Protein 5XVT (pdb70)

Radius of gyration: 27.58 Å; Cα contacts (8 Å, |Δi|>4): 1562; chains: 1; bounding box: 73×76×60 Å

B-factor: mean 8.22, std 4.9, range [2.93, 31.46]

Nearest PDB structures (foldseek):
  5hje-assembly1_A  TM=1.001E+00  e=0.000E+00  Scheffersomyces stipitis CBS 6054
  5i5e-assembly1_A  TM=1.001E+00  e=0.000E+00  Scheffersomyces stipitis CBS 6054
  5i51-assembly1_A-2  TM=1.001E+00  e=0.000E+00  Scheffersomyces stipitis CBS 6054
  5i5g-assembly1_A  TM=1.001E+00  e=0.000E+00  Scheffersomyces stipitis CBS 6054
  5hgx-assembly1_A-2  TM=9.994E-01  e=0.000E+00  Scheffersomyces stipitis CBS 6054

Secondary structure (DSSP, 8-state):
-HHHHHHHHHHHHHHHHHHHHT-S--HHHHHHHHHHHHHHHH----TT-TT-TT--EEEESSGGGHHHHHHHHHHTT-S--HHHHHTTT-TT-SS-SS--TTTSTT--S---STTHHHHHHHHHHHHHHHHHHHH-BTTB-S----EEEEE-HHHHHSHHHHHHHHHHHHTT-TTEEEEEEE--EETTEEGGGT--S-HHHHHHHTT-EEEEETTTTT-HHHHHHHHHHHHH-TTS-EEEEEE--TTTTSTTTTSGGGTSSPPPHHHHHHHHHHTT--TT--S---HHHHHHHHHHHHHHHHHHHHHHHHHHHHHHHSHHHHHHHHHHHTT-PPTTGGGGS----TTSPPEEHHHHHHHHHHHHGGG-TTEEEEESS-HHHHT-PPTT--BB--GGGTS-BTT--EEE--S-HHHHHHHHHHHHHH-TT-EEEEEEEHHHHGGGHHHHHHHHHHT--EEEEEES-SGGG-TT-TTTS-SSHHHHHHTSTT-EEE---SHHHHHHHHHHHHH-SS--EEEE--SSEEPPPTT--HHHHTTSSEEEE--TT-SEEEEE-THHHHHHHHHHHHHHHTT--EEEEE-SBHHHHHTS-HHHHHHHS-SSS-EEEE-SS--TTGGGT-SEEE---S---SS-HHHHHHHTT-SHHHHHHHHHHHHHHHTT-----TT----

Foldseek 3Di:
DLLLVLLLLLLQLLLLLQVLVQWAFNFVSLWCSLLVSLVVLVWQAALVCLQLLQTAAEAEQCQSSCSSVLSVSQLLDHPHHSVLSSCACPPPGLHNSGHFLVRHRRHLFTHDPHQLRLLLLLLLLLLLLLVQVLAADVVQSLYDYAYEYEHEPRSVVDVLNLLSLLQSQQQQSLRAEYEYAAAQADLVKGCVVPPDDPSVVSSVVSNAAEAEDQALSPPSVSSNVQVVVSNVRRRHYYYYYRHTWGNPQFPQTSISVNGIGRHDLVRSLSSQVVSVHHSVDHSDDDVSSSVVSVVSNVVSVVVSVVSVVSLVVSCVVPVVSSVLLVCLSVLHWPPPLLVQADWDDLPDDWDWLLVLLLSRCLRRCVRTVLEAEEEQPQCVQSNNDHPPFFECHPVVVVRGHSNTRYYHSHNNLQSRLSSQSSNQSSGSLRQYEYEDALLCNVVNVVSLLSCQSNQGLYEYSHEQAALQVAAVFQSRGAFCRVVVQVPRHQEWEFQAAGNQLSSLLVVCSSSGGGGYYYYYIYSDTHGDAQQDHSVQSVQQKHWRFDDPVAQEEEEEEHNLQVLQVLLQVVLVVVVGHYTYMYRRTPVSNVPDDPVRNCVRFPFFHFYEYEYAHDCPPVLLFGDYYDYHDDTFGRHNSVVRCVVSQSHSVSVNVVRVVRSVVCVVHGTGGSNDDPD

Solvent-accessible surface area: 25324 Å² total; per-residue (Å²): 97,65,54,121,79,1,15,10,0,0,11,5,1,0,2,6,0,1,41,59,32,116,40,5,29,0,0,5,0,0,1,0,0,0,1,0,4,7,0,4,62,63,5,87,3,16,6,148,52,45,151,9,10,15,10,9,2,14,2,5,0,3,0,30,0,0,1,1,8,0,0,1,2,18,9,2,28,22,99,3,70,35,100,16,0,89,83,3,75,102,182,79,16,66,0,22,15,68,1,44,34,62,68,3,32,21,10,29,7,7,3,20,63,67,0,4,0,1,0,5,0,0,0,0,2,0,0,11,15,4,0,17,42,37,0,49,76,108,130,22,62,0,2,73,4,34,1,0,0,0,0,9,8,19,0,4,82,81,45,5,0,35,46,0,0,31,2,0,7,79,3,41,4,7,37,0,0,0,0,14,3,3,18,95,27,30,121,122,10,45,9,129,102,82,18,93,84,94,5,16,50,47,1,126,92,41,32,7,42,24,18,97,4,99,62,0,18,86,56,35,106,32,0,27,54,2,0,68,74,0,52,165,31,103,80,82,0,1,0,0,67,0,41,11,38,4,0,49,5,5,122,39,80,38,59,108,44,2,25,33,47,35,20,152,73,86,5,17,115,44,0,7,79,105,53,73,24,76,50,163,81,64,24,20,53,27,80,69,0,48,54,20,0,77,121,12,13,51,107,0,60,118,60,17,94,122,19,66,117,43,17,54,48,0,74,156,134,51,93,150,44,0,64,40,0,57,45,2,60,83,34,128,33,26,160,84,15,49,168,30,8,20,106,33,70,69,100,65,75,49,26,5,0,52,87,2,0,38,47,2,2,42,106,0,8,99,96,0,30,0,0,2,0,0,1,2,96,34,19,111,28,0,34,0,53,5,206,77,34,80,15,2,11,4,63,93,46,68,118,18,52,55,50,3,50,3,1,102,0,21,107,50,14,36,0,0,0,0,0,0,4,0,0,13,9,1,25,8,20,5,7,2,8,0,0,0,21,0,23,41,0,39,150,0,28,32,0,1,155,8,0,6,82,4,66,19,18,1,5,0,0,0,0,13,1,0,0,2,7,0,90,88,0,55,100,46,3,0,14,91,0,1,18,78,3,46,87,20,108,41,5,3,1,0,1,1,2,1,1,8,0,0,0,1,0,2,53,30,1,7,73,14,77,110,16,1,4,1,0,1,0,2,104,47,102,10,61,14,11,133,32,16,33,31,126,102,0,44,56,0,0,2,38,15,47,119,57,123,144,26,54,0,18,0,0,0,0,1,8,1,0,20,19,0,50,77,0,38,151,41,0,120,75,96,65,24,104,3,2,0,2,0,1,0,1,10,36,21,0,46,130,35,66,110,130,41,19,38,64,3,1,44,63,61,10,15,0,4,2,0,2,0,1,12,30,153,38,4,75,98,1,4,43,59,63,18,17,9,98,132,144,7,26,82,22,127,16,81,104,5,32,133,113,25,78,5,27,36,108,7,0,0,80,63,0,26,132,7,33,65,114,36,159,93,104,152,20,88,2,24,42,122,91,101,229

Sequence (675 aa):
SVDQKAISTIRLLAVDAVAAANSGHPGAPLGLAPAAHAVFKKMRFNPKDTKWINRDRFVLSNGHACALLYSMLVLYGYDLTVEDLKKFRQLGSKTPGHPEENTDVPGAEVTTGPLGQGICNGVGIALAQAQFAATYNKPDFPISDSYTYVFLGDGCLMEGVSSEASSLAGHLQLGNLIAFWDDNKISIDGSTEVAFTEDVIARYKSYGWHIVEVSDADTDITAIAAAIDEAKKVTNKPTLVRLTTTIGFGSLAQGTHGVHGAPLKADDIKQLKTKWGFNPEESSFAVPAEEVTASYNEHVAENQKIQQQWNELFAAYKQKYPELGAELQRRLDGKLPENWDKALPVYTPADAAVATRKLSEIVLSKIIPEVPEIIGGSADLTPSSNLTKAKGTVDFQPAATGLGDYSGRYIRYGVREHAMGAIMMNGIAAFGANYKNYGGTFLNFVSYAAGAVRLSALSEFPITWVATHDSIGLGEDGPTHQPIETLAHFRATPNISSVWRPADGNETSAAYKSAIESTHTPHILALTRQNLPQLEGSSIEKASSKGGYTLVQQDKADIIIVATGSEVSLAVDALKVLEGQGIKAGVVSLPDQLTFDKQSEEYKLSVLPDGVPILSVEVVMMSTFGWSKYSHQQFGLNRFGASGKAPEIFKLFEFTPEGVAERAAKTVAFYKGKDVVSPLRSAF

CATH classification: 3.40.50.970 (+2 more: 3.40.50.970, 3.40.50.920)

Organism: Scheffersomyces stipitis (strain ATCC 58785 / CBS 6054 / NBRC 10063 / NRRL Y-11545) (NCBI:txid322104)

InterPro domains:
  IPR005474 Transketolase, N-terminal [PF00456] (5-336)
  IPR005474 Transketolase, N-terminal [cd02012] (24-274)
  IPR005475 Transketolase-like, pyrimidine-binding domain [PF02779] (352-529)
  IPR005475 Transketolase-like, pyrimidine-binding domain [SM00861] (353-530)
  IPR005478 Transketolase, bacterial-like [TIGR00232] (7-660)
  IPR009014 Transketolase C-terminal/Pyruvate-ferredoxin oxidoreductase domain II [G3DSA:3.40.50.920] (541-677)
  IPR009014 Transketolase C-terminal/Pyruvate-ferredoxin oxidoreductase domain II [SSF52922] (535-670)
  IPR020826 Transketolase binding site [PS00802] (472-488)
  IPR029061 Thiamin diphosphate-binding fold [SSF52518] (6-332)
  IPR029061 Thiamin diphosphate-binding fold [SSF52518] (335-531)
  IPR033247 Transketolase family [PTHR43522] (5-661)
  IPR049557 Transketolase conserved site [PS00801] (13-33)
  IPR055152 Transketolase-like, C-terminal domain [PF22613] (542-649)

Structure (mmCIF, N/CA/C/O backbone):
data_5XVT
#
_entry.id   5XVT
#
_cell.length_a   101.220
_cell.length_b   185.340
_cell.length_c   99.170
_cell.angle_alpha   90.00
_cell.angle_beta   90.00
_cell.angle_gamma   90.00
#
_symmetry.space_group_name_H-M   'C 2 2 21'
#
loop_
_entity.id
_entity.type
_entity.pdbx_description
1 polymer Transketolase
2 non-polymer 'CALCIUM ION'
3 non-polymer DI(HYDROXYETHYL)ETHER
4 non-polymer '2-[(2R)-3-[(4-azanyl-2-methyl-pyrimidin-5-yl)methyl]-4-methyl-2-oxidanyl-2H-1,3-thiazol-5-yl]ethyl phosphono hydrogen phosphate'
5 water water
#
loop_
_atom_site.group_PDB
_atom_site.id
_atom_site.type_symbol
_atom_site.label_atom_id
_atom_site.label_alt_id
_atom_site.label_comp_id
_atom_site.label_asym_id
_atom_site.label_entity_id
_atom_site.label_seq_id
_atom_site.pdbx_PDB_ins_code
_atom_site.Cartn_x
_atom_site.Cartn_y
_atom_site.Cartn_z
_atom_site.occupancy
_atom_site.B_iso_or_equiv
_atom_site.auth_seq_id
_atom_site.auth_comp_id
_atom_site.auth_asym_id
_atom_site.auth_atom_id
_atom_site.pdbx_PDB_model_num
ATOM 1 N N . SER A 1 23 ? 12.980 240.206 10.606 1.00 16.10 3 SER A N 1
ATOM 2 C CA . SER A 1 23 ? 13.537 240.107 9.249 1.00 13.96 3 SER A CA 1
ATOM 3 C C . SER A 1 23 ? 13.820 238.636 8.916 1.00 11.34 3 SER A C 1
ATOM 4 O O . SER A 1 23 ? 13.797 237.785 9.802 1.00 10.48 3 SER A O 1
ATOM 7 N N . VAL A 1 24 ? 14.147 238.327 7.661 1.00 11.32 4 VAL A N 1
ATOM 8 C CA . VAL A 1 24 ? 14.497 236.948 7.341 1.00 10.05 4 VAL A CA 1
ATOM 9 C C . VAL A 1 24 ? 15.792 236.533 8.045 1.00 9.08 4 VAL A C 1
ATOM 10 O O . VAL A 1 24 ? 15.919 235.395 8.499 1.00 8.98 4 VAL A O 1
ATOM 14 N N . ASP A 1 25 ? 16.776 237.431 8.132 1.00 8.94 5 ASP A N 1
ATOM 15 C CA . ASP A 1 25 ? 18.000 237.107 8.862 1.00 8.97 5 ASP A CA 1
ATOM 16 C C . ASP A 1 25 ? 17.709 236.798 10.327 1.00 7.52 5 ASP A C 1
ATOM 17 O O . ASP A 1 25 ? 18.282 235.861 10.897 1.00 7.29 5 ASP A O 1
ATOM 22 N N . GLN A 1 26 ? 16.853 237.601 10.967 1.00 7.72 6 GLN A N 1
ATOM 23 C CA . GLN A 1 26 ? 16.488 237.308 12.349 1.00 7.86 6 GLN A CA 1
ATOM 24 C C . GLN A 1 26 ? 15.812 235.953 12.449 1.00 6.76 6 GLN A C 1
ATOM 25 O O . GLN A 1 26 ? 16.067 235.193 13.390 1.00 6.96 6 GLN A O 1
ATOM 31 N N . LYS A 1 27 ? 14.923 235.653 11.507 1.00 6.67 7 LYS A N 1
ATOM 32 C CA . LYS A 1 27 ? 14.251 234.361 11.516 1.00 6.53 7 LYS A CA 1
ATOM 33 C C . LYS A 1 27 ? 15.246 233.218 11.313 1.00 5.46 7 LYS A C 1
ATOM 34 O O . LYS A 1 27 ? 15.105 232.157 11.936 1.00 5.73 7 LYS A O 1
ATOM 40 N N . ALA A 1 28 ? 16.250 233.417 10.452 1.00 5.45 8 ALA A N 1
ATOM 41 C CA . ALA A 1 28 ? 17.259 232.385 10.246 1.00 5.42 8 ALA A CA 1
ATOM 42 C C . ALA A 1 28 ? 18.036 232.115 11.532 1.00 4.96 8 ALA A C 1
ATOM 43 O O . ALA A 1 28 ? 18.269 230.960 11.891 1.00 4.98 8 ALA A O 1
ATOM 45 N N . ILE A 1 29 ? 18.446 233.178 12.216 1.00 4.93 9 ILE A N 1
ATOM 46 C CA . ILE A 1 29 ? 19.185 233.019 13.469 1.00 4.84 9 ILE A CA 1
ATOM 47 C C . ILE A 1 29 ? 18.349 232.261 14.495 1.00 4.64 9 ILE A C 1
ATOM 48 O O . ILE A 1 29 ? 18.840 231.358 15.175 1.00 4.89 9 ILE A O 1
ATOM 53 N N . SER A 1 30 ? 17.074 232.619 14.622 1.00 4.97 10 SER A N 1
ATOM 54 C CA . SER A 1 30 ? 16.195 231.892 15.536 1.00 5.16 10 SER A CA 1
ATOM 55 C C . SER A 1 30 ? 16.045 230.438 15.134 1.00 4.91 10 SER A C 1
ATOM 56 O O . SER A 1 30 ? 16.023 229.548 15.986 1.00 5.13 10 SER A O 1
ATOM 59 N N . THR A 1 31 ? 15.931 230.182 13.817 1.00 4.78 11 THR A N 1
ATOM 60 C CA . THR A 1 31 ? 15.807 228.816 13.334 1.00 4.83 11 THR A CA 1
ATOM 61 C C . THR A 1 31 ? 17.018 227.988 13.741 1.00 4.86 11 THR A C 1
ATOM 62 O O . THR A 1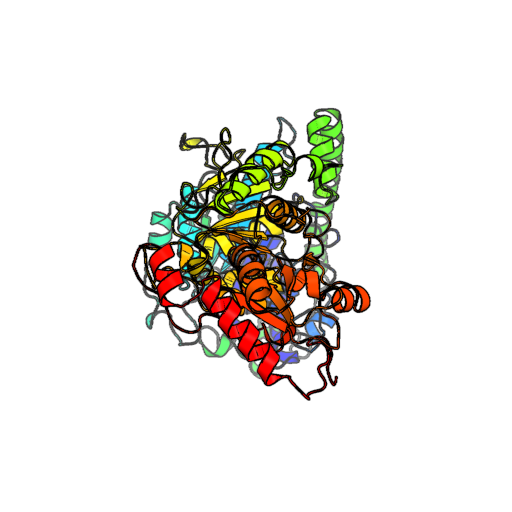 31 ? 16.874 226.850 14.209 1.00 5.15 11 THR A O 1
ATOM 66 N N . ILE A 1 32 ? 18.217 228.536 13.529 1.00 4.63 12 ILE A N 1
ATOM 67 C CA . ILE A 1 32 ? 19.460 227.851 13.894 1.00 4.66 12 ILE A CA 1
ATOM 68 C C . ILE A 1 32 ? 19.462 227.534 15.390 1.00 4.50 12 ILE A C 1
ATOM 69 O O . ILE A 1 32 ? 19.742 226.408 15.814 1.00 4.94 12 ILE A O 1
ATOM 74 N N . ARG A 1 33 ? 19.183 228.559 16.202 1.00 4.64 13 ARG A N 1
ATOM 75 C CA . ARG A 1 33 ? 19.174 228.392 17.655 1.00 4.47 13 ARG A CA 1
ATOM 76 C C . ARG A 1 33 ? 18.234 227.273 18.072 1.00 4.58 13 ARG A C 1
ATOM 77 O O . ARG A 1 33 ? 18.569 226.438 18.918 1.00 5.05 13 ARG A O 1
ATOM 85 N N . LEU A 1 34 ? 17.016 227.292 17.512 1.00 4.69 14 LEU A N 1
ATOM 86 C CA . LEU A 1 34 ? 15.995 226.352 17.923 1.00 4.78 14 LEU A CA 1
ATOM 87 C C . LEU A 1 34 ? 16.234 224.952 17.382 1.00 4.65 14 LEU A C 1
ATOM 88 O O . LEU A 1 34 ? 15.913 223.977 18.067 1.00 5.13 14 LEU A O 1
ATOM 93 N N . LEU A 1 35 ? 16.791 224.821 16.166 1.00 4.79 15 LEU A N 1
ATOM 94 C CA . LEU A 1 35 ? 17.204 223.500 15.700 1.00 4.82 15 LEU A CA 1
ATOM 95 C C . LEU A 1 35 ? 18.222 222.890 16.651 1.00 4.54 15 LEU A C 1
ATOM 96 O O . LEU A 1 35 ? 18.150 221.709 16.991 1.00 4.93 15 LEU A O 1
ATOM 101 N N . ALA A 1 36 ? 19.195 223.692 17.077 1.00 4.72 16 ALA A N 1
ATOM 102 C CA . ALA A 1 36 ? 20.240 223.164 17.952 1.00 4.94 16 ALA A CA 1
ATOM 103 C C . ALA A 1 36 ? 19.653 222.730 19.293 1.00 4.75 16 ALA A C 1
ATOM 104 O O . ALA A 1 36 ? 19.967 221.652 19.799 1.00 5.09 16 ALA A O 1
ATOM 106 N N . VAL A 1 37 ? 18.805 223.571 19.882 1.00 4.75 17 VAL A N 1
ATOM 107 C CA . VAL A 1 37 ? 18.191 223.251 21.166 1.00 5.24 17 VAL A CA 1
ATOM 108 C C . VAL A 1 37 ? 17.279 222.035 21.061 1.00 4.96 17 VAL A C 1
ATOM 109 O O . VAL A 1 37 ? 17.251 221.191 21.964 1.00 5.25 17 VAL A O 1
ATOM 113 N N . ASP A 1 38 ? 16.522 221.941 19.962 1.00 4.86 18 ASP A N 1
ATOM 114 C CA . ASP A 1 38 ? 15.639 220.805 19.759 1.00 4.97 18 ASP A CA 1
ATOM 115 C C . ASP A 1 38 ? 16.423 219.512 19.553 1.00 4.84 18 ASP A C 1
ATOM 116 O O . ASP A 1 38 ? 15.989 218.444 20.002 1.00 5.41 18 ASP A O 1
ATOM 121 N N . ALA A 1 39 ? 17.591 219.582 18.892 1.00 4.92 19 ALA A N 1
ATOM 122 C CA . ALA A 1 39 ? 18.423 218.396 18.722 1.00 4.92 19 ALA A CA 1
ATOM 123 C C . ALA A 1 39 ? 18.933 217.895 20.070 1.00 4.87 19 ALA A C 1
ATOM 124 O O . ALA A 1 39 ? 18.887 216.698 20.367 1.00 5.19 19 ALA A O 1
ATOM 126 N N . VAL A 1 40 ? 19.451 218.814 20.887 1.00 4.79 20 VAL A N 1
ATOM 127 C CA . VAL A 1 40 ? 19.897 218.463 22.234 1.00 4.82 20 VAL A CA 1
ATOM 128 C C . VAL A 1 40 ? 18.733 217.878 23.041 1.00 4.91 20 VAL A C 1
ATOM 129 O O . VAL A 1 40 ? 18.892 216.900 23.788 1.00 5.27 20 VAL A O 1
ATOM 133 N N . ALA A 1 41 ? 17.540 218.477 22.897 1.00 5.08 21 ALA A N 1
ATOM 134 C CA . ALA A 1 41 ? 16.381 218.001 23.643 1.00 5.59 21 ALA A CA 1
ATOM 135 C C . ALA A 1 41 ? 16.021 216.583 23.256 1.00 6.12 21 ALA A C 1
ATOM 136 O O . ALA A 1 41 ? 15.698 215.758 24.124 1.00 7.26 21 ALA A O 1
ATOM 138 N N . ALA A 1 42 ? 16.035 216.285 21.951 1.00 6.16 22 ALA A N 1
ATOM 139 C CA . ALA A 1 42 ? 15.668 214.955 21.465 1.00 7.31 22 ALA A CA 1
ATOM 140 C C . ALA A 1 42 ? 16.632 213.900 21.975 1.00 6.53 22 ALA A C 1
ATOM 141 O O . ALA A 1 42 ? 16.228 212.787 22.329 1.00 7.92 22 ALA A O 1
ATOM 143 N N . ALA A 1 43 ? 17.922 214.229 22.019 1.00 6.21 23 ALA A N 1
ATOM 144 C CA . ALA A 1 43 ? 18.927 213.299 22.515 1.00 6.68 23 ALA A CA 1
ATOM 145 C C . ALA A 1 43 ? 18.913 213.201 24.037 1.00 6.26 23 ALA A C 1
ATOM 146 O O . ALA A 1 43 ? 19.474 212.252 24.611 1.00 7.37 23 ALA A O 1
ATOM 148 N N . ASN A 1 44 ? 18.346 214.203 24.693 1.00 6.23 24 ASN A N 1
ATOM 149 C CA . ASN A 1 44 ? 18.535 214.393 26.131 1.00 6.49 24 ASN A CA 1
ATOM 150 C C . ASN A 1 44 ? 20.014 214.335 26.504 1.00 6.00 24 ASN A C 1
ATOM 151 O O . ASN A 1 44 ? 20.401 213.818 27.555 1.00 7.16 24 ASN A O 1
ATOM 156 N N . SER A 1 45 ? 20.844 214.949 25.658 1.00 5.66 25 SER A N 1
ATOM 157 C CA . SER A 1 45 ? 22.287 214.943 25.808 1.00 5.79 25 SER A CA 1
ATOM 158 C C . SER A 1 45 ? 22.856 216.012 24.896 1.00 5.35 25 SER A C 1
ATOM 159 O O . SER A 1 45 ? 22.345 216.213 23.793 1.00 5.67 25 SER A O 1
ATOM 162 N N . GLY A 1 46 ? 23.919 216.655 25.352 1.00 5.81 26 GLY A N 1
ATOM 163 C CA . GLY A 1 46 ? 24.647 217.602 24.525 1.00 5.56 26 GLY A CA 1
ATOM 164 C C . GLY A 1 46 ? 24.611 219.016 25.049 1.00 4.96 26 GLY A C 1
ATOM 165 O O . GLY A 1 46 ? 24.251 219.295 26.194 1.00 5.93 26 GLY A O 1
ATOM 166 N N . HIS A 1 47 ? 25.048 219.922 24.156 1.00 4.63 27 HIS A N 1
ATOM 167 C CA . HIS A 1 47 ? 25.552 221.229 24.560 1.00 4.46 27 HIS A CA 1
ATOM 168 C C . HIS A 1 47 ? 24.774 222.324 23.860 1.00 4.62 27 HIS A C 1
ATOM 169 O O . HIS A 1 47 ? 25.024 222.600 22.672 1.00 5.60 27 HIS A O 1
ATOM 176 N N . PRO A 1 48 ? 23.824 222.987 24.544 1.00 4.40 28 PRO A N 1
ATOM 177 C CA . PRO A 1 48 ? 23.014 224.018 23.884 1.00 4.73 28 PRO A CA 1
ATOM 178 C C . PRO A 1 48 ? 23.597 225.421 24.006 1.00 4.27 28 PRO A C 1
ATOM 179 O O . PRO A 1 48 ? 23.205 226.312 23.250 1.00 4.86 28 PRO A O 1
ATOM 183 N N . GLY A 1 49 ? 24.510 225.649 24.963 1.00 4.20 29 GLY A N 1
ATOM 184 C CA . GLY A 1 49 ? 24.879 227.004 25.315 1.00 4.62 29 GLY A CA 1
ATOM 185 C C . GLY A 1 49 ? 25.641 227.731 24.214 1.00 4.14 29 GLY A C 1
ATOM 186 O O . GLY A 1 49 ? 25.242 228.830 23.804 1.00 4.53 29 GLY A O 1
ATOM 187 N N . ALA A 1 50 ? 26.750 227.153 23.766 1.00 4.32 30 ALA A N 1
ATOM 188 C CA . ALA A 1 50 ? 27.531 227.816 22.735 1.00 4.47 30 ALA A CA 1
ATOM 189 C C . ALA A 1 50 ? 26.768 227.894 21.406 1.00 4.23 30 ALA A C 1
ATOM 190 O O . ALA A 1 50 ? 26.849 228.924 20.732 1.00 4.60 30 ALA A O 1
ATOM 192 N N . PRO A 1 51 ? 25.966 226.885 21.017 1.00 4.20 31 PRO A N 1
ATOM 193 C CA . PRO A 1 51 ? 25.136 227.076 19.815 1.00 4.09 31 PRO A CA 1
ATOM 194 C C . PRO A 1 51 ? 24.225 228.285 19.902 1.00 4.35 31 PRO A C 1
ATOM 195 O O . PRO A 1 51 ? 24.082 229.037 18.927 1.00 4.79 31 PRO A O 1
ATOM 199 N N . LEU A 1 52 ? 23.570 228.480 21.059 1.00 4.18 32 LEU A N 1
ATOM 200 C CA . LEU A 1 52 ? 22.718 229.657 21.228 1.00 4.36 32 LEU A CA 1
ATOM 201 C C . LEU A 1 52 ? 23.510 230.951 21.095 1.00 4.28 32 LEU A C 1
ATOM 202 O O . LEU A 1 52 ? 23.057 231.912 20.466 1.00 4.92 32 LEU A O 1
ATOM 207 N N . GLY A 1 53 ? 24.705 230.986 21.693 1.00 4.34 33 GLY A N 1
ATOM 208 C CA . GLY A 1 53 ? 25.520 232.186 21.665 1.00 4.45 33 GLY A CA 1
ATOM 209 C C . GLY A 1 53 ? 26.140 232.490 20.314 1.00 4.31 33 GLY A C 1
ATOM 210 O O . GLY A 1 53 ? 26.371 233.654 19.987 1.00 4.91 33 GLY A O 1
ATOM 211 N N . LEU A 1 54 ? 26.445 231.448 19.529 1.00 4.18 34 LEU A N 1
ATOM 212 C CA . LEU A 1 54 ? 27.179 231.607 18.282 1.00 4.25 34 LEU A CA 1
ATOM 213 C C . LEU A 1 54 ? 26.297 231.579 17.042 1.00 4.22 34 LEU A C 1
ATOM 214 O O . LEU A 1 54 ? 26.816 231.771 15.942 1.00 4.79 34 LEU A O 1
ATOM 219 N N . ALA A 1 55 ? 24.980 231.409 17.180 1.00 4.26 35 ALA A N 1
ATOM 220 C CA . ALA A 1 55 ? 24.134 231.377 15.993 1.00 4.49 35 ALA A CA 1
ATOM 221 C C . ALA A 1 55 ? 24.221 232.646 15.156 1.00 4.28 35 ALA A C 1
ATOM 222 O O . ALA A 1 55 ? 24.280 232.525 13.916 1.00 4.42 35 ALA A O 1
ATOM 224 N N . PRO A 1 56 ? 24.228 233.856 15.725 1.00 4.47 36 PRO A N 1
ATOM 225 C CA . PRO A 1 56 ? 24.369 235.044 14.862 1.00 4.66 36 PRO A CA 1
ATOM 226 C C . PRO A 1 56 ? 25.658 235.006 14.054 1.00 4.27 36 PRO A C 1
ATOM 227 O O . PRO A 1 56 ? 25.659 235.265 12.843 1.00 4.57 36 PRO A O 1
ATOM 231 N N . ALA A 1 57 ? 26.772 234.677 14.720 1.00 4.35 37 ALA A N 1
ATOM 232 C CA . ALA A 1 57 ? 28.039 234.616 14.027 1.00 4.72 37 ALA A CA 1
ATOM 233 C C . ALA A 1 57 ? 28.050 233.529 12.961 1.00 4.17 37 ALA A C 1
ATOM 234 O O . ALA A 1 57 ? 28.605 233.732 11.873 1.00 4.61 37 ALA A O 1
ATOM 236 N N . ALA A 1 58 ? 27.483 232.362 13.255 1.00 4.25 38 ALA A N 1
ATOM 237 C CA . ALA A 1 58 ? 27.433 231.297 12.261 1.00 4.38 38 ALA A CA 1
ATOM 238 C C . ALA A 1 58 ? 26.645 231.747 11.033 1.00 4.20 38 ALA A C 1
ATOM 239 O O . ALA A 1 58 ? 27.062 231.523 9.890 1.00 4.70 38 ALA A O 1
ATOM 241 N N . HIS A 1 59 ? 25.482 232.363 11.266 1.00 4.33 39 HIS A N 1
ATOM 242 C CA . HIS A 1 59 ? 24.701 232.889 10.158 1.00 4.63 39 HIS A CA 1
ATOM 243 C C . HIS A 1 59 ? 25.549 233.847 9.314 1.00 4.52 39 HIS A C 1
ATOM 244 O O . HIS A 1 59 ? 25.595 233.741 8.076 1.00 4.91 39 HIS A O 1
ATOM 251 N N . ALA A 1 60 ? 26.201 234.807 9.970 1.00 4.59 40 ALA A N 1
ATOM 252 C CA . ALA A 1 60 ? 26.959 235.818 9.243 1.00 5.10 40 ALA A CA 1
ATOM 253 C C . ALA A 1 60 ? 28.131 235.209 8.474 1.00 4.76 40 ALA A C 1
ATOM 254 O O . ALA A 1 60 ? 28.405 235.593 7.327 1.00 5.46 40 ALA A O 1
ATOM 256 N N . VAL A 1 61 ? 28.867 234.297 9.107 1.00 4.71 41 VAL A N 1
ATOM 257 C CA . VAL A 1 61 ? 30.032 233.704 8.461 1.00 4.98 41 VAL A CA 1
ATOM 258 C C . VAL A 1 61 ? 29.615 232.858 7.271 1.00 4.64 41 VAL A C 1
ATOM 259 O O . VAL A 1 61 ? 30.206 232.953 6.191 1.00 5.34 41 VAL A O 1
ATOM 263 N N . PHE A 1 62 ? 28.602 231.999 7.446 1.00 4.64 42 PHE A N 1
ATOM 264 C CA . PHE A 1 62 ? 28.193 231.160 6.321 1.00 4.84 42 PHE A CA 1
ATOM 265 C C . PHE A 1 62 ? 27.669 231.996 5.152 1.00 5.03 42 PHE A C 1
ATOM 266 O O . PHE A 1 62 ? 27.860 231.602 3.997 1.00 5.58 42 PHE A O 1
ATOM 274 N N . LYS A 1 63 ? 27.032 233.144 5.417 1.00 5.34 43 LYS A N 1
ATOM 275 C CA . LYS A 1 63 ? 26.613 234.023 4.327 1.00 6.40 43 LYS A CA 1
ATOM 276 C C . LYS A 1 63 ? 27.795 234.589 3.549 1.00 6.75 43 LYS A C 1
ATOM 277 O O . LYS A 1 63 ? 27.658 234.869 2.360 1.00 8.92 43 LYS A O 1
ATOM 283 N N . LYS A 1 64 ? 28.954 234.780 4.200 1.00 6.10 44 LYS A N 1
ATOM 284 C CA . LYS A 1 64 ? 30.177 235.255 3.537 1.00 6.76 44 LYS A CA 1
ATOM 285 C C . LYS A 1 64 ? 30.916 234.123 2.838 1.00 5.93 44 LYS A C 1
ATOM 286 O O . LYS A 1 64 ? 31.699 234.384 1.922 1.00 7.20 44 LYS A O 1
ATOM 292 N N . MET A 1 65 ? 30.748 232.885 3.280 1.00 5.55 45 MET A N 1
ATOM 293 C CA . MET A 1 65 ? 31.503 231.763 2.749 1.00 4.93 45 MET A CA 1
ATOM 294 C C . MET A 1 65 ? 31.011 231.334 1.369 1.00 5.08 45 MET A C 1
ATOM 295 O O . MET A 1 65 ? 29.803 231.317 1.076 1.00 5.61 45 MET A O 1
ATOM 300 N N . ARG A 1 66 ? 31.981 230.871 0.574 1.00 4.98 46 ARG A N 1
ATOM 301 C CA . ARG A 1 66 ? 31.759 230.217 -0.700 1.00 5.13 46 ARG A CA 1
ATOM 302 C C . ARG A 1 66 ? 31.922 228.713 -0.518 1.00 4.81 46 ARG A C 1
ATOM 303 O O . ARG A 1 66 ? 32.983 228.235 -0.107 1.00 5.91 46 ARG A O 1
ATOM 311 N N . PHE A 1 67 ? 30.871 227.965 -0.836 1.00 4.89 47 PHE A N 1
ATOM 312 C CA . PHE A 1 67 ? 30.827 226.522 -0.647 1.00 4.96 47 PHE A CA 1
ATOM 313 C C . PHE A 1 67 ? 29.704 225.973 -1.504 1.00 4.68 47 PHE A C 1
ATOM 314 O O . PHE A 1 67 ? 28.751 226.679 -1.845 1.00 5.22 47 PHE A O 1
ATOM 322 N N . ASN A 1 68 ? 29.796 224.679 -1.794 1.00 5.25 48 ASN A N 1
ATOM 323 C CA . ASN A 1 68 ? 28.756 223.979 -2.543 1.00 5.07 48 ASN A CA 1
ATOM 324 C C . ASN A 1 68 ? 28.308 222.790 -1.705 1.00 5.26 48 ASN A C 1
ATOM 325 O O . ASN A 1 68 ? 29.070 221.819 -1.567 1.00 5.51 48 ASN A O 1
ATOM 330 N N . PRO A 1 69 ? 27.086 222.802 -1.151 1.00 5.51 49 PRO A N 1
ATOM 331 C CA . PRO A 1 69 ? 26.595 221.641 -0.389 1.00 6.17 49 PRO A CA 1
ATOM 332 C C . PRO A 1 69 ? 26.560 220.356 -1.190 1.00 6.83 49 PRO A C 1
ATOM 333 O O . PRO A 1 69 ? 26.534 219.272 -0.595 1.00 8.69 49 PRO A O 1
ATOM 337 N N . LYS A 1 70 ? 26.508 220.462 -2.523 1.00 6.59 50 LYS A N 1
ATOM 338 C CA . LYS A 1 70 ? 26.511 219.312 -3.412 1.00 8.11 50 LYS A CA 1
ATOM 339 C C . LYS A 1 70 ? 27.906 218.932 -3.899 1.00 7.83 50 LYS A C 1
ATOM 340 O O . LYS A 1 70 ? 28.037 217.963 -4.653 1.00 10.11 50 LYS A O 1
ATOM 346 N N . ASP A 1 71 ? 28.942 219.667 -3.499 1.00 6.61 51 ASP A N 1
ATOM 347 C CA . ASP A 1 71 ? 30.323 219.293 -3.824 1.00 6.53 51 ASP A CA 1
ATOM 348 C C . ASP A 1 71 ? 31.208 219.754 -2.668 1.00 5.94 51 ASP A C 1
ATOM 349 O O . ASP A 1 71 ? 31.817 220.830 -2.696 1.00 6.37 51 ASP A O 1
ATOM 354 N N . THR A 1 72 ? 31.261 218.905 -1.650 1.00 6.00 52 THR A N 1
ATOM 355 C CA . THR A 1 72 ? 32.009 219.193 -0.440 1.00 6.14 52 THR A CA 1
ATOM 356 C C . THR A 1 72 ? 33.512 219.273 -0.656 1.00 5.84 52 THR A C 1
ATOM 357 O O . THR A 1 72 ? 34.226 219.723 0.251 1.00 7.27 52 THR A O 1
ATOM 361 N N . LYS A 1 73 ? 34.005 218.853 -1.818 1.00 5.92 53 LYS A N 1
ATOM 362 C CA . LYS A 1 73 ? 35.437 218.793 -2.081 1.00 6.27 53 LYS A CA 1
ATOM 363 C C . LYS A 1 73 ? 35.916 219.855 -3.068 1.00 5.79 53 LYS A C 1
ATOM 364 O O . LYS A 1 73 ? 37.101 219.862 -3.406 1.00 6.84 53 LYS A O 1
ATOM 370 N N . TRP A 1 74 ? 35.064 220.809 -3.462 1.00 5.44 54 TRP A N 1
ATOM 371 C CA . TRP A 1 74 ? 35.511 221.877 -4.349 1.00 5.29 54 TRP A CA 1
ATOM 372 C C . TRP A 1 74 ? 36.760 222.519 -3.765 1.00 4.95 54 TRP A C 1
ATOM 373 O O . TRP A 1 74 ? 36.729 223.031 -2.639 1.00 4.81 54 TRP A O 1
ATOM 384 N N . ILE A 1 75 ? 37.868 222.538 -4.526 1.00 5.07 55 ILE A N 1
ATOM 385 C CA . ILE A 1 75 ? 39.150 222.856 -3.893 1.00 5.12 55 ILE A CA 1
ATOM 386 C C . ILE A 1 75 ? 39.283 224.324 -3.535 1.00 4.84 55 ILE A C 1
ATOM 387 O O . ILE A 1 75 ? 40.126 224.669 -2.695 1.00 5.34 55 ILE A O 1
ATOM 392 N N . ASN A 1 76 ? 38.476 225.195 -4.157 1.00 4.76 56 ASN A N 1
ATOM 393 C CA . ASN A 1 76 ? 38.507 226.619 -3.872 1.00 4.78 56 ASN A CA 1
ATOM 394 C C . ASN A 1 76 ? 37.392 227.064 -2.931 1.00 4.35 56 ASN A C 1
ATOM 395 O O . ASN A 1 76 ? 37.136 228.264 -2.811 1.00 4.87 56 ASN A O 1
ATOM 400 N N . ARG A 1 77 ? 36.746 226.123 -2.232 1.00 4.53 57 ARG A N 1
ATOM 401 C CA . ARG A 1 77 ? 35.784 226.511 -1.213 1.00 4.21 57 ARG A CA 1
ATOM 402 C C . ARG A 1 77 ? 36.475 227.231 -0.051 1.00 4.04 57 ARG A C 1
ATOM 403 O O . ARG A 1 77 ? 37.617 226.936 0.307 1.00 4.45 57 ARG A O 1
ATOM 411 N N . ASP A 1 78 ? 35.746 228.141 0.604 1.00 4.14 58 ASP A N 1
ATOM 412 C CA . ASP A 1 78 ? 36.157 228.526 1.939 1.00 4.24 58 ASP A CA 1
ATOM 413 C C . ASP A 1 78 ? 35.945 227.343 2.870 1.00 4.42 58 ASP A C 1
ATOM 414 O O . ASP A 1 78 ? 35.027 226.549 2.669 1.00 6.23 58 ASP A O 1
ATOM 419 N N . ARG A 1 79 ? 36.825 227.199 3.863 1.00 4.04 59 ARG A N 1
ATOM 420 C CA . ARG A 1 79 ? 36.663 226.161 4.883 1.00 4.12 59 ARG A CA 1
ATOM 421 C C . ARG A 1 79 ? 36.174 226.781 6.188 1.00 3.86 59 ARG A C 1
ATOM 422 O O . ARG A 1 79 ? 36.576 227.894 6.538 1.00 4.71 59 ARG A O 1
ATOM 430 N N . PHE A 1 80 ? 35.351 226.018 6.899 1.00 4.12 60 PHE A N 1
ATOM 431 C CA . PHE A 1 80 ? 34.899 226.356 8.246 1.00 4.06 60 PHE A CA 1
ATOM 432 C C . PHE A 1 80 ? 35.313 225.232 9.186 1.00 3.75 60 PHE A C 1
ATOM 433 O O . PHE A 1 80 ? 35.145 224.056 8.862 1.00 4.48 60 PHE A O 1
ATOM 441 N N . VAL A 1 81 ? 35.822 225.617 10.367 1.00 3.58 61 VAL A N 1
ATOM 442 C CA . VAL A 1 81 ? 36.187 224.655 11.403 1.00 3.64 61 VAL A CA 1
ATOM 443 C C . VAL A 1 81 ? 35.568 225.081 12.733 1.00 3.49 61 VAL A C 1
ATOM 444 O O . VAL A 1 81 ? 35.807 226.194 13.206 1.00 4.03 61 VAL A O 1
ATOM 448 N N . LEU A 1 82 ? 34.839 224.157 13.357 1.00 3.79 62 LEU A N 1
ATOM 449 C CA . LEU A 1 82 ? 34.282 224.356 14.699 1.00 3.99 62 LEU A CA 1
ATOM 450 C C . LEU A 1 82 ? 35.260 223.751 15.712 1.00 3.74 62 LEU A C 1
ATOM 451 O O . LEU A 1 82 ? 35.214 222.563 16.042 1.00 4.45 62 LEU A O 1
ATOM 456 N N . SER A 1 83 ? 36.171 224.577 16.228 1.00 3.50 63 SER A N 1
ATOM 457 C CA . SER A 1 83 ? 37.173 224.086 17.179 1.00 3.66 63 SER A CA 1
ATOM 458 C C . SER A 1 83 ? 36.555 223.718 18.529 1.00 3.58 63 SER A C 1
ATOM 459 O O . SER A 1 83 ? 37.015 222.781 19.189 1.00 4.16 63 SER A O 1
ATOM 462 N N . ASN A 1 84 ? 35.527 224.466 18.938 1.00 3.71 64 ASN A N 1
ATOM 463 C CA . ASN A 1 84 ? 34.732 224.144 20.124 1.00 3.92 64 ASN A CA 1
ATOM 464 C C . ASN A 1 84 ? 33.684 223.110 19.713 1.00 3.90 64 ASN A C 1
ATOM 465 O O . ASN A 1 84 ? 32.489 223.391 19.590 1.00 4.28 64 ASN A O 1
ATOM 470 N N . GLY A 1 85 ? 34.170 221.889 19.459 1.00 4.21 65 GLY A N 1
ATOM 471 C CA . GLY A 1 85 ? 33.380 220.881 18.781 1.00 4.24 65 GLY A CA 1
ATOM 472 C C . GLY A 1 85 ? 32.152 220.416 19.542 1.00 3.50 65 GLY A C 1
ATOM 473 O O . GLY A 1 85 ? 31.203 219.901 18.924 1.00 4.00 65 GLY A O 1
ATOM 474 N N . HIS A 1 86 ? 32.142 220.583 20.869 1.00 3.68 66 HIS A N 1
ATOM 475 C CA . HIS A 1 86 ? 30.947 220.276 21.640 1.00 3.84 66 HIS A CA 1
ATOM 476 C C . HIS A 1 86 ? 29.742 221.071 21.168 1.00 3.83 66 HIS A C 1
ATOM 477 O O . HIS A 1 86 ? 28.607 220.632 21.383 1.00 4.31 66 HIS A O 1
ATOM 484 N N . ALA A 1 87 ? 29.971 222.218 20.523 1.00 3.70 67 ALA A N 1
ATOM 485 C CA . ALA A 1 87 ? 28.915 223.057 19.985 1.00 3.89 67 ALA A CA 1
ATOM 486 C C . ALA A 1 87 ? 28.370 222.542 18.650 1.00 3.69 67 ALA A C 1
ATOM 487 O O . ALA A 1 87 ? 27.690 223.282 17.931 1.00 4.35 67 ALA A O 1
ATOM 489 N N . CYS A 1 88 ? 28.627 221.275 18.312 1.00 3.74 68 CYS A N 1
ATOM 490 C CA . CYS A 1 88 ? 28.303 220.777 16.982 1.00 4.01 68 CYS A CA 1
ATOM 491 C C . CYS A 1 88 ? 26.828 220.776 16.622 1.00 3.95 68 CYS A C 1
ATOM 492 O O . CYS A 1 88 ? 26.545 220.745 15.417 1.00 4.24 68 CYS A O 1
ATOM 495 N N . ALA A 1 89 ? 25.883 220.858 17.564 1.00 3.89 69 ALA A N 1
ATOM 496 C CA . ALA A 1 89 ? 24.500 221.024 17.131 1.00 4.39 69 ALA A CA 1
ATOM 497 C C . ALA A 1 89 ? 24.356 222.270 16.258 1.00 4.14 69 ALA A C 1
ATOM 498 O O . ALA A 1 89 ? 23.498 222.318 15.362 1.00 4.66 69 ALA A O 1
ATOM 500 N N . LEU A 1 90 ? 25.178 223.297 16.504 1.00 4.08 70 LEU A N 1
ATOM 501 C CA . LEU A 1 90 ? 25.218 224.486 15.658 1.00 4.07 70 LEU A CA 1
ATOM 502 C C . LEU A 1 90 ? 25.680 224.155 14.239 1.00 4.00 70 LEU A C 1
ATOM 503 O O . LEU A 1 90 ? 25.048 224.551 13.256 1.00 4.38 70 LEU A O 1
ATOM 508 N N . LEU A 1 91 ? 26.826 223.476 14.118 1.00 4.14 71 LEU A N 1
ATOM 509 C CA . LEU A 1 91 ? 27.338 223.103 12.802 1.00 4.32 71 LEU A CA 1
ATOM 510 C C . LEU A 1 91 ? 26.320 222.258 12.050 1.00 4.08 71 LEU A C 1
ATOM 511 O O . LEU A 1 91 ? 26.033 222.506 10.869 1.00 4.33 71 LEU A O 1
ATOM 516 N N . TYR A 1 92 ? 25.768 221.237 12.709 1.00 4.08 72 TYR A N 1
ATOM 517 C CA . TYR A 1 92 ? 24.824 220.367 12.017 1.00 4.21 72 TYR A CA 1
ATOM 518 C C . TYR A 1 92 ? 23.602 221.145 11.542 1.00 4.19 72 TYR A C 1
ATOM 519 O O . TYR A 1 92 ? 23.088 220.892 10.447 1.00 4.70 72 TYR A O 1
ATOM 528 N N . SER A 1 93 ? 23.131 222.093 12.351 1.00 4.33 73 SER A N 1
ATOM 529 C CA . SER A 1 93 ? 22.002 222.925 11.938 1.00 4.47 73 SER A CA 1
ATOM 530 C C . SER A 1 93 ? 22.335 223.734 10.678 1.00 4.31 73 SER A C 1
ATOM 531 O O . SER A 1 93 ? 21.504 223.830 9.767 1.00 4.57 73 SER A O 1
ATOM 534 N N . MET A 1 94 ? 23.538 224.317 10.610 1.00 4.22 74 MET A N 1
ATOM 535 C CA . MET A 1 94 ? 23.937 225.048 9.410 1.00 4.39 74 MET A CA 1
ATOM 536 C C . MET A 1 94 ? 23.961 224.146 8.184 1.00 4.40 74 MET A C 1
ATOM 537 O O . MET A 1 94 ? 23.488 224.521 7.109 1.00 4.72 74 MET A O 1
ATOM 542 N N . LEU A 1 95 ? 24.540 222.959 8.336 1.00 4.30 75 LEU A N 1
ATOM 543 C CA . LEU A 1 95 ? 24.663 222.039 7.215 1.00 4.62 75 LEU A CA 1
ATOM 544 C C . LEU A 1 95 ? 23.288 221.594 6.717 1.00 4.68 75 LEU A C 1
ATOM 545 O O . LEU A 1 95 ? 23.047 221.509 5.499 1.00 4.98 75 LEU A O 1
ATOM 550 N N . VAL A 1 96 ? 22.375 221.325 7.652 1.00 4.45 76 VAL A N 1
ATOM 551 C CA . VAL A 1 96 ? 21.011 220.966 7.282 1.00 4.80 76 VAL A CA 1
ATOM 552 C C . VAL A 1 96 ? 20.330 222.114 6.545 1.00 4.70 76 VAL A C 1
ATOM 553 O O . VAL A 1 96 ? 19.687 221.924 5.502 1.00 5.21 76 VAL A O 1
ATOM 557 N N . LEU A 1 97 ? 20.430 223.333 7.088 1.00 4.71 77 LEU A N 1
ATOM 558 C CA . LEU A 1 97 ? 19.735 224.464 6.488 1.00 4.73 77 LEU A CA 1
ATOM 559 C C . LEU A 1 97 ? 20.236 224.751 5.080 1.00 4.57 77 LEU A C 1
ATOM 560 O O . LEU A 1 97 ? 19.459 225.216 4.228 1.00 5.31 77 LEU A O 1
ATOM 565 N N . TYR A 1 98 ? 21.517 224.518 4.827 1.00 4.77 78 TYR A N 1
ATOM 566 C CA . TYR A 1 98 ? 22.129 224.758 3.530 1.00 5.03 78 TYR A CA 1
ATOM 567 C C . TYR A 1 98 ? 22.017 223.573 2.575 1.00 5.24 78 TYR A C 1
ATOM 568 O O . TYR A 1 98 ? 22.483 223.681 1.441 1.00 6.47 78 TYR A O 1
ATOM 577 N N . GLY A 1 99 ? 21.376 222.474 2.971 1.00 5.23 79 GLY A N 1
ATOM 578 C CA . GLY A 1 99 ? 21.139 221.400 2.019 1.00 5.84 79 GLY A CA 1
ATOM 579 C C . GLY A 1 99 ? 22.351 220.556 1.717 1.00 5.43 79 GLY A C 1
ATOM 580 O O . GLY A 1 99 ? 22.430 219.950 0.639 1.00 6.05 79 GLY A O 1
ATOM 581 N N . TYR A 1 100 ? 23.285 220.445 2.665 1.00 5.20 80 TYR A N 1
ATOM 582 C CA . TYR A 1 100 ? 24.249 219.360 2.635 1.00 5.39 80 TYR A CA 1
ATOM 583 C C . TYR A 1 100 ? 23.499 218.026 2.755 1.00 5.96 80 TYR A C 1
ATOM 584 O O . TYR A 1 100 ? 22.282 217.985 2.979 1.00 6.42 80 TYR A O 1
ATOM 593 N N . ASP A 1 101 ? 24.250 216.929 2.623 1.00 6.41 81 ASP A N 1
ATOM 594 C CA . ASP A 1 101 ? 23.700 215.575 2.737 1.00 7.37 81 ASP A CA 1
ATOM 595 C C . ASP A 1 101 ? 23.486 215.205 4.209 1.00 7.38 81 ASP A C 1
ATOM 596 O O . ASP A 1 101 ? 24.056 214.266 4.746 1.00 9.19 81 ASP A O 1
ATOM 601 N N . LEU A 1 102 ? 22.634 215.985 4.860 1.00 7.40 82 LEU A N 1
ATOM 602 C CA . LEU A 1 102 ? 22.331 215.919 6.288 1.00 7.43 82 LEU A CA 1
ATOM 603 C C . LEU A 1 102 ? 20.960 216.577 6.418 1.00 7.64 82 LEU A C 1
ATOM 604 O O . LEU A 1 102 ? 20.752 217.665 5.874 1.00 7.59 82 LEU A O 1
ATOM 609 N N . THR A 1 103 ? 20.030 215.932 7.112 1.00 8.61 83 THR A N 1
ATOM 610 C CA . THR A 1 103 ? 18.647 216.374 7.113 1.00 9.41 83 THR A CA 1
ATOM 611 C C . THR A 1 103 ? 18.147 216.612 8.535 1.00 8.45 83 THR A C 1
ATOM 612 O O . THR A 1 103 ? 18.776 216.242 9.526 1.00 7.46 83 THR A O 1
ATOM 616 N N . VAL A 1 104 ? 16.952 217.191 8.630 1.00 8.86 84 VAL A N 1
ATOM 617 C CA . VAL A 1 104 ? 16.281 217.283 9.921 1.00 9.10 84 VAL A CA 1
ATOM 618 C C . VAL A 1 104 ? 16.117 215.910 10.557 1.00 7.63 84 VAL A C 1
ATOM 619 O O . VAL A 1 104 ? 16.225 215.776 11.778 1.00 7.86 84 VAL A O 1
ATOM 623 N N . GLU A 1 105 ? 15.847 214.867 9.764 1.00 7.23 85 GLU A N 1
ATOM 624 C CA . GLU A 1 105 ? 15.750 213.534 10.353 1.00 7.72 85 GLU A CA 1
ATOM 625 C C . GLU A 1 105 ? 17.068 213.111 11.000 1.00 7.12 85 GLU A C 1
ATOM 626 O O . GLU A 1 105 ? 17.068 212.445 12.038 1.00 7.82 85 GLU A O 1
ATOM 632 N N . ASP A 1 106 ? 18.199 213.485 10.404 1.00 6.81 86 ASP A N 1
ATOM 633 C CA . ASP A 1 106 ? 19.490 213.245 11.055 1.00 7.10 86 ASP A CA 1
ATOM 634 C C . ASP A 1 106 ? 19.637 214.045 12.350 1.00 6.87 86 ASP A C 1
ATOM 635 O O . ASP A 1 106 ? 20.169 213.527 13.339 1.00 7.00 86 ASP A O 1
ATOM 640 N N . LEU A 1 107 ? 19.163 215.299 12.378 1.00 7.07 87 LEU A N 1
ATOM 641 C CA . LEU A 1 107 ? 19.207 216.093 13.619 1.00 7.68 87 LEU A CA 1
ATOM 642 C C . LEU A 1 107 ? 18.414 215.451 14.729 1.00 7.28 87 LEU A C 1
ATOM 643 O O . LEU A 1 107 ? 18.813 215.534 15.901 1.00 7.77 87 LEU A O 1
ATOM 648 N N . LYS A 1 108 ? 17.294 214.819 14.388 1.00 7.32 88 LYS A N 1
ATOM 649 C CA . LYS A 1 108 ? 16.489 214.139 15.387 1.00 8.03 88 LYS A CA 1
ATOM 650 C C . LYS A 1 108 ? 17.223 212.960 15.998 1.00 7.92 88 LYS A C 1
ATOM 651 O O . LYS A 1 108 ? 16.889 212.551 17.116 1.00 10.62 88 LYS A O 1
ATOM 657 N N . LYS A 1 109 ? 18.266 212.474 15.322 1.00 6.63 89 LYS A N 1
ATOM 658 C CA . LYS A 1 109 ? 19.094 211.360 15.761 1.00 6.57 89 LYS A CA 1
ATOM 659 C C . LYS A 1 109 ? 20.437 211.832 16.311 1.00 5.76 89 LYS A C 1
ATOM 660 O O . LYS A 1 109 ? 21.380 211.035 16.418 1.00 6.17 89 LYS A O 1
ATOM 666 N N . PHE A 1 110 ? 20.528 213.098 16.703 1.00 5.44 90 PHE A N 1
ATOM 667 C CA . PHE A 1 110 ? 21.740 213.626 17.330 1.00 5.29 90 PHE A CA 1
ATOM 668 C C . PHE A 1 110 ? 22.145 212.710 18.477 1.00 4.92 90 PHE A C 1
ATOM 669 O O . PHE A 1 110 ? 21.328 212.362 19.335 1.00 5.38 90 PHE A O 1
ATOM 677 N N . ARG A 1 111 ? 23.434 212.363 18.523 1.00 5.18 91 ARG A N 1
ATOM 678 C CA . ARG A 1 111 ? 23.995 211.604 19.635 1.00 5.30 91 ARG A CA 1
ATOM 679 C C . ARG A 1 111 ? 23.428 210.198 19.774 1.00 6.53 91 ARG A C 1
ATOM 680 O O . ARG A 1 111 ? 23.629 209.559 20.805 1.00 8.75 91 ARG A O 1
ATOM 688 N N . GLN A 1 112 ? 22.773 209.679 18.732 1.00 6.71 92 GLN A N 1
ATOM 689 C CA . GLN A 1 112 ? 22.231 208.329 18.750 1.00 7.59 92 GLN A CA 1
ATOM 690 C C . GLN A 1 112 ? 23.130 207.388 17.971 1.00 6.87 92 GLN A C 1
ATOM 691 O O . GLN A 1 112 ? 23.690 207.751 16.929 1.00 7.02 92 GLN A O 1
ATOM 697 N N . LEU A 1 113 ? 23.235 206.160 18.469 1.00 7.16 93 LEU A N 1
ATOM 698 C CA . LEU A 1 113 ? 24.156 205.199 17.898 1.00 7.59 93 LEU A CA 1
ATOM 699 C C . LEU A 1 113 ? 23.945 205.056 16.394 1.00 8.03 93 LEU A C 1
ATOM 700 O O . LEU A 1 113 ? 22.823 204.815 15.926 1.00 9.26 93 LEU A O 1
ATOM 705 N N . GLY A 1 114 ? 25.030 205.224 15.639 1.00 9.24 94 GLY A N 1
ATOM 706 C CA . GLY A 1 114 ? 24.996 205.041 14.204 1.00 10.44 94 GLY A CA 1
ATOM 707 C C . GLY A 1 114 ? 24.572 206.245 13.400 1.00 10.20 94 GLY A C 1
ATOM 708 O O . GLY A 1 114 ? 24.546 206.167 12.168 1.00 12.18 94 GLY A O 1
ATOM 709 N N . SER A 1 115 ? 24.240 207.364 14.037 1.00 8.32 95 SER A N 1
ATOM 710 C CA . SER A 1 115 ? 23.712 208.491 13.283 1.00 8.23 95 SER A CA 1
ATOM 711 C C . SER A 1 115 ? 24.822 209.268 12.566 1.00 7.88 95 SER A C 1
ATOM 712 O O . SER A 1 115 ? 26.023 209.134 12.847 1.00 8.68 95 SER A O 1
ATOM 715 N N . LYS A 1 116 ? 24.383 210.139 11.641 1.00 8.05 96 LYS A N 1
ATOM 716 C CA . LYS A 1 116 ? 25.270 211.086 10.961 1.00 8.11 96 LYS A CA 1
ATOM 717 C C . LYS A 1 116 ? 25.474 212.359 11.751 1.00 7.02 96 LYS A C 1
ATOM 718 O O . LYS A 1 116 ? 26.103 213.301 11.243 1.00 7.36 96 LYS A O 1
ATOM 724 N N . THR A 1 117 ? 24.993 212.379 13.003 1.00 6.07 97 THR A N 1
ATOM 725 C CA . THR A 1 117 ? 25.083 213.543 13.874 1.00 5.35 97 THR A CA 1
ATOM 726 C C . THR A 1 117 ? 25.671 213.136 15.227 1.00 5.00 97 THR A C 1
ATOM 727 O O . THR A 1 117 ? 25.021 213.254 16.275 1.00 5.40 97 THR A O 1
ATOM 731 N N . PRO A 1 118 ? 26.927 212.683 15.234 1.00 5.14 98 PRO A N 1
ATOM 732 C CA . PRO A 1 118 ? 27.564 212.273 16.492 1.00 5.05 98 PRO A CA 1
ATOM 733 C C . PRO A 1 118 ? 27.777 213.469 17.420 1.00 4.62 98 PRO A C 1
ATOM 734 O O . PRO A 1 118 ? 27.769 214.637 17.038 1.00 5.06 98 PRO A O 1
ATOM 738 N N . GLY A 1 119 ? 28.024 213.141 18.695 1.00 4.84 99 GLY A N 1
ATOM 739 C CA . GLY A 1 119 ? 28.137 214.157 19.718 1.00 5.42 99 GLY A CA 1
ATOM 740 C C . GLY A 1 119 ? 29.296 215.125 19.588 1.00 4.77 99 GLY A C 1
ATOM 741 O O . GLY A 1 119 ? 29.269 216.182 20.236 1.00 5.15 99 GLY A O 1
ATOM 742 N N . HIS A 1 120 ? 30.311 214.779 18.791 1.00 4.91 100 HIS A N 1
ATOM 743 C CA . HIS A 1 120 ? 31.337 215.702 18.331 1.00 4.85 100 HIS A CA 1
ATOM 744 C C . HIS A 1 120 ? 31.532 215.439 16.837 1.00 4.86 100 HIS A C 1
ATOM 745 O O . HIS A 1 120 ? 31.337 214.317 16.374 1.00 5.80 100 HIS A O 1
ATOM 752 N N . PRO A 1 121 ? 31.905 216.447 16.053 1.00 4.81 101 PRO A N 1
ATOM 753 C CA . PRO A 1 121 ? 31.920 216.247 14.596 1.00 5.47 101 PRO A CA 1
ATOM 754 C C . PRO A 1 121 ? 33.083 215.386 14.171 1.00 4.86 101 PRO A C 1
ATOM 755 O O . PRO A 1 121 ? 34.206 215.563 14.625 1.00 5.82 101 PRO A O 1
ATOM 759 N N . GLU A 1 122 ? 32.793 214.473 13.244 1.00 5.52 102 GLU A N 1
ATOM 760 C CA A GLU A 1 122 ? 33.768 213.547 12.684 0.55 5.94 102 GLU A CA 1
ATOM 761 C CA B GLU A 1 122 ? 33.731 213.503 12.678 0.45 5.87 102 GLU A CA 1
ATOM 762 C C . GLU A 1 122 ? 33.783 213.707 11.171 1.00 5.34 102 GLU A C 1
ATOM 763 O O . GLU A 1 122 ? 32.767 213.512 10.508 1.00 6.46 102 GLU A O 1
ATOM 774 N N . ASN A 1 123 ? 34.960 214.042 10.614 1.00 4.57 103 ASN A N 1
ATOM 775 C CA . ASN A 1 123 ? 35.039 214.236 9.163 1.00 4.86 103 ASN A CA 1
ATOM 776 C C . ASN A 1 123 ? 34.714 212.976 8.375 1.00 5.58 103 ASN A C 1
ATOM 777 O O . ASN A 1 123 ? 34.197 213.074 7.263 1.00 7.60 103 ASN A O 1
ATOM 782 N N . THR A 1 124 ? 34.954 211.791 8.920 1.00 5.63 104 THR A N 1
ATOM 783 C CA . THR A 1 124 ? 34.631 210.579 8.168 1.00 7.02 104 THR A CA 1
ATOM 784 C C . THR A 1 124 ? 33.123 210.362 8.021 1.00 8.72 104 THR A C 1
ATOM 785 O O . THR A 1 124 ? 32.700 209.640 7.108 1.00 11.55 104 THR A O 1
ATOM 789 N N . ASP A 1 125 ? 32.312 210.918 8.929 1.00 8.09 105 ASP A N 1
ATOM 790 C CA . ASP A 1 125 ? 30.893 210.590 9.086 1.00 9.54 105 ASP A CA 1
ATOM 791 C C . ASP A 1 125 ? 29.964 211.723 8.671 1.00 8.47 105 ASP A C 1
ATOM 792 O O . ASP A 1 125 ? 28.812 211.462 8.346 1.00 9.43 105 ASP A O 1
ATOM 797 N N . VAL A 1 126 ? 30.426 212.970 8.740 1.00 6.86 106 VAL A N 1
ATOM 798 C CA . VAL A 1 126 ? 29.561 214.145 8.635 1.00 6.47 106 VAL A CA 1
ATOM 799 C C . VAL A 1 126 ? 29.917 214.943 7.399 1.00 6.22 106 VAL A C 1
ATOM 800 O O . VAL A 1 126 ? 31.008 215.528 7.337 1.00 6.11 106 VAL A O 1
ATOM 804 N N . PRO A 1 127 ? 29.025 214.994 6.401 1.00 7.43 107 PRO A N 1
ATOM 805 C CA . PRO A 1 127 ? 29.316 215.819 5.219 1.00 7.84 107 PRO A CA 1
ATOM 806 C C . PRO A 1 127 ? 29.444 217.278 5.644 1.00 7.29 107 PRO A C 1
ATOM 807 O O . PRO A 1 127 ? 28.587 217.790 6.345 1.00 9.15 107 PRO A O 1
ATOM 811 N N . GLY A 1 128 ? 30.523 217.949 5.198 1.00 7.42 108 GLY A N 1
ATOM 812 C CA . GLY A 1 128 ? 30.764 219.329 5.570 1.00 7.53 108 GLY A CA 1
ATOM 813 C C . GLY A 1 128 ? 31.554 219.531 6.852 1.00 6.22 108 GLY A C 1
ATOM 814 O O . GLY A 1 128 ? 31.829 220.683 7.209 1.00 6.99 108 GLY A O 1
ATOM 815 N N . ALA A 1 129 ? 31.928 218.452 7.544 1.00 5.54 109 ALA A N 1
ATOM 816 C CA . ALA A 1 129 ? 32.868 218.546 8.660 1.00 5.23 109 ALA A CA 1
ATOM 817 C C . ALA A 1 129 ? 34.276 218.341 8.098 1.00 4.81 109 ALA A C 1
ATOM 818 O O . ALA A 1 129 ? 34.625 217.242 7.668 1.00 5.48 109 ALA A O 1
ATOM 820 N N . GLU A 1 130 ? 35.088 219.404 8.094 1.00 4.57 110 GLU A N 1
ATOM 821 C CA . GLU A 1 130 ? 36.396 219.329 7.438 1.00 4.51 110 GLU A CA 1
ATOM 822 C C . GLU A 1 130 ? 37.390 218.459 8.214 1.00 4.28 110 GLU A C 1
ATOM 823 O O . GLU A 1 130 ? 38.313 217.880 7.627 1.00 5.02 110 GLU A O 1
ATOM 829 N N . VAL A 1 131 ? 37.247 218.459 9.535 1.00 4.31 111 VAL A N 1
ATOM 830 C CA . VAL A 1 131 ? 38.143 217.817 10.478 1.00 3.84 111 VAL A CA 1
ATOM 831 C C . VAL A 1 131 ? 37.293 217.269 11.616 1.00 3.92 111 VAL A C 1
ATOM 832 O O . VAL A 1 131 ? 36.083 217.536 11.698 1.00 4.75 111 VAL A O 1
ATOM 836 N N . THR A 1 132 ? 37.935 216.495 12.496 1.00 3.74 112 THR A N 1
ATOM 837 C CA . THR A 1 132 ? 37.289 215.920 13.666 1.00 3.94 112 THR A CA 1
ATOM 838 C C . THR A 1 132 ? 37.690 216.758 14.879 1.00 3.74 112 THR A C 1
ATOM 839 O O . THR A 1 132 ? 38.883 216.893 15.192 1.00 4.53 112 THR A O 1
ATOM 843 N N . THR A 1 133 ? 36.698 217.354 15.542 1.00 3.80 113 THR A N 1
ATOM 844 C CA . THR A 1 133 ? 36.964 218.195 16.696 1.00 4.94 113 THR A CA 1
ATOM 845 C C . THR A 1 133 ? 36.182 217.670 17.900 1.00 5.93 113 THR A C 1
ATOM 846 O O . THR A 1 133 ? 35.499 216.668 17.821 1.00 7.70 113 THR A O 1
ATOM 850 N N . GLY A 1 134 ? 36.353 218.338 19.055 1.00 6.93 114 GLY A N 1
ATOM 851 C CA . GLY A 1 134 ? 35.871 217.822 20.321 1.00 7.54 114 GLY A CA 1
ATOM 852 C C . GLY A 1 134 ? 36.962 217.837 21.381 1.00 6.86 114 GLY A C 1
ATOM 853 O O . GLY A 1 134 ? 36.756 218.229 22.513 1.00 8.45 114 GLY A O 1
ATOM 854 N N . PRO A 1 135 ? 38.129 217.317 21.058 1.00 4.53 115 PRO A N 1
ATOM 855 C CA . PRO A 1 135 ? 39.318 217.539 21.906 1.00 3.79 115 PRO A CA 1
ATOM 856 C C . PRO A 1 135 ? 39.746 218.990 21.725 1.00 3.39 115 PRO A C 1
ATOM 857 O O . PRO A 1 135 ? 40.082 219.429 20.618 1.00 3.74 115 PRO A O 1
ATOM 861 N N . LEU A 1 136 ? 39.674 219.755 22.808 1.00 3.53 116 LEU A N 1
ATOM 862 C CA . LEU A 1 136 ? 39.804 221.194 22.716 1.00 3.54 116 LEU A CA 1
ATOM 863 C C . LEU A 1 136 ? 41.194 221.580 22.222 1.00 3.42 116 LEU A C 1
ATOM 864 O O . LEU A 1 136 ? 42.210 220.924 22.497 1.00 3.87 116 LEU A O 1
ATOM 869 N N . GLY A 1 137 ? 41.223 222.699 21.500 1.00 3.63 117 GLY A N 1
ATOM 870 C CA . GLY A 1 137 ? 42.437 223.255 20.943 1.00 3.86 117 GLY A CA 1
ATOM 871 C C . GLY A 1 137 ? 42.790 222.752 19.552 1.00 3.50 117 GLY A C 1
ATOM 872 O O . GLY A 1 137 ? 43.558 223.408 18.842 1.00 4.36 117 GLY A O 1
ATOM 873 N N . GLN A 1 138 ? 42.273 221.590 19.153 1.00 3.39 118 GLN A N 1
ATOM 874 C CA . GLN A 1 138 ? 42.709 220.972 17.900 1.00 3.48 118 GLN A CA 1
ATOM 875 C C . GLN A 1 138 ? 42.238 221.759 16.680 1.00 3.32 118 GLN A C 1
ATOM 876 O O . GLN A 1 138 ? 43.012 221.975 15.739 1.00 3.66 118 GLN A O 1
ATOM 882 N N . GLY A 1 139 ? 40.964 222.146 16.671 1.00 3.52 119 GLY A N 1
ATOM 883 C CA . GLY A 1 139 ? 40.395 222.710 15.458 1.00 3.63 119 GLY A CA 1
ATOM 884 C C . GLY A 1 139 ? 41.076 223.990 15.001 1.00 3.48 119 GLY A C 1
ATOM 885 O O . GLY A 1 139 ? 41.307 224.169 13.801 1.00 3.64 119 GLY A O 1
ATOM 886 N N . ILE A 1 140 ? 41.412 224.892 15.932 1.00 3.59 120 ILE A N 1
ATOM 887 C CA . ILE A 1 140 ? 42.098 226.103 15.510 1.00 3.56 120 ILE A CA 1
ATOM 888 C C . ILE A 1 140 ? 43.435 225.756 14.864 1.00 3.26 120 ILE A C 1
ATOM 889 O O . ILE A 1 140 ? 43.822 226.367 13.865 1.00 3.65 120 ILE A O 1
ATOM 894 N N . CYS A 1 141 ? 44.149 224.771 15.418 1.00 3.25 121 CYS A N 1
ATOM 895 C CA . CYS A 1 141 ? 45.409 224.347 14.810 1.00 3.31 121 CYS A CA 1
ATOM 896 C C . CYS A 1 141 ? 45.183 223.710 13.441 1.00 3.27 121 CYS A C 1
ATOM 897 O O . CYS A 1 141 ? 45.974 223.926 12.499 1.00 3.50 121 CYS A O 1
ATOM 900 N N . ASN A 1 142 ? 44.109 222.919 13.316 1.00 3.40 122 ASN A N 1
ATOM 901 C CA . ASN A 1 142 ? 43.763 222.386 12.009 1.00 3.46 122 ASN A CA 1
ATOM 902 C C . ASN A 1 142 ? 43.509 223.525 11.024 1.00 3.52 122 ASN A C 1
ATOM 903 O O . ASN A 1 142 ? 43.901 223.436 9.849 1.00 3.89 122 ASN A O 1
ATOM 908 N N . GLY A 1 143 ? 42.837 224.580 11.474 1.00 3.49 123 GLY A N 1
ATOM 909 C CA . GLY A 1 143 ? 42.605 225.738 10.626 1.00 3.75 123 GLY A CA 1
ATOM 910 C C . GLY A 1 143 ? 43.898 226.412 10.193 1.00 3.56 123 GLY A C 1
ATOM 911 O O . GLY A 1 143 ? 44.034 226.822 9.032 1.00 3.73 123 GLY A O 1
ATOM 912 N N . VAL A 1 144 ? 44.886 226.505 11.104 1.00 3.58 124 VAL A N 1
ATOM 913 C CA . VAL A 1 144 ? 46.206 226.977 10.703 1.00 3.56 124 VAL A CA 1
ATOM 914 C C . VAL A 1 144 ? 46.757 226.121 9.574 1.00 3.52 124 VAL A C 1
ATOM 915 O O . VAL A 1 144 ? 47.320 226.647 8.605 1.00 3.89 124 VAL A O 1
ATOM 919 N N . GLY A 1 145 ? 46.632 224.792 9.686 1.00 3.59 125 GLY A N 1
ATOM 920 C CA . GLY A 1 145 ? 47.122 223.927 8.626 1.00 3.57 125 GLY A CA 1
ATOM 921 C C . GLY A 1 145 ? 46.360 224.047 7.310 1.00 3.39 125 GLY A C 1
ATOM 922 O O . GLY A 1 145 ? 46.978 224.016 6.239 1.00 3.75 125 GLY A O 1
ATOM 923 N N . ILE A 1 146 ? 45.032 224.180 7.366 1.00 3.49 126 ILE A N 1
ATOM 924 C CA . ILE A 1 146 ? 44.270 224.417 6.135 1.00 3.50 126 ILE A CA 1
ATOM 925 C C . ILE A 1 146 ? 44.755 225.700 5.469 1.00 3.82 126 ILE A C 1
ATOM 926 O O . ILE A 1 146 ? 44.937 225.757 4.242 1.00 4.00 126 ILE A O 1
ATOM 931 N N . ALA A 1 147 ? 44.972 226.747 6.271 1.00 3.71 127 ALA A N 1
ATOM 932 C CA . ALA A 1 147 ? 45.407 228.029 5.733 1.00 3.89 127 ALA A CA 1
ATOM 933 C C . ALA A 1 147 ? 46.842 227.954 5.205 1.00 3.75 127 ALA A C 1
ATOM 934 O O . ALA A 1 147 ? 47.170 228.584 4.188 1.00 4.13 127 ALA A O 1
ATOM 936 N N . LEU A 1 148 ? 47.713 227.216 5.887 1.00 3.76 128 LEU A N 1
ATOM 937 C CA . LEU A 1 148 ? 49.087 227.018 5.423 1.00 4.01 128 LEU A CA 1
ATOM 938 C C . LEU A 1 148 ? 49.058 226.335 4.057 1.00 3.77 128 LEU A C 1
ATOM 939 O O . LEU A 1 148 ? 49.680 226.795 3.092 1.00 4.07 128 LEU A O 1
ATOM 944 N N . ALA A 1 149 ? 48.308 225.242 3.966 1.00 3.88 129 ALA A N 1
ATOM 945 C CA . ALA A 1 149 ? 48.159 224.536 2.706 1.00 4.06 129 ALA A CA 1
ATOM 946 C C . ALA A 1 149 ? 47.604 225.452 1.617 1.00 4.16 129 ALA A C 1
ATOM 947 O O . ALA A 1 149 ? 48.098 225.437 0.487 1.00 4.49 129 ALA A O 1
ATOM 949 N N . GLN A 1 150 ? 46.567 226.236 1.923 1.00 4.13 130 GLN A N 1
ATOM 950 C CA . GLN A 1 150 ? 46.002 227.097 0.893 1.00 4.22 130 GLN A CA 1
ATOM 951 C C . GLN A 1 150 ? 47.053 228.074 0.374 1.00 4.14 130 GLN A C 1
ATOM 952 O O . GLN A 1 150 ? 47.117 228.347 -0.835 1.00 4.50 130 GLN A O 1
ATOM 958 N N . ALA A 1 151 ? 47.863 228.642 1.272 1.00 4.14 131 ALA A N 1
ATOM 959 C CA . ALA A 1 151 ? 48.887 229.582 0.842 1.00 4.37 131 ALA A CA 1
ATOM 960 C C . ALA A 1 151 ? 49.925 228.896 -0.040 1.00 4.20 131 ALA A C 1
ATOM 961 O O . ALA A 1 151 ? 50.385 229.464 -1.040 1.00 4.66 131 ALA A O 1
ATOM 963 N N . GLN A 1 152 ? 50.341 227.690 0.343 1.00 4.32 132 GLN A N 1
ATOM 964 C CA . GLN A 1 152 ? 51.332 226.950 -0.431 1.00 4.47 132 GLN A CA 1
ATOM 965 C C . GLN A 1 152 ? 50.776 226.564 -1.802 1.00 4.57 132 GLN A C 1
ATOM 966 O O . GLN A 1 152 ? 51.452 226.689 -2.835 1.00 4.98 132 GLN A O 1
ATOM 972 N N . PHE A 1 153 ? 49.526 226.123 -1.804 1.00 4.48 133 PHE A N 1
ATOM 973 C CA . PHE A 1 153 ? 48.832 225.696 -3.017 1.00 4.67 133 PHE A CA 1
ATOM 974 C C . PHE A 1 153 ? 48.674 226.881 -3.978 1.00 4.94 133 PHE A C 1
ATOM 975 O O . PHE A 1 153 ? 48.977 226.769 -5.176 1.00 5.38 133 PHE A O 1
ATOM 983 N N . ALA A 1 154 ? 48.194 228.015 -3.463 1.00 4.92 134 ALA A N 1
ATOM 984 C CA . ALA A 1 154 ? 48.047 229.205 -4.293 1.00 4.93 134 ALA A CA 1
ATOM 985 C C . ALA A 1 154 ? 49.387 229.657 -4.855 1.00 5.09 134 ALA A C 1
ATOM 986 O O . ALA A 1 154 ? 49.481 230.062 -6.026 1.00 5.59 134 ALA A O 1
ATOM 988 N N . ALA A 1 155 ? 50.438 229.623 -4.037 1.00 5.01 135 ALA A N 1
ATOM 989 C CA . ALA A 1 155 ? 51.736 230.044 -4.528 1.00 5.76 135 ALA A CA 1
ATOM 990 C C . ALA A 1 155 ? 52.241 229.109 -5.625 1.00 6.03 135 ALA A C 1
ATOM 991 O O . ALA A 1 155 ? 52.954 229.537 -6.532 1.00 7.40 135 ALA A O 1
ATOM 993 N N . THR A 1 156 ? 51.891 227.830 -5.539 1.00 5.86 136 THR A N 1
ATOM 994 C CA . THR A 1 156 ? 52.325 226.828 -6.510 1.00 6.34 136 THR A CA 1
ATOM 995 C C . THR A 1 156 ? 51.588 226.973 -7.841 1.00 6.51 136 THR A C 1
ATOM 996 O O . THR A 1 156 ? 52.199 226.820 -8.903 1.00 7.92 136 THR A O 1
ATOM 1000 N N . TYR A 1 157 ? 50.274 227.250 -7.801 1.00 5.89 137 TYR A N 1
ATOM 1001 C CA . TYR A 1 157 ? 49.452 227.178 -9.007 1.00 5.80 137 TYR A CA 1
ATOM 1002 C C . TYR A 1 157 ? 48.954 228.511 -9.542 1.00 5.62 137 TYR A C 1
ATOM 1003 O O . TYR A 1 157 ? 48.722 228.608 -10.757 1.00 6.37 137 TYR A O 1
ATOM 1012 N N . ASN A 1 158 ? 48.709 229.523 -8.725 1.00 5.63 138 ASN A N 1
ATOM 1013 C CA . ASN A 1 158 ? 48.075 230.718 -9.278 1.00 5.67 138 ASN A CA 1
ATOM 1014 C C . ASN A 1 158 ? 49.004 231.398 -10.281 1.00 6.03 138 ASN A C 1
ATOM 1015 O O . ASN A 1 158 ? 50.228 231.397 -10.141 1.00 6.67 138 ASN A O 1
ATOM 1020 N N . LYS A 1 159 ? 48.387 232.017 -11.284 1.00 6.56 139 LYS A N 1
ATOM 1021 C CA . LYS A 1 159 ? 49.084 232.747 -12.329 1.00 7.22 139 LYS A CA 1
ATOM 1022 C C . LYS A 1 159 ? 48.315 234.035 -12.604 1.00 7.42 139 LYS A C 1
ATOM 1023 O O . LYS A 1 159 ? 47.174 234.191 -12.159 1.00 7.19 139 LYS A O 1
ATOM 1029 N N . PRO A 1 160 ? 48.898 234.977 -13.342 1.00 8.56 140 PRO A N 1
ATOM 1030 C CA . PRO A 1 160 ? 48.138 236.191 -13.689 1.00 9.25 140 PRO A CA 1
ATOM 1031 C C . PRO A 1 160 ? 46.831 235.831 -14.402 1.00 8.05 140 PRO A C 1
ATOM 1032 O O . PRO A 1 160 ? 46.823 234.989 -15.305 1.00 8.47 140 PRO A O 1
ATOM 1036 N N . ASP A 1 161 ? 45.726 236.427 -13.944 1.00 8.38 141 ASP A N 1
ATOM 1037 C CA . ASP A 1 161 ? 44.393 236.147 -14.471 1.00 8.39 141 ASP A CA 1
ATOM 1038 C C . ASP A 1 161 ? 43.877 234.763 -14.108 1.00 7.27 141 ASP A C 1
ATOM 1039 O O . ASP A 1 161 ? 42.784 234.390 -14.561 1.00 7.53 141 ASP A O 1
ATOM 1044 N N . PHE A 1 162 ? 44.603 234.011 -13.262 1.00 6.44 142 PHE A N 1
ATOM 1045 C CA . PHE A 1 162 ? 44.213 232.651 -12.880 1.00 6.07 142 PHE A CA 1
ATOM 1046 C C . PHE A 1 162 ? 44.315 232.485 -11.364 1.00 5.96 142 PHE A C 1
ATOM 1047 O O . PHE A 1 162 ? 45.250 231.827 -10.862 1.00 6.37 142 PHE A O 1
ATOM 1055 N N . PRO A 1 163 ? 43.352 233.047 -10.619 1.00 6.31 143 PRO A N 1
ATOM 1056 C CA . PRO A 1 163 ? 43.282 232.834 -9.158 1.00 6.88 143 PRO A CA 1
ATOM 1057 C C . PRO A 1 163 ? 42.658 231.472 -8.872 1.00 6.30 143 PRO A C 1
ATOM 1058 O O . PRO A 1 163 ? 41.508 231.332 -8.445 1.00 7.20 143 PRO A O 1
ATOM 1062 N N . ILE A 1 164 ? 43.448 230.422 -9.134 1.00 5.85 144 ILE A N 1
ATOM 1063 C CA . ILE A 1 164 ? 42.994 229.056 -8.920 1.00 5.74 144 ILE A CA 1
ATOM 1064 C C . ILE A 1 164 ? 42.604 228.845 -7.456 1.00 5.22 144 ILE A C 1
ATOM 1065 O O . ILE A 1 164 ? 41.622 228.153 -7.158 1.00 5.67 144 ILE A O 1
ATOM 1070 N N . SER A 1 165 ? 43.395 229.411 -6.537 1.00 5.22 145 SER A N 1
ATOM 1071 C CA . SER A 1 165 ? 43.126 229.265 -5.114 1.00 5.06 145 SER A CA 1
ATOM 1072 C C . SER A 1 165 ? 43.168 230.628 -4.452 1.00 5.21 145 SER A C 1
ATOM 1073 O O . SER A 1 165 ? 44.204 231.307 -4.455 1.00 5.95 145 SER A O 1
ATOM 1076 N N . ASP A 1 166 ? 42.057 231.004 -3.816 1.00 5.19 146 ASP A N 1
ATOM 1077 C CA . ASP A 1 166 ? 41.965 232.294 -3.146 1.00 5.78 146 ASP A CA 1
ATOM 1078 C C . ASP A 1 166 ? 41.015 232.233 -1.956 1.00 5.44 146 ASP A C 1
ATOM 1079 O O . ASP A 1 166 ? 40.483 233.254 -1.517 1.00 6.63 146 ASP A O 1
ATOM 1084 N N . SER A 1 167 ? 40.858 231.056 -1.391 1.00 4.97 147 SER A N 1
ATOM 1085 C CA . SER A 1 167 ? 39.881 230.799 -0.351 1.00 4.65 147 SER A CA 1
ATOM 1086 C C . SER A 1 167 ? 40.398 231.143 1.049 1.00 4.30 147 SER A C 1
ATOM 1087 O O . SER A 1 167 ? 41.615 231.247 1.307 1.00 4.61 147 SER A O 1
ATOM 1090 N N . TYR A 1 168 ? 39.429 231.287 1.949 1.00 4.22 148 TYR A N 1
ATOM 1091 C CA . TYR A 1 168 ? 39.649 231.640 3.338 1.00 4.29 148 TYR A CA 1
ATOM 1092 C C . TYR A 1 168 ? 39.392 230.437 4.236 1.00 4.02 148 TYR A C 1
ATOM 1093 O O . TYR A 1 168 ? 38.752 229.450 3.846 1.00 4.53 148 TYR A O 1
ATOM 1102 N N . THR A 1 169 ? 39.896 230.558 5.462 1.00 3.95 149 THR A N 1
ATOM 1103 C CA . THR A 1 169 ? 39.717 229.553 6.504 1.00 4.09 149 THR A CA 1
ATOM 1104 C C . THR A 1 169 ? 39.112 230.260 7.710 1.00 3.80 149 THR A C 1
ATOM 1105 O O . THR A 1 169 ? 39.752 231.133 8.296 1.00 4.61 149 THR A O 1
ATOM 1109 N N . TYR A 1 170 ? 37.881 229.880 8.047 1.00 3.79 150 TYR A N 1
ATOM 1110 C CA . TYR A 1 170 ? 37.121 230.471 9.149 1.00 3.97 150 TYR A CA 1
ATOM 1111 C C . TYR A 1 170 ? 37.060 229.471 10.292 1.00 3.72 150 TYR A C 1
ATOM 1112 O O . TYR A 1 170 ? 36.700 228.314 10.074 1.00 4.97 150 TYR A O 1
ATOM 1121 N N . VAL A 1 171 ? 37.414 229.904 11.503 1.00 3.65 151 VAL A N 1
ATOM 1122 C CA . VAL A 1 171 ? 37.449 228.999 12.649 1.00 3.58 151 VAL A CA 1
ATOM 1123 C C . VAL A 1 171 ? 36.674 229.614 13.800 1.00 3.54 151 VAL A C 1
ATOM 1124 O O . VAL A 1 171 ? 36.912 230.776 14.141 1.00 4.62 151 VAL A O 1
ATOM 1128 N N . PHE A 1 172 ? 35.782 228.843 14.428 1.00 3.49 152 PHE A N 1
ATOM 1129 C CA . PHE A 1 172 ? 35.190 229.224 15.714 1.00 3.73 152 PHE A CA 1
ATOM 1130 C C . PHE A 1 172 ? 35.926 228.495 16.828 1.00 3.62 152 PHE A C 1
ATOM 1131 O O . PHE A 1 172 ? 36.223 227.304 16.708 1.00 3.98 152 PHE A O 1
ATOM 1139 N N . LEU A 1 173 ? 36.217 229.209 17.915 1.00 3.99 153 LEU A N 1
ATOM 1140 C CA . LEU A 1 173 ? 36.874 228.605 19.058 1.00 3.91 153 LEU A CA 1
ATOM 1141 C C . LEU A 1 173 ? 36.373 229.292 20.326 1.00 3.97 153 LEU A C 1
ATOM 1142 O O . LEU A 1 173 ? 35.920 230.432 20.288 1.00 5.32 153 LEU A O 1
ATOM 1147 N N . GLY A 1 174 ? 36.504 228.593 21.446 1.00 3.82 154 GLY A N 1
ATOM 1148 C CA . GLY A 1 174 ? 36.085 229.102 22.726 1.00 3.95 154 GLY A CA 1
ATOM 1149 C C . GLY A 1 174 ? 37.227 229.238 23.725 1.00 3.55 154 GLY A C 1
ATOM 1150 O O . GLY A 1 174 ? 38.416 229.075 23.414 1.00 3.97 154 GLY A O 1
ATOM 1151 N N . ASP A 1 175 ? 36.827 229.561 24.964 1.00 3.87 155 ASP A N 1
ATOM 1152 C CA . ASP A 1 175 ? 37.803 229.743 26.031 1.00 4.03 155 ASP A CA 1
ATOM 1153 C C . ASP A 1 175 ? 38.645 228.482 26.250 1.00 3.65 155 ASP A C 1
ATOM 1154 O O . ASP A 1 175 ? 39.838 228.568 26.549 1.00 3.98 155 ASP A O 1
ATOM 1159 N N . GLY A 1 176 ? 38.016 227.313 26.143 1.00 3.73 156 GLY A N 1
ATOM 1160 C CA . GLY A 1 176 ? 38.757 226.089 26.354 1.00 3.90 156 GLY A CA 1
ATOM 1161 C C . GLY A 1 176 ? 39.873 225.884 25.346 1.00 3.46 156 GLY A C 1
ATOM 1162 O O . GLY A 1 176 ? 40.994 225.497 25.696 1.00 4.07 156 GLY A O 1
ATOM 1163 N N . CYS A 1 177 ? 39.580 226.168 24.070 1.00 3.43 157 CYS A N 1
ATOM 1164 C CA . CYS A 1 177 ? 40.618 226.079 23.050 1.00 3.44 157 CYS A CA 1
ATOM 1165 C C . CYS A 1 177 ? 41.759 227.048 23.344 1.00 3.44 157 CYS A C 1
ATOM 1166 O O . CYS A 1 177 ? 42.931 226.709 23.131 1.00 3.89 157 CYS A O 1
ATOM 1169 N N . LEU A 1 178 ? 41.429 228.262 23.822 1.00 3.44 158 LEU A N 1
ATOM 1170 C CA . LEU A 1 178 ? 42.431 229.273 24.152 1.00 3.57 158 LEU A CA 1
ATOM 1171 C C . LEU A 1 178 ? 43.266 228.934 25.374 1.00 3.44 158 LEU A C 1
ATOM 1172 O O . LEU A 1 178 ? 44.378 229.464 25.511 1.00 4.29 158 LEU A O 1
ATOM 1177 N N . MET A 1 179 ? 42.764 228.068 26.254 1.00 3.38 159 MET A N 1
ATOM 1178 C CA . MET A 1 179 ? 43.546 227.617 27.404 1.00 3.49 159 MET A CA 1
ATOM 1179 C C . MET A 1 179 ? 44.505 226.483 27.051 1.00 3.43 159 MET A C 1
ATOM 1180 O O . MET A 1 179 ? 45.550 226.333 27.705 1.00 3.83 159 MET A O 1
ATOM 1185 N N . GLU A 1 180 ? 44.172 225.676 26.047 1.00 3.59 160 GLU A N 1
ATOM 1186 C CA . GLU A 1 180 ? 44.997 224.543 25.673 1.00 3.37 160 GLU A CA 1
ATOM 1187 C C . GLU A 1 180 ? 46.274 225.022 25.006 1.00 3.49 160 GLU A C 1
ATOM 1188 O O . GLU A 1 180 ? 46.226 225.778 24.029 1.00 4.07 160 GLU A O 1
ATOM 1194 N N . GLY A 1 181 ? 47.426 224.531 25.476 1.00 3.41 161 GLY A N 1
ATOM 1195 C CA . GLY A 1 181 ? 48.695 225.008 24.958 1.00 3.90 161 GLY A CA 1
ATOM 1196 C C . GLY A 1 181 ? 48.883 224.810 23.466 1.00 3.26 161 GLY A C 1
ATOM 1197 O O . GLY A 1 181 ? 49.580 225.596 22.817 1.00 3.67 161 GLY A O 1
ATOM 1198 N N . VAL A 1 182 ? 48.277 223.766 22.904 1.00 3.37 162 VAL A N 1
ATOM 1199 C CA . VAL A 1 182 ? 48.449 223.510 21.482 1.00 3.47 162 VAL A CA 1
ATOM 1200 C C . VAL A 1 182 ? 48.014 224.725 20.660 1.00 3.14 162 VAL A C 1
ATOM 1201 O O . VAL A 1 182 ? 48.621 225.038 19.622 1.00 3.49 162 VAL A O 1
ATOM 1205 N N . SER A 1 183 ? 46.946 225.422 21.084 1.00 3.35 163 SER A N 1
ATOM 1206 C CA . SER A 1 183 ? 46.501 226.576 20.313 1.00 3.41 163 SER A CA 1
ATOM 1207 C C . SER A 1 183 ? 47.475 227.744 20.398 1.00 3.20 163 SER A C 1
ATOM 1208 O O . SER A 1 183 ? 47.570 228.537 19.439 1.00 3.62 163 SER A O 1
ATOM 1211 N N . SER A 1 184 ? 48.181 227.887 21.513 1.00 3.21 164 SER A N 1
ATOM 1212 C CA . SER A 1 184 ? 49.212 228.914 21.619 1.00 3.32 164 SER A CA 1
ATOM 1213 C C . SER A 1 184 ? 50.347 228.634 20.636 1.00 3.15 164 SER A C 1
ATOM 1214 O O . SER A 1 184 ? 50.813 229.536 19.930 1.00 3.53 164 SER A O 1
ATOM 1217 N N . GLU A 1 185 ? 50.791 227.381 20.592 1.00 3.13 165 GLU A N 1
ATOM 1218 C CA . GLU A 1 185 ? 51.834 226.994 19.644 1.00 3.13 165 GLU A CA 1
ATOM 1219 C C . GLU A 1 185 ? 51.412 227.366 18.217 1.00 2.93 165 GLU A C 1
ATOM 1220 O O . GLU A 1 185 ? 52.170 227.987 17.459 1.00 3.35 165 GLU A O 1
ATOM 1226 N N . ALA A 1 186 ? 50.210 226.941 17.820 1.00 3.19 166 ALA A N 1
ATOM 1227 C CA . ALA A 1 186 ? 49.801 227.159 16.434 1.00 3.31 166 ALA A CA 1
ATOM 1228 C C . ALA A 1 186 ? 49.563 228.627 16.145 1.00 3.22 166 ALA A C 1
ATOM 1229 O O . ALA A 1 186 ? 49.757 229.067 15.003 1.00 3.70 166 ALA A O 1
ATOM 1231 N N . SER A 1 187 ? 49.098 229.383 17.146 1.00 3.37 167 SER A N 1
ATOM 1232 C CA . SER A 1 187 ? 48.821 230.791 16.943 1.00 3.55 167 SER A CA 1
ATOM 1233 C C . SER A 1 187 ? 50.112 231.603 16.832 1.00 3.38 167 SER A C 1
ATOM 1234 O O . SER A 1 187 ? 50.203 232.526 16.016 1.00 3.85 167 SER A O 1
ATOM 1237 N N . SER A 1 188 ? 51.120 231.259 17.637 1.00 3.33 168 SER A N 1
ATOM 1238 C CA . SER A 1 188 ? 52.433 231.871 17.481 1.00 3.57 168 SER A CA 1
ATOM 1239 C C . SER A 1 188 ? 52.956 231.623 16.063 1.00 3.64 168 SER A C 1
ATOM 1240 O O . SER A 1 188 ? 53.402 232.541 15.366 1.00 3.88 168 SER A O 1
ATOM 1243 N N . LEU A 1 189 ? 52.903 230.361 15.622 1.00 3.48 169 LEU A N 1
ATOM 1244 C CA . LEU A 1 189 ? 53.417 230.022 14.298 1.00 3.70 169 LEU A CA 1
ATOM 1245 C C . LEU A 1 189 ? 52.612 230.695 13.190 1.00 3.67 169 LEU A C 1
ATOM 1246 O O . LEU A 1 189 ? 53.192 231.189 12.213 1.00 4.01 169 LEU A O 1
ATOM 1251 N N . ALA A 1 190 ? 51.275 230.711 13.299 1.00 3.87 170 ALA A N 1
ATOM 1252 C CA . ALA A 1 190 ? 50.458 231.324 12.255 1.00 3.87 170 ALA A CA 1
ATOM 1253 C C . ALA A 1 190 ? 50.735 232.813 12.120 1.00 3.99 170 ALA A C 1
ATOM 1254 O O . ALA A 1 190 ? 50.714 233.362 11.014 1.00 4.36 170 ALA A O 1
ATOM 1256 N N . GLY A 1 191 ? 50.964 233.484 13.254 1.00 3.72 171 GLY A N 1
ATOM 1257 C CA . GLY A 1 191 ? 51.342 234.875 13.209 1.00 4.24 171 GLY A CA 1
ATOM 1258 C C . GLY A 1 191 ? 52.686 235.073 12.531 1.00 4.20 171 GLY A C 1
ATOM 1259 O O . GLY A 1 191 ? 52.842 235.918 11.643 1.00 4.52 171 GLY A O 1
ATOM 1260 N N . HIS A 1 192 ? 53.668 234.239 12.902 1.00 3.90 172 HIS A N 1
ATOM 1261 C CA . HIS A 1 192 ? 54.957 234.281 12.231 1.00 4.15 172 HIS A CA 1
ATOM 1262 C C . HIS A 1 192 ? 54.816 234.103 10.719 1.00 4.06 172 HIS A C 1
ATOM 1263 O O . HIS A 1 192 ? 55.508 234.766 9.931 1.00 4.58 172 HIS A O 1
ATOM 1270 N N . LEU A 1 193 ? 53.946 233.184 10.301 1.00 3.86 173 LEU A N 1
ATOM 1271 C CA . LEU A 1 193 ? 53.751 232.846 8.899 1.00 4.22 173 LEU A CA 1
ATOM 1272 C C . LEU A 1 193 ? 52.848 233.826 8.157 1.00 4.07 173 LEU A C 1
ATOM 1273 O O . LEU A 1 193 ? 52.634 233.646 6.944 1.00 4.88 173 LEU A O 1
ATOM 1278 N N . GLN A 1 194 ? 52.318 234.845 8.840 1.00 4.04 174 GLN A N 1
ATOM 1279 C CA . GLN A 1 194 ? 51.596 235.932 8.190 1.00 4.23 174 GLN A CA 1
ATOM 1280 C C . GLN A 1 194 ? 50.398 235.410 7.401 1.00 4.27 174 GLN A C 1
ATOM 1281 O O . GLN A 1 194 ? 50.103 235.878 6.295 1.00 4.78 174 GLN A O 1
ATOM 1287 N N . LEU A 1 195 ? 49.651 234.453 7.997 1.00 4.36 175 LEU A N 1
ATOM 1288 C CA . LEU A 1 195 ? 48.592 233.744 7.275 1.00 4.49 175 LEU A CA 1
ATOM 1289 C C . LEU A 1 195 ? 47.307 234.581 7.246 1.00 4.68 175 LEU A C 1
ATOM 1290 O O . LEU A 1 195 ? 46.359 234.378 8.013 1.00 4.97 175 LEU A O 1
ATOM 1295 N N . GLY A 1 196 ? 47.270 235.502 6.287 1.00 4.87 176 GLY A N 1
ATOM 1296 C CA . GLY A 1 196 ? 46.195 236.474 6.174 1.00 5.39 176 GLY A CA 1
ATOM 1297 C C . GLY A 1 196 ? 44.862 235.925 5.723 1.00 5.01 176 GLY A C 1
ATOM 1298 O O . GLY A 1 196 ? 43.876 236.658 5.820 1.00 6.72 176 GLY A O 1
ATOM 1299 N N . ASN A 1 197 ? 44.791 234.680 5.253 1.00 4.37 177 ASN A N 1
ATOM 1300 C CA . ASN A 1 197 ? 43.500 234.125 4.878 1.00 4.68 177 ASN A CA 1
ATOM 1301 C C . ASN A 1 197 ? 42.864 233.304 5.999 1.00 4.56 177 ASN A C 1
ATOM 1302 O O . ASN A 1 197 ? 41.797 232.713 5.797 1.00 5.14 177 ASN A O 1
ATOM 1307 N N . LEU A 1 198 ? 43.475 233.324 7.188 1.00 4.21 178 LEU A N 1
ATOM 1308 C CA . LEU A 1 198 ? 42.911 232.724 8.388 1.00 4.28 178 LEU A CA 1
ATOM 1309 C C . LEU A 1 198 ? 42.160 233.793 9.176 1.00 3.93 178 LEU A C 1
ATOM 1310 O O . LEU A 1 198 ? 42.713 234.851 9.508 1.00 4.54 178 LEU A O 1
ATOM 1315 N N . ILE A 1 199 ? 40.890 233.494 9.488 1.00 3.95 179 ILE A N 1
ATOM 1316 C CA . ILE A 1 199 ? 40.018 234.381 10.251 1.00 4.57 179 ILE A CA 1
ATOM 1317 C C . ILE A 1 199 ? 39.373 233.527 11.334 1.00 4.17 179 ILE A C 1
ATOM 1318 O O . ILE A 1 199 ? 38.548 232.656 11.036 1.00 5.23 179 ILE A O 1
ATOM 1323 N N . ALA A 1 200 ? 39.784 233.748 12.581 1.00 4.30 180 ALA A N 1
ATOM 1324 C CA . ALA A 1 200 ? 39.266 232.997 13.716 1.00 4.27 180 ALA A CA 1
ATOM 1325 C C . ALA A 1 200 ? 38.343 233.891 14.531 1.00 3.91 180 ALA A C 1
ATOM 1326 O O . ALA A 1 200 ? 38.523 235.112 14.558 1.00 5.45 180 ALA A O 1
ATOM 1328 N N . PHE A 1 201 ? 37.388 233.268 15.216 1.00 3.96 181 PHE A N 1
ATOM 1329 C CA . PHE A 1 201 ? 36.380 233.961 15.997 1.00 4.21 181 PHE A CA 1
ATOM 1330 C C . PHE A 1 201 ? 36.366 233.320 17.380 1.00 4.15 181 PHE A C 1
ATOM 1331 O O . PHE A 1 201 ? 36.090 232.128 17.514 1.00 4.85 181 PHE A O 1
ATOM 1339 N N . TRP A 1 202 ? 36.685 234.136 18.386 1.00 4.20 182 TRP A N 1
ATOM 1340 C CA . TRP A 1 202 ? 36.652 233.720 19.782 1.00 4.03 182 TRP A CA 1
ATOM 1341 C C . TRP A 1 202 ? 35.265 233.984 20.353 1.00 3.95 182 TRP A C 1
ATOM 1342 O O . TRP A 1 202 ? 34.800 235.133 20.379 1.00 4.49 182 TRP A O 1
ATOM 1353 N N . ASP A 1 203 ? 34.632 232.920 20.848 1.00 4.02 183 ASP A N 1
ATOM 1354 C CA . ASP A 1 203 ? 33.372 233.008 21.587 1.00 4.25 183 ASP A CA 1
ATOM 1355 C C . ASP A 1 203 ? 33.678 233.488 23.007 1.00 4.18 183 ASP A C 1
ATOM 1356 O O . ASP A 1 203 ? 33.948 232.707 23.925 1.00 4.66 183 ASP A O 1
ATOM 1361 N N . ASP A 1 204 ? 33.671 234.811 23.178 1.00 4.59 184 ASP A N 1
ATOM 1362 C CA . ASP A 1 204 ? 34.032 235.437 24.438 1.00 4.61 184 ASP A CA 1
ATOM 1363 C C . ASP A 1 204 ? 32.779 235.538 25.311 1.00 4.39 184 ASP A C 1
ATOM 1364 O O . ASP A 1 204 ? 32.117 236.571 25.376 1.00 5.12 184 ASP A O 1
ATOM 1369 N N . ASN A 1 205 ? 32.467 234.416 25.979 1.00 4.30 185 ASN A N 1
ATOM 1370 C CA . ASN A 1 205 ? 31.275 234.308 26.811 1.00 4.39 185 ASN A CA 1
ATOM 1371 C C . ASN A 1 205 ? 31.584 234.171 28.299 1.00 4.40 185 ASN A C 1
ATOM 1372 O O . ASN A 1 205 ? 30.662 234.165 29.117 1.00 5.22 185 ASN A O 1
ATOM 1377 N N . LYS A 1 206 ? 32.863 234.112 28.669 1.00 4.37 186 LYS A N 1
ATOM 1378 C CA . LYS A 1 206 ? 33.324 234.156 30.047 1.00 5.23 186 LYS A CA 1
ATOM 1379 C C . LYS A 1 206 ? 32.797 233.011 30.915 1.00 4.80 186 LYS A C 1
ATOM 1380 O O . LYS A 1 206 ? 32.794 233.126 32.151 1.00 5.21 186 LYS A O 1
ATOM 1386 N N . ILE A 1 207 ? 32.443 231.880 30.301 1.00 4.67 187 ILE A N 1
ATOM 1387 C CA . ILE A 1 207 ? 31.907 230.725 31.021 1.00 4.98 187 ILE A CA 1
ATOM 1388 C C . ILE A 1 207 ? 32.546 229.455 30.479 1.00 4.97 187 ILE A C 1
ATOM 1389 O O . ILE A 1 207 ? 32.516 229.216 29.264 1.00 6.49 187 ILE A O 1
ATOM 1394 N N . SER A 1 208 ? 33.042 228.609 31.376 1.00 5.24 188 SER A N 1
ATOM 1395 C CA . SER A 1 208 ? 33.473 227.259 31.039 1.00 5.18 188 SER A CA 1
ATOM 1396 C C . SER A 1 208 ? 32.829 226.294 32.036 1.00 5.11 188 SER A C 1
ATOM 1397 O O . SER A 1 208 ? 31.927 226.684 32.801 1.00 5.36 188 SER A O 1
ATOM 1400 N N . ILE A 1 209 ? 33.261 225.030 32.061 1.00 4.87 189 ILE A N 1
ATOM 1401 C CA . ILE A 1 209 ? 32.558 224.061 32.902 1.00 4.93 189 ILE A CA 1
ATOM 1402 C C . ILE A 1 209 ? 32.652 224.422 34.380 1.00 4.92 189 ILE A C 1
ATOM 1403 O O . ILE A 1 209 ? 31.678 224.241 35.132 1.00 5.59 189 ILE A O 1
ATOM 1408 N N . ASP A 1 210 ? 33.816 224.896 34.819 1.00 4.53 190 ASP A N 1
ATOM 1409 C CA . ASP A 1 210 ? 34.012 225.223 36.228 1.00 4.97 190 ASP A CA 1
ATOM 1410 C C . ASP A 1 210 ? 33.449 226.588 36.612 1.00 5.96 190 ASP A C 1
ATOM 1411 O O . ASP A 1 210 ? 33.674 227.053 37.738 1.00 8.69 190 ASP A O 1
ATOM 1416 N N . GLY A 1 211 ? 32.720 227.236 35.714 1.00 5.55 191 GLY A N 1
ATOM 1417 C CA . GLY A 1 211 ? 32.050 228.485 36.014 1.00 5.89 191 GLY A CA 1
ATOM 1418 C C . GLY A 1 211 ? 32.662 229.656 35.282 1.00 5.37 191 GLY A C 1
ATOM 1419 O O . GLY A 1 211 ? 33.062 229.568 34.121 1.00 6.43 191 GLY A O 1
ATOM 1420 N N . SER A 1 212 ? 32.689 230.799 35.949 1.00 5.49 192 SER A N 1
ATOM 1421 C CA . SER A 1 212 ? 33.255 231.983 35.350 1.00 5.56 192 SER A CA 1
ATOM 1422 C C . SER A 1 212 ? 34.719 231.758 34.970 1.00 5.33 192 SER A C 1
ATOM 1423 O O . SER A 1 212 ? 35.487 231.148 35.718 1.00 5.56 192 SER A O 1
ATOM 1426 N N . THR A 1 213 ? 35.131 232.342 33.845 1.00 5.42 193 THR A N 1
ATOM 1427 C CA . THR A 1 213 ? 36.555 232.343 33.523 1.00 5.93 193 THR A CA 1
ATOM 1428 C C . THR A 1 213 ? 37.373 233.125 34.536 1.00 5.34 193 THR A C 1
ATOM 1429 O O . THR A 1 213 ? 38.597 232.963 34.582 1.00 6.08 193 THR A O 1
ATOM 1433 N N . GLU A 1 214 ? 36.747 233.932 35.389 1.00 5.42 194 GLU A N 1
ATOM 1434 C CA . GLU A 1 214 ? 37.497 234.588 36.450 1.00 5.66 194 GLU A CA 1
ATOM 1435 C C . GLU A 1 214 ? 38.207 233.603 37.371 1.00 5.09 194 GLU A C 1
ATOM 1436 O O . GLU A 1 214 ? 39.159 233.990 38.052 1.00 5.46 194 GLU A O 1
ATOM 1442 N N . VAL A 1 215 ? 37.760 232.347 37.442 1.00 4.77 195 VAL A N 1
ATOM 1443 C CA . VAL A 1 215 ? 38.373 231.405 38.369 1.00 4.76 195 VAL A CA 1
ATOM 1444 C C . VAL A 1 215 ? 39.705 230.857 37.876 1.00 4.27 195 VAL A C 1
ATOM 1445 O O . VAL A 1 215 ? 40.463 230.315 38.682 1.00 5.10 195 VAL A O 1
ATOM 1449 N N . ALA A 1 216 ? 39.998 230.949 36.563 1.00 4.42 196 ALA A N 1
ATOM 1450 C CA . ALA A 1 216 ? 41.166 230.260 36.021 1.00 4.60 196 ALA A CA 1
ATOM 1451 C C . ALA A 1 216 ? 41.767 230.897 34.771 1.00 4.26 196 ALA A C 1
ATOM 1452 O O . ALA A 1 216 ? 42.829 230.437 34.343 1.00 5.04 196 ALA A O 1
ATOM 1454 N N . PHE A 1 217 ? 41.121 231.896 34.176 1.00 4.39 197 PHE A N 1
ATOM 1455 C CA . PHE A 1 217 ? 41.483 232.342 32.816 1.00 4.37 197 PHE A CA 1
ATOM 1456 C C . PHE A 1 217 ? 41.239 233.848 32.731 1.00 4.42 197 PHE A C 1
ATOM 1457 O O . PHE A 1 217 ? 40.262 234.311 32.143 1.00 5.62 197 PHE A O 1
ATOM 1465 N N . THR A 1 218 ? 42.163 234.596 33.339 1.00 4.52 198 THR A N 1
ATOM 1466 C CA . THR A 1 218 ? 42.069 236.033 33.495 1.00 4.51 198 THR A CA 1
ATOM 1467 C C . THR A 1 218 ? 43.099 236.786 32.655 1.00 4.40 198 THR A C 1
ATOM 1468 O O . THR A 1 218 ? 43.167 238.014 32.726 1.00 5.70 198 THR A O 1
ATOM 1472 N N . GLU A 1 219 ? 43.858 236.075 31.818 1.00 4.35 199 GLU A N 1
ATOM 1473 C CA . GLU A 1 219 ? 44.805 236.696 30.920 1.00 4.27 199 GLU A CA 1
ATOM 1474 C C . GLU A 1 219 ? 44.097 237.631 29.939 1.00 4.51 199 GLU A C 1
ATOM 1475 O O . GLU A 1 219 ? 42.903 237.500 29.645 1.00 5.06 199 GLU A O 1
ATOM 1481 N N . ASP A 1 220 ? 44.878 238.563 29.395 1.00 4.49 200 ASP A N 1
ATOM 1482 C CA . ASP A 1 220 ? 44.403 239.456 28.337 1.00 4.81 200 ASP A CA 1
ATOM 1483 C C . ASP A 1 220 ? 44.641 238.763 27.000 1.00 4.68 200 ASP A C 1
ATOM 1484 O O . ASP A 1 220 ? 45.716 238.864 26.393 1.00 4.84 200 ASP A O 1
ATOM 1489 N N . VAL A 1 221 ? 43.629 238.020 26.551 1.00 4.71 201 VAL A N 1
ATOM 1490 C CA . VAL A 1 221 ? 43.712 237.230 25.327 1.00 4.71 201 VAL A CA 1
ATOM 1491 C C . VAL A 1 221 ? 44.069 238.112 24.142 1.00 4.33 201 VAL A C 1
ATOM 1492 O O . VAL A 1 221 ? 44.891 237.736 23.292 1.00 4.57 201 VAL A O 1
ATOM 1496 N N . ILE A 1 222 ? 43.405 239.263 24.023 1.00 4.91 202 ILE A N 1
ATOM 1497 C CA . ILE A 1 222 ? 43.649 240.147 22.888 1.00 5.21 202 ILE A CA 1
ATOM 1498 C C . ILE A 1 222 ? 45.105 240.608 22.856 1.00 4.71 202 ILE A C 1
ATOM 1499 O O . ILE A 1 222 ? 45.748 240.621 21.798 1.00 4.88 202 ILE A O 1
ATOM 1504 N N . ALA A 1 223 ? 45.634 241.017 24.011 1.00 4.91 203 ALA A N 1
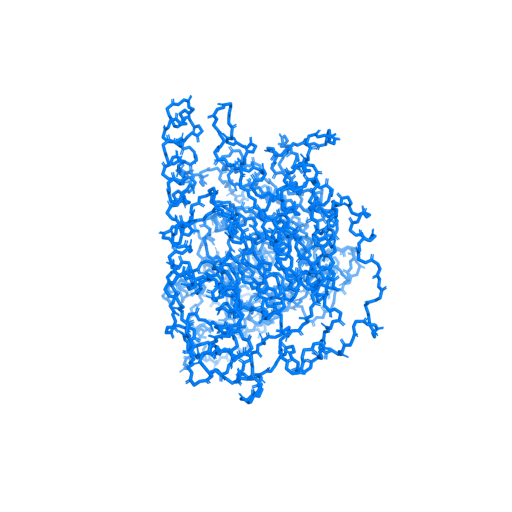ATOM 1505 C CA . ALA A 1 223 ? 47.030 241.428 24.062 1.00 4.90 203 ALA A CA 1
ATOM 1506 C C . ALA A 1 223 ? 47.951 240.278 23.673 1.00 4.47 203 ALA A C 1
ATOM 1507 O O . ALA A 1 223 ? 48.963 240.484 22.984 1.00 4.69 203 ALA A O 1
ATOM 1509 N N . ARG A 1 224 ? 47.623 239.058 24.088 1.00 4.28 204 ARG A N 1
ATOM 1510 C CA . ARG A 1 224 ? 48.435 237.910 23.694 1.00 4.33 204 ARG A CA 1
ATOM 1511 C C . ARG A 1 224 ? 48.401 237.713 22.183 1.00 3.80 204 ARG A C 1
ATOM 1512 O O . ARG A 1 224 ? 49.438 237.482 21.550 1.00 4.26 204 ARG A O 1
ATOM 1520 N N . TYR A 1 225 ? 47.219 237.786 21.578 1.00 3.92 205 TYR A N 1
ATOM 1521 C CA . TYR A 1 225 ? 47.155 237.592 20.133 1.00 4.18 205 TYR A CA 1
ATOM 1522 C C . TYR A 1 225 ? 47.879 238.703 19.378 1.00 4.14 205 TYR A C 1
ATOM 1523 O O . TYR A 1 225 ? 48.513 238.433 18.344 1.00 4.41 205 TYR A O 1
ATOM 1532 N N . LYS A 1 226 ? 47.823 239.942 19.871 1.00 4.36 206 LYS A N 1
ATOM 1533 C CA . LYS A 1 226 ? 48.648 240.986 19.263 1.00 4.84 206 LYS A CA 1
ATOM 1534 C C . LYS A 1 226 ? 50.129 240.627 19.333 1.00 4.52 206 LYS A C 1
ATOM 1535 O O . LYS A 1 226 ? 50.883 240.875 18.377 1.00 5.04 206 LYS A O 1
ATOM 1541 N N . SER A 1 227 ? 50.570 240.030 20.450 1.00 4.40 207 SER A N 1
ATOM 1542 C CA . SER A 1 227 ? 51.983 239.688 20.606 1.00 4.61 207 SER A CA 1
ATOM 1543 C C . SER A 1 227 ? 52.434 238.628 19.604 1.00 4.45 207 SER A C 1
ATOM 1544 O O . SER A 1 227 ? 53.618 238.564 19.272 1.00 4.93 207 SER A O 1
ATOM 1547 N N . TYR A 1 228 ? 51.510 237.805 19.096 1.00 4.25 208 TYR A N 1
ATOM 1548 C CA . TYR A 1 228 ? 51.807 236.831 18.065 1.00 4.53 208 TYR A CA 1
ATOM 1549 C C . TYR A 1 228 ? 51.830 237.439 16.657 1.00 4.54 208 TYR A C 1
ATOM 1550 O O . TYR A 1 228 ? 52.151 236.733 15.700 1.00 5.23 208 TYR A O 1
ATOM 1559 N N . GLY A 1 229 ? 51.425 238.697 16.509 1.00 4.80 209 GLY A N 1
ATOM 1560 C CA . GLY A 1 229 ? 51.305 239.301 15.182 1.00 5.14 209 GLY A CA 1
ATOM 1561 C C . GLY A 1 229 ? 49.974 239.094 14.508 1.00 4.86 209 GLY A C 1
ATOM 1562 O O . GLY A 1 229 ? 49.906 239.191 13.272 1.00 6.06 209 GLY A O 1
ATOM 1563 N N . TRP A 1 230 ? 48.911 238.820 15.270 1.00 4.61 210 TRP A N 1
ATOM 1564 C CA . TRP A 1 230 ? 47.571 238.759 14.712 1.00 4.65 210 TRP A CA 1
ATOM 1565 C C . TRP A 1 230 ? 46.931 240.144 14.686 1.00 4.98 210 TRP A C 1
ATOM 1566 O O . TRP A 1 230 ? 47.211 241.010 15.525 1.00 6.55 210 TRP A O 1
ATOM 1577 N N . HIS A 1 231 ? 46.029 240.321 13.712 1.00 4.66 211 HIS A N 1
ATOM 1578 C CA . HIS A 1 231 ? 45.112 241.453 13.687 1.00 5.05 211 HIS A CA 1
ATOM 1579 C C . HIS A 1 231 ? 43.902 241.130 14.561 1.00 4.79 211 HIS A C 1
ATOM 1580 O O . HIS A 1 231 ? 43.505 239.972 14.657 1.00 5.72 211 HIS A O 1
ATOM 1587 N N . ILE A 1 232 ? 43.323 242.151 15.186 1.00 5.19 212 ILE A N 1
ATOM 1588 C CA . ILE A 1 232 ? 42.182 241.975 16.072 1.00 5.34 212 ILE A CA 1
ATOM 1589 C C . ILE A 1 232 ? 41.002 242.807 15.576 1.00 5.14 212 ILE A C 1
ATOM 1590 O O . ILE A 1 232 ? 41.177 243.983 15.250 1.00 5.95 212 ILE A O 1
ATOM 1595 N N . VAL A 1 233 ? 39.797 242.224 15.611 1.00 5.10 213 VAL A N 1
ATOM 1596 C CA . VAL A 1 233 ? 38.559 242.994 15.510 1.00 5.22 213 VAL A CA 1
ATOM 1597 C C . VAL A 1 233 ? 37.698 242.600 16.699 1.00 5.27 213 VAL A C 1
ATOM 1598 O O . VAL A 1 233 ? 37.569 241.412 16.977 1.00 7.03 213 VAL A O 1
ATOM 1602 N N . GLU A 1 234 ? 37.115 243.570 17.402 1.00 5.64 214 GLU A N 1
ATOM 1603 C CA . GLU A 1 234 ? 36.247 243.272 18.535 1.00 5.93 214 GLU A CA 1
ATOM 1604 C C . GLU A 1 234 ? 34.802 243.608 18.186 1.00 5.90 214 GLU A C 1
ATOM 1605 O O . GLU A 1 234 ? 34.519 244.718 17.730 1.00 7.35 214 GLU A O 1
ATOM 1611 N N . VAL A 1 235 ? 33.909 242.665 18.443 1.00 5.75 215 VAL A N 1
ATOM 1612 C CA . VAL A 1 235 ? 32.467 242.837 18.254 1.00 6.28 215 VAL A CA 1
ATOM 1613 C C . VAL A 1 235 ? 31.822 242.767 19.638 1.00 6.90 215 VAL A C 1
ATOM 1614 O O . VAL A 1 235 ? 31.671 241.688 20.228 1.00 7.77 215 VAL A O 1
ATOM 1618 N N . SER A 1 236 ? 31.440 243.920 20.180 1.00 8.24 216 SER A N 1
ATOM 1619 C CA . SER A 1 236 ? 31.013 243.950 21.577 1.00 10.19 216 SER A CA 1
ATOM 1620 C C . SER A 1 236 ? 29.623 243.399 21.787 1.00 8.93 216 SER A C 1
ATOM 1621 O O . SER A 1 236 ? 29.319 242.987 22.916 1.00 10.25 216 SER A O 1
ATOM 1624 N N . ASP A 1 237 ? 28.775 243.401 20.762 1.00 8.38 217 ASP A N 1
ATOM 1625 C CA . ASP A 1 237 ? 27.418 242.838 20.909 1.00 9.74 217 ASP A CA 1
ATOM 1626 C C . ASP A 1 237 ? 27.187 241.759 19.878 1.00 8.32 217 ASP A C 1
ATOM 1627 O O . ASP A 1 237 ? 26.340 241.886 18.994 1.00 9.86 217 ASP A O 1
ATOM 1632 N N . ALA A 1 238 ? 27.884 240.652 20.037 1.00 7.13 218 ALA A N 1
ATOM 1633 C CA . ALA A 1 238 ? 27.762 239.563 19.080 1.00 6.68 218 ALA A CA 1
ATOM 1634 C C . ALA A 1 238 ? 26.508 238.711 19.296 1.00 6.01 218 ALA A C 1
ATOM 1635 O O . ALA A 1 238 ? 26.260 237.787 18.513 1.00 6.51 218 ALA A O 1
ATOM 1637 N N . ASP A 1 239 ? 25.697 239.021 20.321 1.00 5.82 219 ASP A N 1
ATOM 1638 C CA . ASP A 1 239 ? 24.401 238.374 20.444 1.00 5.86 219 ASP A CA 1
ATOM 1639 C C . ASP A 1 239 ? 23.409 238.834 19.387 1.00 6.15 219 ASP A C 1
ATOM 1640 O O . ASP A 1 239 ? 22.452 238.106 19.082 1.00 6.68 219 ASP A O 1
ATOM 1645 N N . THR A 1 240 ? 23.613 240.038 18.822 1.00 6.55 220 THR A N 1
ATOM 1646 C CA . THR A 1 240 ? 22.680 240.607 17.854 1.00 7.35 220 THR A CA 1
ATOM 1647 C C . THR A 1 240 ? 23.339 241.231 16.632 1.00 7.97 220 THR A C 1
ATOM 1648 O O . THR A 1 240 ? 22.681 241.343 15.591 1.00 9.42 220 THR A O 1
ATOM 1652 N N . ASP A 1 241 ? 24.586 241.690 16.722 1.00 7.92 221 ASP A N 1
ATOM 1653 C CA . ASP A 1 241 ? 25.112 242.634 15.723 1.00 8.36 221 ASP A CA 1
ATOM 1654 C C . ASP A 1 241 ? 25.787 241.908 14.555 1.00 7.59 221 ASP A C 1
ATOM 1655 O O . ASP A 1 241 ? 27.012 241.914 14.395 1.00 7.64 221 ASP A O 1
ATOM 1660 N N . ILE A 1 242 ? 24.952 241.293 13.705 1.00 7.58 222 ILE A N 1
ATOM 1661 C CA . ILE A 1 242 ? 25.476 240.607 12.528 1.00 7.32 222 ILE A CA 1
ATOM 1662 C C . ILE A 1 242 ? 26.087 241.576 11.529 1.00 7.26 222 ILE A C 1
ATOM 1663 O O . ILE A 1 242 ? 26.976 241.186 10.758 1.00 7.79 222 ILE A O 1
ATOM 1668 N N . THR A 1 243 ? 25.638 242.834 11.522 1.00 7.73 223 THR A N 1
ATOM 1669 C CA . THR A 1 243 ? 26.280 243.810 10.652 1.00 8.25 223 THR A CA 1
ATOM 1670 C C . THR A 1 243 ? 27.747 243.961 11.027 1.00 7.38 223 THR A C 1
ATOM 1671 O O . THR A 1 243 ? 28.627 244.006 10.158 1.00 7.75 223 THR A O 1
ATOM 1675 N N . ALA A 1 244 ? 28.022 244.046 12.331 1.00 7.54 224 ALA A N 1
ATOM 1676 C CA . ALA A 1 244 ? 29.397 244.189 12.793 1.00 7.25 224 ALA A CA 1
ATOM 1677 C C . ALA A 1 244 ? 30.209 242.923 12.556 1.00 6.45 224 ALA A C 1
ATOM 1678 O O . ALA A 1 244 ? 31.410 243.000 12.292 1.00 6.87 224 ALA A O 1
ATOM 1680 N N . ILE A 1 245 ? 29.591 241.752 12.659 1.00 6.59 225 ILE A N 1
ATOM 1681 C CA . ILE A 1 245 ? 30.323 240.515 12.394 1.00 6.51 225 ILE A CA 1
ATOM 1682 C C . ILE A 1 245 ? 30.716 240.451 10.917 1.00 6.45 225 ILE A C 1
ATOM 1683 O O . ILE A 1 245 ? 31.856 240.134 10.573 1.00 6.66 225 ILE A O 1
ATOM 1688 N N . ALA A 1 246 ? 29.769 240.775 10.025 1.00 6.62 226 ALA A N 1
ATOM 1689 C CA . ALA A 1 246 ? 30.081 240.823 8.603 1.00 7.08 226 ALA A CA 1
ATOM 1690 C C . ALA A 1 246 ? 31.174 241.852 8.323 1.00 6.78 226 ALA A C 1
ATOM 1691 O O . ALA A 1 246 ? 32.090 241.595 7.532 1.00 7.28 226 ALA A O 1
ATOM 1693 N N . ALA A 1 247 ? 31.097 243.028 8.961 1.00 6.81 227 ALA A N 1
ATOM 1694 C CA . ALA A 1 247 ? 32.119 244.054 8.735 1.00 7.14 227 ALA A CA 1
ATOM 1695 C C . ALA A 1 247 ? 33.476 243.594 9.237 1.00 6.81 227 ALA A C 1
ATOM 1696 O O . ALA A 1 247 ? 34.500 243.940 8.643 1.00 7.15 227 ALA A O 1
ATOM 1698 N N . ALA A 1 248 ? 33.498 242.810 10.323 1.00 6.72 228 ALA A N 1
ATOM 1699 C CA . ALA A 1 248 ? 34.763 242.284 10.841 1.00 6.76 228 ALA A CA 1
ATOM 1700 C C . ALA A 1 248 ? 35.416 241.354 9.840 1.00 6.02 228 ALA A C 1
ATOM 1701 O O . ALA A 1 248 ? 36.644 241.359 9.688 1.00 6.66 228 ALA A O 1
ATOM 1703 N N . ILE A 1 249 ? 34.608 240.543 9.148 1.00 6.30 229 ILE A N 1
ATOM 1704 C CA . ILE A 1 249 ? 35.136 239.691 8.087 1.00 6.54 229 ILE A CA 1
ATOM 1705 C C . ILE A 1 249 ? 35.724 240.532 6.963 1.00 6.55 229 ILE A C 1
ATOM 1706 O O . ILE A 1 249 ? 36.826 240.269 6.471 1.00 6.78 229 ILE A O 1
ATOM 1711 N N . ASP A 1 250 ? 34.984 241.560 6.528 1.00 7.00 230 ASP A N 1
ATOM 1712 C CA . ASP A 1 250 ? 35.504 242.426 5.475 1.00 7.86 230 ASP A CA 1
ATOM 1713 C C . ASP A 1 250 ? 36.825 243.062 5.889 1.00 7.51 230 ASP A C 1
ATOM 1714 O O . ASP A 1 250 ? 37.760 243.164 5.083 1.00 8.20 230 ASP A O 1
ATOM 1719 N N . GLU A 1 251 ? 36.911 243.518 7.145 1.00 7.17 231 GLU A N 1
ATOM 1720 C CA . GLU A 1 251 ? 38.134 244.129 7.655 1.00 7.49 231 GLU A CA 1
ATOM 1721 C C . GLU A 1 251 ? 39.281 243.122 7.651 1.00 7.43 231 GLU A C 1
ATOM 1722 O O . GLU A 1 251 ? 40.406 243.423 7.231 1.00 8.36 231 GLU A O 1
ATOM 1728 N N . ALA A 1 252 ? 39.011 241.914 8.146 1.00 6.83 232 ALA A N 1
ATOM 1729 C CA . ALA A 1 252 ? 40.028 240.872 8.166 1.00 6.71 232 ALA A CA 1
ATOM 1730 C C . ALA A 1 252 ? 40.547 240.578 6.767 1.00 6.58 232 ALA A C 1
ATOM 1731 O O . ALA A 1 252 ? 41.749 240.341 6.583 1.00 7.12 232 ALA A O 1
ATOM 1733 N N . LYS A 1 253 ? 39.664 240.578 5.766 1.00 6.97 233 LYS A N 1
ATOM 1734 C CA . LYS A 1 253 ? 40.113 240.301 4.400 1.00 7.81 233 LYS A CA 1
ATOM 1735 C C . LYS A 1 253 ? 41.045 241.376 3.854 1.00 8.58 233 LYS A C 1
ATOM 1736 O O . LYS A 1 253 ? 41.859 241.091 2.970 1.00 9.89 233 LYS A O 1
ATOM 1742 N N . LYS A 1 254 ? 40.968 242.595 4.366 1.00 8.43 234 LYS A N 1
ATOM 1743 C CA . LYS A 1 254 ? 41.879 243.641 3.919 1.00 9.64 234 LYS A CA 1
ATOM 1744 C C . LYS A 1 254 ? 43.271 243.512 4.521 1.00 9.05 234 LYS A C 1
ATOM 1745 O O . LYS A 1 254 ? 44.215 244.069 3.966 1.00 10.45 234 LYS A O 1
ATOM 1751 N N . VAL A 1 255 ? 43.425 242.773 5.616 1.00 7.94 235 VAL A N 1
ATOM 1752 C CA . VAL A 1 255 ? 44.716 242.618 6.287 1.00 7.67 235 VAL A CA 1
ATOM 1753 C C . VAL A 1 255 ? 45.332 241.318 5.765 1.00 7.30 235 VAL A C 1
ATOM 1754 O O . VAL A 1 255 ? 45.095 240.228 6.298 1.00 7.90 235 VAL A O 1
ATOM 1758 N N . THR A 1 256 ? 46.130 241.423 4.692 1.00 8.20 236 THR A N 1
ATOM 1759 C CA . THR A 1 256 ? 46.536 240.230 3.961 1.00 8.67 236 THR A CA 1
ATOM 1760 C C . THR A 1 256 ? 47.768 239.562 4.547 1.00 8.16 236 THR A C 1
ATOM 1761 O O . THR A 1 256 ? 48.109 238.447 4.121 1.00 9.69 236 THR A O 1
ATOM 1765 N N . ASN A 1 257 ? 48.438 240.210 5.508 1.00 7.37 237 ASN A N 1
ATOM 1766 C CA . ASN A 1 257 ? 49.682 239.694 6.065 1.00 7.40 237 ASN A CA 1
ATOM 1767 C C . ASN A 1 257 ? 49.577 239.349 7.543 1.00 6.62 237 ASN A C 1
ATOM 1768 O O . ASN A 1 257 ? 50.612 239.182 8.193 1.00 7.14 237 ASN A O 1
ATOM 1773 N N . LYS A 1 258 ? 48.352 239.214 8.076 1.00 5.60 238 LYS A N 1
ATOM 1774 C CA . LYS A 1 258 ? 48.191 238.781 9.466 1.00 5.27 238 LYS A CA 1
ATOM 1775 C C . LYS A 1 258 ? 46.946 237.919 9.549 1.00 4.80 238 LYS A C 1
ATOM 1776 O O . LYS A 1 258 ? 45.912 238.299 8.988 1.00 5.26 238 LYS A O 1
ATOM 1782 N N . PRO A 1 259 ? 46.984 236.805 10.280 1.00 4.40 239 PRO A N 1
ATOM 1783 C CA . PRO A 1 259 ? 45.739 236.142 10.665 1.00 4.24 239 PRO A CA 1
ATOM 1784 C C . PRO A 1 259 ? 44.959 237.069 11.586 1.00 4.19 239 PRO A C 1
ATOM 1785 O O . PRO A 1 259 ? 45.553 237.886 12.289 1.00 4.72 239 PRO A O 1
ATOM 1789 N N . THR A 1 260 ? 43.623 236.958 11.565 1.00 4.29 240 THR A N 1
ATOM 1790 C CA . THR A 1 260 ? 42.762 237.822 12.364 1.00 4.48 240 THR A CA 1
ATOM 1791 C C . THR A 1 260 ? 42.014 237.016 13.414 1.00 4.31 240 THR A C 1
ATOM 1792 O O . THR A 1 260 ? 41.493 235.942 13.118 1.00 4.87 240 THR A O 1
ATOM 1796 N N . LEU A 1 261 ? 41.954 237.569 14.634 1.00 4.34 241 LEU A N 1
ATOM 1797 C CA . LEU A 1 261 ? 41.073 237.081 15.684 1.00 4.29 241 LEU A CA 1
ATOM 1798 C C . LEU A 1 261 ? 39.944 238.096 15.874 1.00 4.33 241 LEU A C 1
ATOM 1799 O O . LEU A 1 261 ? 40.201 239.270 16.165 1.00 5.02 241 LEU A O 1
ATOM 1804 N N . VAL A 1 262 ? 38.719 237.617 15.708 1.00 4.47 242 VAL A N 1
ATOM 1805 C CA . VAL A 1 262 ? 37.517 238.404 15.934 1.00 4.57 242 VAL A CA 1
ATOM 1806 C C . VAL A 1 262 ? 36.977 238.011 17.310 1.00 4.68 242 VAL A C 1
ATOM 1807 O O . VAL A 1 262 ? 36.599 236.857 17.536 1.00 5.25 242 VAL A O 1
ATOM 1811 N N . ARG A 1 263 ? 36.956 238.969 18.231 1.00 4.72 243 ARG A N 1
ATOM 1812 C CA . ARG A 1 263 ? 36.399 238.760 19.566 1.00 4.65 243 ARG A CA 1
ATOM 1813 C C . ARG A 1 263 ? 34.890 238.921 19.492 1.00 4.72 243 ARG A C 1
ATOM 1814 O O . ARG A 1 263 ? 34.403 240.017 19.259 1.00 6.26 243 ARG A O 1
ATOM 1822 N N . LEU A 1 264 ? 34.164 237.834 19.680 1.00 4.45 244 LEU A N 1
ATOM 1823 C CA . LEU A 1 264 ? 32.690 237.852 19.682 1.00 4.86 244 LEU A CA 1
ATOM 1824 C C . LEU A 1 264 ? 32.227 237.847 21.130 1.00 5.05 244 LEU A C 1
ATOM 1825 O O . LEU A 1 264 ? 32.231 236.801 21.777 1.00 5.70 244 LEU A O 1
ATOM 1830 N N . THR A 1 265 ? 31.830 238.993 21.663 1.00 5.32 245 THR A N 1
ATOM 1831 C CA . THR A 1 265 ? 31.334 238.995 23.033 1.00 5.72 245 THR A CA 1
ATOM 1832 C C . THR A 1 265 ? 29.876 238.548 23.003 1.00 4.95 245 THR A C 1
ATOM 1833 O O . THR A 1 265 ? 29.005 239.234 22.446 1.00 6.08 245 THR A O 1
ATOM 1837 N N . THR A 1 266 ? 29.638 237.361 23.544 1.00 5.03 246 THR A N 1
ATOM 1838 C CA . THR A 1 266 ? 28.336 236.710 23.502 1.00 5.02 246 THR A CA 1
ATOM 1839 C C . THR A 1 266 ? 27.894 236.352 24.912 1.00 5.09 246 THR A C 1
ATOM 1840 O O . THR A 1 266 ? 28.692 236.332 25.861 1.00 5.85 246 THR A O 1
ATOM 1844 N N . THR A 1 267 ? 26.598 236.034 25.009 1.00 5.33 247 THR A N 1
ATOM 1845 C CA . THR A 1 267 ? 26.026 235.432 26.201 1.00 5.48 247 THR A CA 1
ATOM 1846 C C . THR A 1 267 ? 25.859 233.942 25.941 1.00 5.00 247 THR A C 1
ATOM 1847 O O . THR A 1 267 ? 25.109 233.552 25.030 1.00 5.23 247 THR A O 1
ATOM 1851 N N . ILE A 1 268 ? 26.539 233.098 26.727 1.00 4.92 248 ILE A N 1
ATOM 1852 C CA . ILE A 1 268 ? 26.338 231.671 26.543 1.00 4.64 248 ILE A CA 1
ATOM 1853 C C . ILE A 1 268 ? 24.856 231.367 26.763 1.00 4.58 248 ILE A C 1
ATOM 1854 O O . ILE A 1 268 ? 24.223 231.874 27.697 1.00 4.86 248 ILE A O 1
ATOM 1859 N N . GLY A 1 269 ? 24.276 230.530 25.915 1.00 4.43 249 GLY A N 1
ATOM 1860 C CA . GLY A 1 269 ? 22.871 230.214 26.094 1.00 4.81 249 GLY A CA 1
ATOM 1861 C C . GLY A 1 269 ? 21.920 231.363 25.827 1.00 5.09 249 GLY A C 1
ATOM 1862 O O . GLY A 1 269 ? 20.777 231.300 26.296 1.00 5.54 249 GLY A O 1
ATOM 1863 N N . PHE A 1 270 ? 22.338 232.364 25.046 1.00 5.01 250 PHE A N 1
ATOM 1864 C CA . PHE A 1 270 ? 21.523 233.541 24.791 1.00 5.16 250 PHE A CA 1
ATOM 1865 C C . PHE A 1 270 ? 20.066 233.181 24.538 1.00 5.08 250 PHE A C 1
ATOM 1866 O O . PHE A 1 270 ? 19.743 232.402 23.636 1.00 5.88 250 PHE A O 1
ATOM 1874 N N . GLY A 1 271 ? 19.189 233.821 25.330 1.00 5.41 251 GLY A N 1
ATOM 1875 C CA . GLY A 1 271 ? 17.769 233.631 25.222 1.00 6.03 251 GLY A CA 1
ATOM 1876 C C . GLY A 1 271 ? 17.191 232.696 26.270 1.00 5.83 251 GLY A C 1
ATOM 1877 O O . GLY A 1 271 ? 16.020 232.835 26.663 1.00 6.57 251 GLY A O 1
ATOM 1878 N N . SER A 1 272 ? 17.980 231.728 26.717 1.00 5.57 252 SER A N 1
ATOM 1879 C CA . SER A 1 272 ? 17.538 230.821 27.757 1.00 5.73 252 SER A CA 1
ATOM 1880 C C . SER A 1 272 ? 17.312 231.558 29.071 1.00 5.53 252 SER A C 1
ATOM 1881 O O . SER A 1 272 ? 17.994 232.533 29.397 1.00 5.97 252 SER A O 1
ATOM 1884 N N . LEU A 1 273 ? 16.399 231.015 29.867 1.00 5.70 253 LEU A N 1
ATOM 1885 C CA . LEU A 1 273 ? 16.269 231.464 31.254 1.00 6.00 253 LEU A CA 1
ATOM 1886 C C . LEU A 1 273 ? 17.585 231.332 31.999 1.00 5.94 253 LEU A C 1
ATOM 1887 O O . LEU A 1 273 ? 17.855 232.099 32.937 1.00 6.80 253 LEU A O 1
ATOM 1892 N N . ALA A 1 274 ? 18.407 230.355 31.597 1.00 6.27 254 ALA A N 1
ATOM 1893 C CA . ALA A 1 274 ? 19.695 230.029 32.204 1.00 6.69 254 ALA A CA 1
ATOM 1894 C C . ALA A 1 274 ? 20.872 230.624 31.429 1.00 5.99 254 ALA A C 1
ATOM 1895 O O . ALA A 1 274 ? 22.031 230.219 31.619 1.00 6.42 254 ALA A O 1
ATOM 1897 N N . GLN A 1 275 ? 20.621 231.600 30.563 1.00 5.68 255 GLN A N 1
ATOM 1898 C CA . GLN A 1 275 ? 21.716 232.209 29.824 1.00 5.56 255 GLN A CA 1
ATOM 1899 C C . GLN A 1 275 ? 22.759 232.757 30.799 1.00 5.32 255 GLN A C 1
ATOM 1900 O O . GLN A 1 275 ? 22.455 233.208 31.907 1.00 6.08 255 GLN A O 1
ATOM 1906 N N . GLY A 1 276 ? 24.021 232.749 30.360 1.00 5.38 256 GLY A N 1
ATOM 1907 C CA . GLY A 1 276 ? 25.068 233.335 31.161 1.00 5.91 256 GLY A CA 1
ATOM 1908 C C . GLY A 1 276 ? 25.459 232.519 32.372 1.00 7.12 256 GLY A C 1
ATOM 1909 O O . GLY A 1 276 ? 26.029 233.070 33.310 1.00 10.85 256 GLY A O 1
ATOM 1910 N N . THR A 1 277 ? 25.180 231.219 32.363 1.00 6.85 257 THR A N 1
ATOM 1911 C CA . THR A 1 277 ? 25.504 230.333 33.471 1.00 7.64 257 THR A CA 1
ATOM 1912 C C . THR A 1 277 ? 26.209 229.085 32.955 1.00 7.22 257 THR A C 1
ATOM 1913 O O . THR A 1 277 ? 25.990 228.640 31.821 1.00 7.63 257 THR A O 1
ATOM 1917 N N . HIS A 1 278 ? 26.996 228.445 33.831 1.00 7.27 258 HIS A N 1
ATOM 1918 C CA . HIS A 1 278 ? 27.650 227.210 33.424 1.00 7.59 258 HIS A CA 1
ATOM 1919 C C . HIS A 1 278 ? 26.641 226.090 33.176 1.00 6.74 258 HIS A C 1
ATOM 1920 O O . HIS A 1 278 ? 26.916 225.179 32.393 1.00 6.86 258 HIS A O 1
ATOM 1927 N N . GLY A 1 279 ? 25.468 226.148 33.797 1.00 6.85 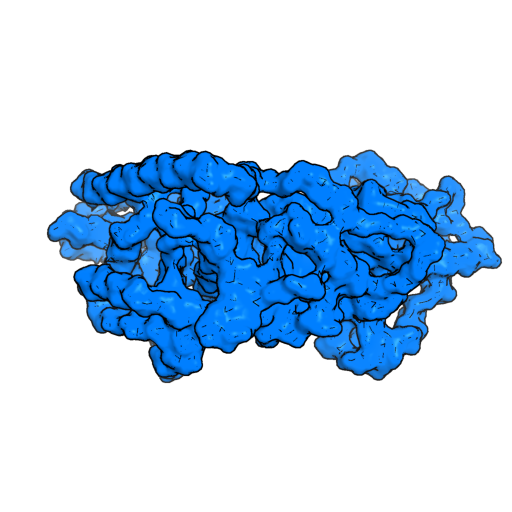259 GLY A N 1
ATOM 1928 C CA . GLY A 1 279 ? 24.494 225.101 33.609 1.00 6.97 259 GLY A CA 1
ATOM 1929 C C . GLY A 1 279 ? 23.990 224.972 32.186 1.00 6.51 259 GLY A C 1
ATOM 1930 O O . GLY A 1 279 ? 23.519 223.904 31.807 1.00 7.50 259 GLY A O 1
ATOM 1931 N N . VAL A 1 280 ? 24.046 226.059 31.404 1.00 6.41 260 VAL A N 1
ATOM 1932 C CA . VAL A 1 280 ? 23.595 226.030 30.009 1.00 6.68 260 VAL A CA 1
ATOM 1933 C C . VAL A 1 280 ? 24.669 225.511 29.055 1.00 6.14 260 VAL A C 1
ATOM 1934 O O . VAL A 1 280 ? 24.379 225.285 27.879 1.00 7.02 260 VAL A O 1
ATOM 1938 N N . HIS A 1 281 ? 25.900 225.312 29.536 1.00 6.12 261 HIS A N 1
ATOM 1939 C CA . HIS A 1 281 ? 26.976 224.855 28.661 1.00 6.35 261 HIS A CA 1
ATOM 1940 C C . HIS A 1 281 ? 26.712 223.463 28.098 1.00 5.95 261 HIS A C 1
ATOM 1941 O O . HIS A 1 281 ? 26.922 223.227 26.898 1.00 6.42 261 HIS A O 1
ATOM 1948 N N . GLY A 1 282 ? 26.281 222.524 28.952 1.00 6.18 262 GLY A N 1
ATOM 1949 C CA . GLY A 1 282 ? 26.519 221.126 28.660 1.00 6.50 262 GLY A CA 1
ATOM 1950 C C . GLY A 1 282 ? 25.429 220.160 29.020 1.00 6.65 262 GLY A C 1
ATOM 1951 O O . GLY A 1 282 ? 25.686 218.958 29.120 1.00 7.43 262 GLY A O 1
ATOM 1952 N N . ALA A 1 283 ? 24.199 220.632 29.162 1.00 6.90 263 ALA A N 1
ATOM 1953 C CA . ALA A 1 283 ? 23.073 219.751 29.416 1.00 7.82 263 ALA A CA 1
ATOM 1954 C C . ALA A 1 283 ? 21.849 220.315 28.720 1.00 6.66 263 ALA A C 1
ATOM 1955 O O . ALA A 1 283 ? 21.750 221.528 28.491 1.00 6.86 263 ALA A O 1
ATOM 1957 N N . PRO A 1 284 ? 20.866 219.465 28.433 1.00 6.72 264 PRO A N 1
ATOM 1958 C CA . PRO A 1 284 ? 19.639 219.930 27.799 1.00 6.33 264 PRO A CA 1
ATOM 1959 C C . PRO A 1 284 ? 18.938 220.996 28.622 1.00 6.17 264 PRO A C 1
ATOM 1960 O O . PRO A 1 284 ? 18.941 220.973 29.856 1.00 7.04 264 PRO A O 1
ATOM 1964 N N . LEU A 1 285 ? 18.280 221.911 27.911 1.00 6.13 265 LEU A N 1
ATOM 1965 C CA . LEU A 1 285 ? 17.449 222.917 28.559 1.00 6.09 265 LEU A CA 1
ATOM 1966 C C . LEU A 1 285 ? 16.194 222.275 29.144 1.00 6.15 265 LEU A C 1
ATOM 1967 O O . LEU A 1 285 ? 15.742 221.222 28.706 1.00 7.41 265 LEU A O 1
ATOM 1972 N N . LYS A 1 286 ? 15.591 222.947 30.115 1.00 6.09 266 LYS A N 1
ATOM 1973 C CA . LYS A 1 286 ? 14.297 222.509 30.622 1.00 6.49 266 LYS A CA 1
ATOM 1974 C C . LYS A 1 286 ? 13.212 222.751 29.559 1.00 6.25 266 LYS A C 1
ATOM 1975 O O . LYS A 1 286 ? 13.277 223.704 28.772 1.00 6.34 266 LYS A O 1
ATOM 1981 N N . ALA A 1 287 ? 12.163 221.921 29.578 1.00 6.97 267 ALA A N 1
ATOM 1982 C CA . ALA A 1 287 ? 11.114 222.036 28.558 1.00 7.43 267 ALA A CA 1
ATOM 1983 C C . ALA A 1 287 ? 10.442 223.405 28.579 1.00 6.65 267 ALA A C 1
ATOM 1984 O O . ALA A 1 287 ? 10.105 223.942 27.517 1.00 6.82 267 ALA A O 1
ATOM 1986 N N . ASP A 1 288 ? 10.203 223.968 29.776 1.00 6.66 268 ASP A N 1
ATOM 1987 C CA . ASP A 1 288 ? 9.561 225.284 29.858 1.00 6.89 268 ASP A CA 1
ATOM 1988 C C . ASP A 1 288 ? 10.457 226.379 29.313 1.00 6.17 268 ASP A C 1
ATOM 1989 O O . ASP A 1 288 ? 9.970 227.386 28.776 1.00 6.74 268 ASP A O 1
ATOM 1994 N N . ASP A 1 289 ? 11.771 226.214 29.463 1.00 5.88 269 ASP A N 1
ATOM 1995 C CA . ASP A 1 289 ? 12.715 227.162 28.892 1.00 5.66 269 ASP A CA 1
ATOM 1996 C C . ASP A 1 289 ? 12.611 227.147 27.369 1.00 5.45 269 ASP A C 1
ATOM 1997 O O . ASP A 1 289 ? 12.563 228.194 26.722 1.00 5.81 269 ASP A O 1
ATOM 2002 N N . ILE A 1 290 ? 12.556 225.953 26.779 1.00 5.63 270 ILE A N 1
ATOM 2003 C CA . ILE A 1 290 ? 12.430 225.857 25.328 1.00 5.70 270 ILE A CA 1
ATOM 2004 C C . ILE A 1 290 ? 11.134 226.515 24.852 1.00 5.75 270 ILE A C 1
ATOM 2005 O O . ILE A 1 290 ? 11.105 227.190 23.816 1.00 6.11 270 ILE A O 1
ATOM 2010 N N . LYS A 1 291 ? 10.040 226.349 25.606 1.00 5.89 271 LYS A N 1
ATOM 2011 C CA . LYS A 1 291 ? 8.782 226.992 25.208 1.00 6.10 271 LYS A CA 1
ATOM 2012 C C . LYS A 1 291 ? 8.923 228.508 25.164 1.00 6.33 271 LYS A C 1
ATOM 2013 O O . LYS A 1 291 ? 8.451 229.149 24.214 1.00 7.04 271 LYS A O 1
ATOM 2019 N N . GLN A 1 292 ? 9.523 229.110 26.200 1.00 6.58 272 GLN A N 1
ATOM 2020 C CA . GLN A 1 292 ? 9.643 230.566 26.216 1.00 6.77 272 GLN A CA 1
ATOM 2021 C C . GLN A 1 292 ? 10.608 231.073 25.147 1.00 6.66 272 GLN A C 1
ATOM 2022 O O . GLN A 1 292 ? 10.398 232.158 24.595 1.00 7.75 272 GLN A O 1
ATOM 2028 N N . LEU A 1 293 ? 11.650 230.289 24.803 1.00 6.48 273 LEU A N 1
ATOM 2029 C CA . LEU A 1 293 ? 12.513 230.644 23.672 1.00 7.33 273 LEU A CA 1
ATOM 2030 C C . LEU A 1 293 ? 11.687 230.753 22.414 1.00 7.58 273 LEU A C 1
ATOM 2031 O O . LEU A 1 293 ? 11.824 231.698 21.623 1.00 8.87 273 LEU A O 1
ATOM 2036 N N . LYS A 1 294 ? 10.870 229.735 22.161 1.00 6.68 274 LYS A N 1
ATOM 2037 C CA . LYS A 1 294 ? 10.089 229.716 20.932 1.00 7.19 274 LYS A CA 1
ATOM 2038 C C . LYS A 1 294 ? 9.135 230.891 20.860 1.00 8.35 274 LYS A C 1
ATOM 2039 O O . LYS A 1 294 ? 9.097 231.606 19.853 1.00 9.39 274 LYS A O 1
ATOM 2045 N N . THR A 1 295 ? 8.395 231.152 21.933 1.00 8.81 275 THR A N 1
ATOM 2046 C CA . THR A 1 295 ? 7.463 232.265 21.824 1.00 10.34 275 THR A CA 1
ATOM 2047 C C . THR A 1 295 ? 8.167 233.618 21.725 1.00 11.37 275 THR A C 1
ATOM 2048 O O . THR A 1 295 ? 7.683 234.499 21.011 1.00 12.65 275 THR A O 1
ATOM 2052 N N . LYS A 1 296 ? 9.292 233.823 22.424 1.00 11.18 276 LYS A N 1
ATOM 2053 C CA . LYS A 1 296 ? 10.007 235.107 22.331 1.00 12.30 276 LYS A CA 1
ATOM 2054 C C . LYS A 1 296 ? 10.434 235.389 20.907 1.00 11.30 276 LYS A C 1
ATOM 2055 O O . LYS A 1 296 ? 10.530 236.549 20.493 1.00 13.28 276 LYS A O 1
ATOM 2061 N N . TRP A 1 297 ? 10.693 234.338 20.146 1.00 8.64 277 TRP A N 1
ATOM 2062 C CA . TRP A 1 297 ? 11.233 234.471 18.805 1.00 7.97 277 TRP A CA 1
ATOM 2063 C C . TRP A 1 297 ? 10.183 234.230 17.717 1.00 8.25 277 TRP A C 1
ATOM 2064 O O . TRP A 1 297 ? 10.529 234.211 16.531 1.00 8.50 277 TRP A O 1
ATOM 2075 N N . GLY A 1 298 ? 8.907 234.095 18.077 1.00 8.49 278 GLY A N 1
ATOM 2076 C CA . GLY A 1 298 ? 7.859 233.984 17.080 1.00 9.07 278 GLY A CA 1
ATOM 2077 C C . GLY A 1 298 ? 7.626 232.600 16.538 1.00 8.68 278 GLY A C 1
ATOM 2078 O O . GLY A 1 298 ? 6.959 232.463 15.500 1.00 10.82 278 GLY A O 1
ATOM 2079 N N . PHE A 1 299 ? 8.147 231.570 17.202 1.00 7.78 279 PHE A N 1
ATOM 2080 C CA . PHE A 1 299 ? 7.967 230.182 16.819 1.00 7.45 279 PHE A CA 1
ATOM 2081 C C . PHE A 1 299 ? 6.870 229.541 17.669 1.00 7.94 279 PHE A C 1
ATOM 2082 O O . PHE A 1 299 ? 6.440 230.080 18.693 1.00 9.33 279 PHE A O 1
ATOM 2090 N N . ASN A 1 300 ? 6.377 228.407 17.198 1.00 7.78 280 ASN A N 1
ATOM 2091 C CA . ASN A 1 300 ? 5.316 227.690 17.890 1.00 8.14 280 ASN A CA 1
ATOM 2092 C C . ASN A 1 300 ? 5.918 226.834 19.001 1.00 7.53 280 ASN A C 1
ATOM 2093 O O . ASN A 1 300 ? 6.703 225.922 18.709 1.00 7.38 280 ASN A O 1
ATOM 2098 N N . PRO A 1 301 ? 5.600 227.105 20.278 1.00 7.60 281 PRO A N 1
ATOM 2099 C CA . PRO A 1 301 ? 6.211 226.327 21.368 1.00 7.40 281 PRO A CA 1
ATOM 2100 C C . PRO A 1 301 ? 5.823 224.869 21.365 1.00 7.54 281 PRO A C 1
ATOM 2101 O O . PRO A 1 301 ? 6.460 224.062 22.065 1.00 8.45 281 PRO A O 1
ATOM 2105 N N . GLU A 1 302 ? 4.776 224.503 20.613 1.00 7.89 282 GLU A N 1
ATOM 2106 C CA . GLU A 1 302 ? 4.369 223.121 20.462 1.00 8.47 282 GLU A CA 1
ATOM 2107 C C . GLU A 1 302 ? 5.142 222.388 19.380 1.00 9.00 282 GLU A C 1
ATOM 2108 O O . GLU A 1 302 ? 4.956 221.185 19.225 1.00 11.53 282 GLU A O 1
ATOM 2114 N N . GLU A 1 303 ? 5.952 223.080 18.599 1.00 8.06 283 GLU A N 1
ATOM 2115 C CA . GLU A 1 303 ? 6.610 222.493 17.431 1.00 7.84 283 GLU A CA 1
ATOM 2116 C C . GLU A 1 303 ? 8.108 222.357 17.688 1.00 6.68 283 GLU A C 1
ATOM 2117 O O . GLU A 1 303 ? 8.723 223.259 18.248 1.00 6.87 283 GLU A O 1
ATOM 2123 N N . SER A 1 304 ? 8.684 221.261 17.202 1.00 6.74 284 SER A N 1
ATOM 2124 C CA A SER A 1 304 ? 10.126 221.083 17.217 0.62 6.31 284 SER A CA 1
ATOM 2125 C CA B SER A 1 304 ? 10.124 221.052 17.217 0.38 6.59 284 SER A CA 1
ATOM 2126 C C . SER A 1 304 ? 10.642 220.900 15.791 1.00 6.17 284 SER A C 1
ATOM 2127 O O . SER A 1 304 ? 9.919 220.492 14.877 1.00 6.89 284 SER A O 1
ATOM 2132 N N . PHE A 1 305 ? 11.921 221.229 15.626 1.00 5.76 285 PHE A N 1
ATOM 2133 C CA . PHE A 1 305 ? 12.618 221.114 14.351 1.00 6.08 285 PHE A CA 1
ATOM 2134 C C . PHE A 1 305 ? 11.965 221.915 13.230 1.00 6.19 285 PHE A C 1
ATOM 2135 O O . PHE A 1 305 ? 11.968 221.505 12.070 1.00 7.51 285 PHE A O 1
ATOM 2143 N N . ALA A 1 306 ? 11.452 223.097 13.559 1.00 6.11 286 ALA A N 1
ATOM 2144 C CA . ALA A 1 306 ? 10.838 223.954 12.555 1.00 6.70 286 ALA A CA 1
ATOM 2145 C C . ALA A 1 306 ? 11.883 224.530 11.611 1.00 6.21 286 ALA A C 1
ATOM 2146 O O . ALA A 1 306 ? 12.944 224.998 12.044 1.00 7.08 286 ALA A O 1
ATOM 2148 N N . VAL A 1 307 ? 11.559 224.540 10.320 1.00 6.20 287 VAL A N 1
ATOM 2149 C CA . VAL A 1 307 ? 12.414 225.172 9.318 1.00 6.33 287 VAL A CA 1
ATOM 2150 C C . VAL A 1 307 ? 11.516 226.071 8.465 1.00 6.30 287 VAL A C 1
ATOM 2151 O O . VAL A 1 307 ? 10.915 225.614 7.477 1.00 7.00 287 VAL A O 1
ATOM 2155 N N . PRO A 1 308 ? 11.424 227.356 8.784 1.00 6.59 288 PRO A N 1
ATOM 2156 C CA . PRO A 1 308 ? 10.571 228.254 7.997 1.00 6.73 288 PRO A CA 1
ATOM 2157 C C . PRO A 1 308 ? 11.032 228.278 6.545 1.00 6.42 288 PRO A C 1
ATOM 2158 O O . PRO A 1 308 ? 12.226 228.407 6.257 1.00 6.32 288 PRO A O 1
ATOM 2162 N N . ALA A 1 309 ? 10.060 228.235 5.622 1.00 6.85 289 ALA A N 1
ATOM 2163 C CA . ALA A 1 309 ? 10.411 228.202 4.209 1.00 7.28 289 ALA A CA 1
ATOM 2164 C C . ALA A 1 309 ? 11.124 229.468 3.756 1.00 6.89 289 ALA A C 1
ATOM 2165 O O . ALA A 1 309 ? 11.907 229.415 2.799 1.00 7.25 289 ALA A O 1
ATOM 2167 N N . GLU A 1 310 ? 10.871 230.608 4.396 1.00 7.06 290 GLU A N 1
ATOM 2168 C CA A GLU A 1 310 ? 11.595 231.781 3.969 0.57 7.43 290 GLU A CA 1
ATOM 2169 C CA B GLU A 1 310 ? 11.605 231.852 4.086 0.43 7.13 290 GLU A CA 1
ATOM 2170 C C . GLU A 1 310 ? 13.091 231.677 4.305 1.00 6.31 290 GLU A C 1
ATOM 2171 O O . GLU A 1 310 ? 13.919 232.243 3.577 1.00 6.44 290 GLU A O 1
ATOM 2182 N N . VAL A 1 311 ? 13.446 230.973 5.390 1.00 6.12 291 VAL A N 1
ATOM 2183 C CA . VAL A 1 311 ? 14.850 230.749 5.709 1.00 5.87 291 VAL A CA 1
ATOM 2184 C C . VAL A 1 311 ? 15.482 229.849 4.661 1.00 5.39 291 VAL A C 1
ATOM 2185 O O . VAL A 1 311 ? 16.558 230.156 4.126 1.00 5.84 291 VAL A O 1
ATOM 2189 N N . THR A 1 312 ? 14.815 228.739 4.327 1.00 5.46 292 THR A N 1
ATOM 2190 C CA . THR A 1 312 ? 15.306 227.887 3.252 1.00 5.48 292 THR A CA 1
ATOM 2191 C C . THR A 1 312 ? 15.493 228.680 1.963 1.00 5.50 292 THR A C 1
ATOM 2192 O O . THR A 1 312 ? 16.496 228.503 1.266 1.00 5.70 292 THR A O 1
ATOM 2196 N N . ALA A 1 313 ? 14.529 229.538 1.620 1.00 5.72 293 ALA A N 1
ATOM 2197 C CA . ALA A 1 313 ? 14.651 230.316 0.385 1.00 6.05 293 ALA A CA 1
ATOM 2198 C C . ALA A 1 313 ? 15.883 231.207 0.410 1.00 5.80 293 ALA A C 1
ATOM 2199 O O . ALA A 1 313 ? 16.634 231.282 -0.573 1.00 5.99 293 ALA A O 1
ATOM 2201 N N . SER A 1 314 ? 16.092 231.906 1.525 1.00 5.62 294 SER A N 1
ATOM 2202 C CA . SER A 1 314 ? 17.230 232.807 1.631 1.00 5.91 294 SER A CA 1
ATOM 2203 C C . SER A 1 314 ? 18.547 232.047 1.522 1.00 5.74 294 SER A C 1
ATOM 2204 O O . SER A 1 314 ? 19.479 232.473 0.821 1.00 6.37 294 SER A O 1
ATOM 2207 N N . TYR A 1 315 ? 18.635 230.919 2.216 1.00 5.42 295 TYR A N 1
ATOM 2208 C CA . TYR A 1 315 ? 19.856 230.123 2.197 1.00 5.43 295 TYR A CA 1
ATOM 2209 C C . TYR A 1 315 ? 20.068 229.516 0.806 1.00 5.48 295 TYR A C 1
ATOM 2210 O O . TYR A 1 315 ? 21.198 229.481 0.300 1.00 6.08 295 TYR A O 1
ATOM 2219 N N . ASN A 1 316 ? 18.982 229.078 0.165 1.00 5.76 296 ASN A N 1
ATOM 2220 C CA . ASN A 1 316 ? 19.085 228.535 -1.187 1.00 6.02 296 ASN A CA 1
ATOM 2221 C C . ASN A 1 316 ? 19.611 229.581 -2.162 1.00 6.16 296 ASN A C 1
ATOM 2222 O O . ASN A 1 316 ? 20.342 229.239 -3.097 1.00 6.78 296 ASN A O 1
ATOM 2227 N N . GLU A 1 317 ? 19.231 230.853 -1.997 1.00 6.08 297 GLU A N 1
ATOM 2228 C CA . GLU A 1 317 ? 19.757 231.882 -2.895 1.00 6.39 297 GLU A CA 1
ATOM 2229 C C . GLU A 1 317 ? 21.283 231.947 -2.800 1.00 5.84 297 GLU A C 1
ATOM 2230 O O . GLU A 1 317 ? 21.990 232.076 -3.816 1.00 6.60 297 GLU A O 1
ATOM 2236 N N . HIS A 1 318 ? 21.807 231.884 -1.571 1.00 5.54 298 HIS A N 1
ATOM 2237 C CA . HIS A 1 318 ? 23.255 231.922 -1.384 1.00 5.57 298 HIS A CA 1
ATOM 2238 C C . HIS A 1 318 ? 23.921 230.687 -1.983 1.00 5.30 298 HIS A C 1
ATOM 2239 O O . HIS A 1 318 ? 24.984 230.788 -2.608 1.00 5.90 298 HIS A O 1
ATOM 2246 N N . VAL A 1 319 ? 23.310 229.510 -1.802 1.00 5.55 299 VAL A N 1
ATOM 2247 C CA . VAL A 1 319 ? 23.838 228.297 -2.427 1.00 5.66 299 VAL A CA 1
ATOM 2248 C C . VAL A 1 319 ? 23.882 228.445 -3.939 1.00 5.66 299 VAL A C 1
ATOM 2249 O O . VAL A 1 319 ? 24.871 228.078 -4.577 1.00 5.89 299 VAL A O 1
ATOM 2253 N N . ALA A 1 320 ? 22.799 228.945 -4.540 1.00 6.10 300 ALA A N 1
ATOM 2254 C CA . ALA A 1 320 ? 22.754 229.064 -5.986 1.00 6.76 300 ALA A CA 1
ATOM 2255 C C . ALA A 1 320 ? 23.847 230.002 -6.482 1.00 6.46 300 ALA A C 1
ATOM 2256 O O . ALA A 1 320 ? 24.504 229.732 -7.503 1.00 7.04 300 ALA A O 1
ATOM 2258 N N . GLU A 1 321 ? 24.057 231.113 -5.776 1.00 6.47 301 GLU A N 1
ATOM 2259 C CA . GLU A 1 321 ? 25.130 232.033 -6.124 1.00 6.99 301 GLU A CA 1
ATOM 2260 C C . GLU A 1 321 ? 26.490 231.348 -6.015 1.00 6.50 301 GLU A C 1
ATOM 2261 O O . GLU A 1 321 ? 27.350 231.486 -6.891 1.00 7.01 301 GLU A O 1
ATOM 2267 N N . ASN A 1 322 ? 26.704 230.615 -4.922 1.00 5.90 302 ASN A N 1
ATOM 2268 C CA . ASN A 1 322 ? 27.960 229.901 -4.744 1.00 5.77 302 ASN A CA 1
ATOM 2269 C C . ASN A 1 322 ? 28.184 228.873 -5.847 1.00 5.52 302 ASN A C 1
ATOM 2270 O O . ASN A 1 322 ? 29.321 228.667 -6.292 1.00 5.89 302 ASN A O 1
ATOM 2275 N N . GLN A 1 323 ? 27.117 228.185 -6.273 1.00 5.84 303 GLN A N 1
ATOM 2276 C CA . GLN A 1 323 ? 27.251 227.204 -7.338 1.00 5.87 303 GLN A CA 1
ATOM 2277 C C . GLN A 1 323 ? 27.625 227.864 -8.656 1.00 5.94 303 GLN A C 1
ATOM 2278 O O . GLN A 1 323 ? 28.398 227.291 -9.435 1.00 6.38 303 GLN A O 1
ATOM 2284 N N . LYS A 1 324 ? 27.098 229.062 -8.931 1.00 6.27 304 LYS A N 1
ATOM 2285 C CA . LYS A 1 324 ? 27.536 229.792 -10.113 1.00 6.83 304 LYS A CA 1
ATOM 2286 C C . LYS A 1 324 ? 29.001 230.212 -9.998 1.00 6.70 304 LYS A C 1
ATOM 2287 O O . LYS A 1 324 ? 29.721 230.224 -11.011 1.00 7.37 304 LYS A O 1
ATOM 2293 N N . ILE A 1 325 ? 29.465 230.547 -8.790 1.00 6.49 305 ILE A N 1
ATOM 2294 C CA . ILE A 1 325 ? 30.884 230.825 -8.594 1.00 6.65 305 ILE A CA 1
ATOM 2295 C C . ILE A 1 325 ? 31.722 229.587 -8.884 1.00 5.85 305 ILE A C 1
ATOM 2296 O O . ILE A 1 325 ? 32.737 229.665 -9.596 1.00 6.36 305 ILE A O 1
ATOM 2301 N N . GLN A 1 326 ? 31.313 228.421 -8.386 1.00 5.78 306 GLN A N 1
ATOM 2302 C CA . GLN A 1 326 ? 32.069 227.210 -8.685 1.00 5.80 306 GLN A CA 1
ATOM 2303 C C . GLN A 1 326 ? 32.021 226.887 -10.183 1.00 5.74 306 GLN A C 1
ATOM 2304 O O . GLN A 1 326 ? 33.024 226.442 -10.752 1.00 5.88 306 GLN A O 1
ATOM 2310 N N . GLN A 1 327 ? 30.868 227.100 -10.831 1.00 6.27 307 GLN A N 1
ATOM 2311 C CA . GLN A 1 327 ? 30.768 226.871 -12.271 1.00 6.80 307 GLN A CA 1
ATOM 2312 C C . GLN A 1 327 ? 31.796 227.713 -13.020 1.00 6.02 307 GLN A C 1
ATOM 2313 O O . GLN A 1 327 ? 32.479 227.224 -13.940 1.00 6.74 307 GLN A O 1
ATOM 2319 N N . GLN A 1 328 ? 31.924 228.979 -12.642 1.00 5.91 308 GLN A N 1
ATOM 2320 C CA . GLN A 1 328 ? 32.909 229.843 -13.272 1.00 6.38 308 GLN A CA 1
ATOM 2321 C C . GLN A 1 328 ? 34.335 229.408 -12.944 1.00 6.15 308 GLN A C 1
ATOM 2322 O O . GLN A 1 328 ? 35.215 229.460 -13.812 1.00 6.65 308 GLN A O 1
ATOM 2328 N N . TRP A 1 329 ? 34.566 228.934 -11.712 1.00 5.87 309 TRP A N 1
ATOM 2329 C CA . TRP A 1 329 ? 35.878 228.398 -11.356 1.00 5.68 309 TRP A CA 1
ATOM 2330 C C . TRP A 1 329 ? 36.224 227.203 -12.237 1.00 5.51 309 TRP A C 1
ATOM 2331 O O . TRP A 1 329 ? 37.366 227.065 -12.678 1.00 5.68 309 TRP A O 1
ATOM 2342 N N . ASN A 1 330 ? 35.256 226.328 -12.510 1.00 5.68 310 ASN A N 1
ATOM 2343 C CA . ASN A 1 330 ? 35.536 225.193 -13.381 1.00 6.10 310 ASN A CA 1
ATOM 2344 C C . ASN A 1 330 ? 35.978 225.676 -14.765 1.00 5.73 310 ASN A C 1
ATOM 2345 O O . ASN A 1 330 ? 36.868 225.080 -15.388 1.00 6.36 310 ASN A O 1
ATOM 2350 N N . GLU A 1 331 ? 35.345 226.742 -15.286 1.00 5.70 311 GLU A N 1
ATOM 2351 C CA . GLU A 1 331 ? 35.786 227.266 -16.578 1.00 5.65 311 GLU A CA 1
ATOM 2352 C C . GLU A 1 331 ? 37.161 227.920 -16.486 1.00 5.66 311 GLU A C 1
ATOM 2353 O O . GLU A 1 331 ? 37.970 227.800 -17.418 1.00 6.00 311 GLU A O 1
ATOM 2359 N N . LEU A 1 332 ? 37.452 228.594 -15.366 1.00 5.71 312 LEU A N 1
ATOM 2360 C CA . LEU A 1 332 ? 38.784 229.144 -15.143 1.00 5.88 312 LEU A CA 1
ATOM 2361 C C . LEU A 1 332 ? 39.824 228.035 -15.170 1.00 5.86 312 LEU A C 1
ATOM 2362 O O . LEU A 1 332 ? 40.892 228.183 -15.779 1.00 6.19 312 LEU A O 1
ATOM 2367 N N . PHE A 1 333 ? 39.525 226.922 -14.504 1.00 6.12 313 PHE A N 1
ATOM 2368 C CA . PHE A 1 333 ? 40.425 225.786 -14.462 1.00 6.39 313 PHE A CA 1
ATOM 2369 C C . PHE A 1 333 ? 40.639 225.198 -15.857 1.00 6.33 313 PHE A C 1
ATOM 2370 O O . PHE A 1 333 ? 41.770 224.861 -16.231 1.00 6.45 313 PHE A O 1
ATOM 2378 N N . ALA A 1 334 ? 39.574 225.078 -16.654 1.00 6.43 314 ALA A N 1
ATOM 2379 C CA . ALA A 1 334 ? 39.742 224.612 -18.029 1.00 7.00 314 ALA A CA 1
ATOM 2380 C C . ALA A 1 334 ? 40.662 225.552 -18.811 1.00 6.49 314 ALA A C 1
ATOM 2381 O O . ALA A 1 334 ? 41.544 225.104 -19.563 1.00 7.10 314 ALA A O 1
ATOM 2383 N N . ALA A 1 335 ? 40.470 226.865 -18.660 1.00 6.22 315 ALA A N 1
ATOM 2384 C CA . ALA A 1 335 ? 41.312 227.815 -19.369 1.00 6.25 315 ALA A CA 1
ATOM 2385 C C . ALA A 1 335 ? 42.752 227.763 -18.865 1.00 6.41 315 ALA A C 1
ATOM 2386 O O . ALA A 1 335 ? 43.698 227.939 -19.634 1.00 6.90 315 ALA A O 1
ATOM 2388 N N . TYR A 1 336 ? 42.930 227.519 -17.574 1.00 6.33 316 TYR A N 1
ATOM 2389 C CA . TYR A 1 336 ? 44.258 227.361 -16.993 1.00 6.54 316 TYR A CA 1
ATOM 2390 C C . TYR A 1 336 ? 44.981 226.186 -17.631 1.00 6.87 316 TYR A C 1
ATOM 2391 O O . TYR A 1 336 ? 46.177 226.273 -17.926 1.00 7.45 316 TYR A O 1
ATOM 2400 N N . LYS A 1 337 ? 44.284 225.068 -17.816 1.00 7.17 317 LYS A N 1
ATOM 2401 C CA . LYS A 1 337 ? 44.907 223.904 -18.437 1.00 8.39 317 LYS A CA 1
ATOM 2402 C C . LYS A 1 337 ? 45.363 224.179 -19.862 1.00 8.76 317 LYS A C 1
ATOM 2403 O O . LYS A 1 337 ? 46.324 223.558 -20.328 1.00 10.03 317 LYS A O 1
ATOM 2409 N N . GLN A 1 338 ? 44.675 225.068 -20.577 1.00 7.88 318 GLN A N 1
ATOM 2410 C CA . GLN A 1 338 ? 45.158 225.458 -21.899 1.00 9.03 318 GLN A CA 1
ATOM 2411 C C . GLN A 1 338 ? 46.355 226.400 -21.816 1.00 8.49 318 GLN A C 1
ATOM 2412 O O . GLN A 1 338 ? 47.319 226.252 -22.572 1.00 10.33 318 GLN A O 1
ATOM 2418 N N . LYS A 1 339 ? 46.322 227.385 -20.922 1.00 7.92 319 LYS A N 1
ATOM 2419 C CA . LYS A 1 339 ? 47.381 228.389 -20.839 1.00 9.08 319 LYS A CA 1
ATOM 2420 C C . LYS A 1 339 ? 48.655 227.833 -20.203 1.00 9.28 319 LYS A C 1
ATOM 2421 O O . LYS A 1 339 ? 49.759 228.244 -20.586 1.00 10.31 319 LYS A O 1
ATOM 2427 N N . TYR A 1 340 ? 48.523 226.897 -19.258 1.00 8.86 320 TYR A N 1
ATOM 2428 C CA . TYR A 1 340 ? 49.616 226.345 -18.460 1.00 9.13 320 TYR A CA 1
ATOM 2429 C C . TYR A 1 340 ? 49.485 224.833 -18.528 1.00 9.54 320 TYR A C 1
ATOM 2430 O O . TYR A 1 340 ? 49.030 224.180 -17.576 1.00 9.55 320 TYR A O 1
ATOM 2439 N N . PRO A 1 341 ? 49.875 224.231 -19.645 1.00 10.91 321 PRO A N 1
ATOM 2440 C CA . PRO A 1 341 ? 49.538 222.816 -19.834 1.00 12.10 321 PRO A CA 1
ATOM 2441 C C . PRO A 1 341 ? 50.155 221.896 -18.783 1.00 12.01 321 PRO A C 1
ATOM 2442 O O . PRO A 1 341 ? 49.497 220.954 -18.331 1.00 12.88 321 PRO A O 1
ATOM 2446 N N . GLU A 1 342 ? 51.419 222.104 -18.410 1.00 12.45 322 GLU A N 1
ATOM 2447 C CA . GLU A 1 342 ? 52.038 221.179 -17.462 1.00 13.71 322 GLU A CA 1
ATOM 2448 C C . GLU A 1 342 ? 51.484 221.363 -16.058 1.00 11.94 322 GLU A C 1
ATOM 2449 O O . GLU A 1 342 ? 51.161 220.374 -15.379 1.00 12.55 322 GLU A O 1
ATOM 2455 N N . LEU A 1 343 ? 51.386 222.617 -15.587 1.00 11.63 323 LEU A N 1
ATOM 2456 C CA . LEU A 1 343 ? 50.801 222.852 -14.273 1.00 10.33 323 LEU A CA 1
ATOM 2457 C C . LEU A 1 343 ? 49.368 222.382 -14.227 1.00 9.70 323 LEU A C 1
ATOM 2458 O O . LEU A 1 343 ? 48.914 221.859 -13.206 1.00 9.78 323 LEU A O 1
ATOM 2463 N N . GLY A 1 344 ? 48.626 222.582 -15.315 1.00 10.05 324 GLY A N 1
ATOM 2464 C CA . GLY A 1 344 ? 47.237 222.184 -15.303 1.00 10.10 324 GLY A CA 1
ATOM 2465 C C . GLY A 1 344 ? 47.079 220.687 -15.193 1.00 9.86 324 GLY A C 1
ATOM 2466 O O . GLY A 1 344 ? 46.195 220.204 -14.489 1.00 9.74 324 GLY A O 1
ATOM 2467 N N . ALA A 1 345 ? 47.938 219.929 -15.877 1.00 10.41 325 ALA A N 1
ATOM 2468 C CA . ALA A 1 345 ? 47.854 218.479 -15.777 1.00 10.66 325 ALA A CA 1
ATOM 2469 C C . ALA A 1 345 ? 48.236 218.013 -14.373 1.00 9.98 325 ALA A C 1
ATOM 2470 O O . ALA A 1 345 ? 47.650 217.058 -13.834 1.00 10.05 325 ALA A O 1
ATOM 2472 N N . GLU A 1 346 ? 49.239 218.658 -13.778 1.00 9.21 326 GLU A N 1
ATOM 2473 C CA . GLU A 1 346 ? 49.649 218.322 -12.415 1.00 8.79 326 GLU A CA 1
ATOM 2474 C C . GLU A 1 346 ? 48.515 218.581 -11.436 1.00 7.86 326 GLU A C 1
ATOM 2475 O O . GLU A 1 346 ? 48.225 217.750 -10.557 1.00 7.75 326 GLU A O 1
ATOM 2481 N N . LEU A 1 347 ? 47.876 219.738 -11.572 1.00 7.83 327 LEU A N 1
ATOM 2482 C CA . LEU A 1 347 ? 46.772 220.083 -10.710 1.00 8.11 327 LEU A CA 1
ATOM 2483 C C . LEU A 1 347 ? 45.629 219.085 -10.879 1.00 7.98 327 LEU A C 1
ATOM 2484 O O . LEU A 1 347 ? 45.066 218.595 -9.887 1.00 8.05 327 LEU A O 1
ATOM 2489 N N . GLN A 1 348 ? 45.272 218.765 -12.135 1.00 8.63 328 GLN A N 1
ATOM 2490 C CA . GLN A 1 348 ? 44.223 217.781 -12.377 1.00 9.65 328 GLN A CA 1
ATOM 2491 C C . GLN A 1 348 ? 44.532 216.452 -11.696 1.00 8.87 328 GLN A C 1
ATOM 2492 O O . GLN A 1 348 ? 43.666 215.851 -11.044 1.00 9.25 328 GLN A O 1
ATOM 2498 N N . ARG A 1 349 ? 45.764 215.959 -11.859 1.00 8.16 329 ARG A N 1
ATOM 2499 C CA . ARG A 1 349 ? 46.140 214.683 -11.261 1.00 8.36 329 ARG A CA 1
ATOM 2500 C C . ARG A 1 349 ? 45.951 214.730 -9.742 1.00 7.59 329 ARG A C 1
ATOM 2501 O O . ARG A 1 349 ? 45.410 213.798 -9.131 1.00 7.96 329 ARG A O 1
ATOM 2509 N N . ARG A 1 350 ? 46.391 215.821 -9.115 1.00 6.79 330 ARG A N 1
ATOM 2510 C CA . ARG A 1 350 ? 46.243 215.950 -7.668 1.00 6.81 330 ARG A CA 1
ATOM 2511 C C . ARG A 1 350 ? 44.791 215.987 -7.238 1.00 6.87 330 ARG A C 1
ATOM 2512 O O . ARG A 1 350 ? 44.437 215.391 -6.216 1.00 7.46 330 ARG A O 1
ATOM 2520 N N . LEU A 1 351 ? 43.938 216.702 -7.987 1.00 7.41 331 LEU A N 1
ATOM 2521 C CA . LEU A 1 351 ? 42.526 216.763 -7.640 1.00 8.43 331 LEU A CA 1
ATOM 2522 C C . LEU A 1 351 ? 41.831 215.433 -7.866 1.00 9.21 331 LEU A C 1
ATOM 2523 O O . LEU A 1 351 ? 40.801 215.168 -7.237 1.00 10.88 331 LEU A O 1
ATOM 2528 N N . ASP A 1 352 ? 42.401 214.583 -8.708 1.00 8.90 332 ASP A N 1
ATOM 2529 C CA . ASP A 1 352 ? 41.931 213.216 -8.892 1.00 10.26 332 ASP A CA 1
ATOM 2530 C C . ASP A 1 352 ? 42.455 212.259 -7.825 1.00 9.92 332 ASP A C 1
ATOM 2531 O O . ASP A 1 352 ? 42.071 211.086 -7.816 1.00 11.69 332 ASP A O 1
ATOM 2536 N N . GLY A 1 353 ? 43.322 212.726 -6.931 1.00 8.89 333 GLY A N 1
ATOM 2537 C CA . GLY A 1 353 ? 43.833 211.900 -5.857 1.00 9.31 333 GLY A CA 1
ATOM 2538 C C . GLY A 1 353 ? 44.896 210.911 -6.263 1.00 9.45 333 GLY A C 1
ATOM 2539 O O . GLY A 1 353 ? 45.126 209.935 -5.534 1.00 11.13 333 GLY A O 1
ATOM 2540 N N . LYS A 1 354 ? 45.568 211.151 -7.392 1.00 8.95 334 LYS A N 1
ATOM 2541 C CA . LYS A 1 354 ? 46.539 210.217 -7.955 1.00 9.62 334 LYS A CA 1
ATOM 2542 C C . LYS A 1 354 ? 47.939 210.768 -7.806 1.00 8.26 334 LYS A C 1
ATOM 2543 O O . LYS A 1 354 ? 48.158 211.934 -8.093 1.00 9.25 334 LYS A O 1
ATOM 2549 N N . LEU A 1 355 ? 48.875 209.932 -7.356 1.00 8.10 335 LEU A N 1
ATOM 2550 C CA . LEU A 1 355 ? 50.292 210.254 -7.394 1.00 7.49 335 LEU A CA 1
ATOM 2551 C C . LEU A 1 355 ? 50.818 210.201 -8.833 1.00 7.61 335 LEU A C 1
ATOM 2552 O O . LEU A 1 355 ? 50.205 209.595 -9.712 1.00 8.81 335 LEU A O 1
ATOM 2557 N N . PRO A 1 356 ? 51.977 210.800 -9.098 1.00 7.46 336 PRO A N 1
ATOM 2558 C CA . PRO A 1 356 ? 52.561 210.689 -10.437 1.00 8.28 336 PRO A CA 1
ATOM 2559 C C . PRO A 1 356 ? 52.776 209.233 -10.809 1.00 9.31 336 PRO A C 1
ATOM 2560 O O . PRO A 1 356 ? 53.142 208.399 -9.976 1.00 10.06 336 PRO A O 1
ATOM 2564 N N . GLU A 1 357 ? 52.545 208.936 -12.091 1.00 10.70 337 GLU A N 1
ATOM 2565 C CA . GLU A 1 357 ? 52.761 207.593 -12.602 1.00 12.64 337 GLU A CA 1
ATOM 2566 C C . GLU A 1 357 ? 54.192 207.157 -12.323 1.00 12.37 337 GLU A C 1
ATOM 2567 O O . GLU A 1 357 ? 55.134 207.888 -12.598 1.00 13.15 337 GLU A O 1
ATOM 2573 N N . ASN A 1 358 ? 54.340 205.978 -11.740 1.00 12.45 338 ASN A N 1
ATOM 2574 C CA . ASN A 1 358 ? 55.657 205.383 -11.503 1.00 12.83 338 ASN A CA 1
ATOM 2575 C C . ASN A 1 358 ? 56.535 206.240 -10.597 1.00 11.33 338 ASN A C 1
ATOM 2576 O O . ASN A 1 358 ? 57.764 206.111 -10.616 1.00 11.42 338 ASN A O 1
ATOM 2581 N N . TRP A 1 359 ? 55.927 207.055 -9.714 1.00 10.52 339 TRP A N 1
ATOM 2582 C CA . TRP A 1 359 ? 56.725 207.886 -8.817 1.00 9.97 339 TRP A CA 1
ATOM 2583 C C . TRP A 1 359 ? 57.681 207.042 -7.986 1.00 8.89 339 TRP A C 1
ATOM 2584 O O . TRP A 1 359 ? 58.776 207.503 -7.631 1.00 9.16 339 TRP A O 1
ATOM 2595 N N . ASP A 1 360 ? 57.270 205.819 -7.648 1.00 8.15 340 ASP A N 1
ATOM 2596 C CA . ASP A 1 360 ? 58.027 204.987 -6.740 1.00 8.14 340 ASP A CA 1
ATOM 2597 C C . ASP A 1 360 ? 59.322 204.473 -7.358 1.00 7.80 340 ASP A C 1
ATOM 2598 O O . ASP A 1 360 ? 60.177 203.957 -6.629 1.00 8.19 340 ASP A O 1
ATOM 2603 N N . LYS A 1 361 ? 59.505 204.630 -8.669 1.00 8.14 341 LYS A N 1
ATOM 2604 C CA . LYS A 1 361 ? 60.791 204.308 -9.270 1.00 9.36 341 LYS A CA 1
ATOM 2605 C C . LYS A 1 361 ? 61.916 205.203 -8.743 1.00 9.00 341 LYS A C 1
ATOM 2606 O O . LYS A 1 361 ? 63.097 204.850 -8.877 1.00 10.18 341 LYS A O 1
ATOM 2612 N N . ALA A 1 362 ? 61.583 206.343 -8.127 1.00 8.11 342 ALA A N 1
ATOM 2613 C CA . ALA A 1 362 ? 62.581 207.203 -7.512 1.00 8.34 342 ALA A CA 1
ATOM 2614 C C . ALA A 1 362 ? 63.052 206.680 -6.153 1.00 7.31 342 ALA A C 1
ATOM 2615 O O . ALA A 1 362 ? 64.062 207.171 -5.626 1.00 8.12 342 ALA A O 1
ATOM 2617 N N . LEU A 1 363 ? 62.350 205.725 -5.549 1.00 6.80 343 LEU A N 1
ATOM 2618 C CA . LEU A 1 363 ? 62.760 205.241 -4.238 1.00 6.38 343 LEU A CA 1
ATOM 2619 C C . LEU A 1 363 ? 64.116 204.546 -4.335 1.00 6.41 343 LEU A C 1
ATOM 2620 O O . LEU A 1 363 ? 64.310 203.673 -5.191 1.00 7.70 343 LEU A O 1
ATOM 2625 N N . PRO A 1 364 ? 65.052 204.863 -3.447 1.00 6.22 344 PRO A N 1
ATOM 2626 C CA . PRO A 1 364 ? 66.357 204.201 -3.472 1.00 7.02 344 PRO A CA 1
ATOM 2627 C C . PRO A 1 364 ? 66.257 202.729 -3.120 1.00 6.24 344 PRO A C 1
ATOM 2628 O O . PRO A 1 364 ? 65.478 202.310 -2.263 1.00 6.76 344 PRO A O 1
ATOM 2632 N N . VAL A 1 365 ? 67.108 201.937 -3.770 1.00 7.17 345 VAL A N 1
ATOM 2633 C CA . VAL A 1 365 ? 67.219 200.501 -3.544 1.00 8.01 345 VAL A CA 1
ATOM 2634 C C . VAL A 1 365 ? 68.670 200.201 -3.164 1.00 7.69 345 VAL A C 1
ATOM 2635 O O . VAL A 1 365 ? 69.601 200.809 -3.702 1.00 10.02 345 VAL A O 1
ATOM 2639 N N . TYR A 1 366 ? 68.857 199.255 -2.257 1.00 6.66 346 TYR A N 1
ATOM 2640 C CA . TYR A 1 366 ? 70.144 198.901 -1.688 1.00 6.83 346 TYR A CA 1
ATOM 2641 C C . TYR A 1 366 ? 70.392 197.412 -1.835 1.00 7.17 346 TYR A C 1
ATOM 2642 O O . TYR A 1 366 ? 69.461 196.615 -2.002 1.00 7.73 346 TYR A O 1
ATOM 2651 N N . THR A 1 367 ? 71.674 197.052 -1.753 1.00 7.84 347 THR A N 1
ATOM 2652 C CA . THR A 1 367 ? 72.040 195.649 -1.707 1.00 8.31 347 THR A CA 1
ATOM 2653 C C . THR A 1 367 ? 72.841 195.400 -0.453 1.00 8.37 347 THR A C 1
ATOM 2654 O O . THR A 1 367 ? 73.324 196.331 0.204 1.00 8.59 347 THR A O 1
ATOM 2658 N N . PRO A 1 368 ? 73.081 194.129 -0.132 1.00 9.32 348 PRO A N 1
ATOM 2659 C CA . PRO A 1 368 ? 73.858 193.827 1.069 1.00 10.80 348 PRO A CA 1
ATOM 2660 C C . PRO A 1 368 ? 75.321 194.254 0.971 1.00 11.61 348 PRO A C 1
ATOM 2661 O O . PRO A 1 368 ? 76.026 194.242 1.990 1.00 13.55 348 PRO A O 1
ATOM 2665 N N . ALA A 1 369 ? 75.806 194.602 -0.230 1.00 11.33 349 ALA A N 1
ATOM 2666 C CA . ALA A 1 369 ? 77.161 195.105 -0.412 1.00 12.43 349 ALA A CA 1
ATOM 2667 C C . ALA A 1 369 ? 77.287 196.583 -0.076 1.00 12.01 349 ALA A C 1
ATOM 2668 O O . ALA A 1 369 ? 78.410 197.088 0.030 1.00 13.59 349 ALA A O 1
ATOM 2670 N N . ASP A 1 370 ? 76.176 197.291 0.071 1.00 10.76 350 ASP A N 1
ATOM 2671 C CA . ASP A 1 370 ? 76.236 198.710 0.364 1.00 10.22 350 ASP A CA 1
ATOM 2672 C C . ASP A 1 370 ? 76.578 198.954 1.837 1.00 10.22 350 ASP A C 1
ATOM 2673 O O . ASP A 1 370 ? 76.400 198.093 2.700 1.00 10.65 350 ASP A O 1
ATOM 2678 N N . ALA A 1 371 ? 77.069 200.155 2.113 1.00 10.57 351 ALA A N 1
ATOM 2679 C CA . ALA A 1 371 ? 77.506 200.538 3.450 1.00 10.59 351 ALA A CA 1
ATOM 2680 C C . ALA A 1 371 ? 76.347 200.615 4.441 1.00 9.39 351 ALA A C 1
ATOM 2681 O O . ALA A 1 371 ? 75.191 200.850 4.090 1.00 9.50 351 ALA A O 1
ATOM 2683 N N . ALA A 1 372 ? 76.697 200.470 5.715 1.00 9.10 352 ALA A N 1
ATOM 2684 C CA . ALA A 1 372 ? 75.752 200.716 6.796 1.00 8.97 352 ALA A CA 1
ATOM 2685 C C . ALA A 1 372 ? 75.374 202.196 6.821 1.00 9.20 352 ALA A C 1
ATOM 2686 O O . ALA A 1 372 ? 76.201 203.074 6.563 1.00 10.63 352 ALA A O 1
ATOM 2688 N N . VAL A 1 373 ? 74.105 202.462 7.149 1.00 8.47 353 VAL A N 1
ATOM 2689 C CA . VAL A 1 373 ? 73.524 203.809 7.151 1.00 8.27 353 VAL A CA 1
ATOM 2690 C C . VAL A 1 373 ? 72.495 203.860 8.271 1.00 7.06 353 VAL A C 1
ATOM 2691 O O . VAL A 1 373 ? 71.769 202.890 8.473 1.00 7.01 353 VAL A O 1
ATOM 2695 N N . ALA A 1 374 ? 72.409 204.979 8.995 1.00 6.43 354 ALA A N 1
ATOM 2696 C CA . ALA A 1 374 ? 71.337 205.153 9.970 1.00 5.72 354 ALA A CA 1
ATOM 2697 C C . ALA A 1 374 ? 70.017 205.313 9.222 1.00 5.22 354 ALA A C 1
ATOM 2698 O O . ALA A 1 374 ? 69.972 205.894 8.132 1.00 5.49 354 ALA A O 1
ATOM 2700 N N . THR A 1 375 ? 68.911 204.820 9.802 1.00 4.99 355 THR A N 1
ATOM 2701 C CA . THR A 1 375 ? 67.666 204.990 9.064 1.00 5.09 355 THR A CA 1
ATOM 2702 C C . THR A 1 375 ? 67.205 206.457 9.012 1.00 4.99 355 THR A C 1
ATOM 2703 O O . THR A 1 375 ? 66.479 206.813 8.078 1.00 4.89 355 THR A O 1
ATOM 2707 N N . ARG A 1 376 ? 67.668 207.337 9.913 1.00 5.32 356 ARG A N 1
ATOM 2708 C CA . ARG A 1 376 ? 67.369 208.757 9.709 1.00 5.27 356 ARG A CA 1
ATOM 2709 C C . ARG A 1 376 ? 68.026 209.281 8.433 1.00 5.27 356 ARG A C 1
ATOM 2710 O O . ARG A 1 376 ? 67.461 210.136 7.753 1.00 5.77 356 ARG A O 1
ATOM 2718 N N . LYS A 1 377 ? 69.244 208.801 8.130 1.00 5.43 357 LYS A N 1
ATOM 2719 C CA . LYS A 1 377 ? 69.954 209.249 6.930 1.00 5.81 357 LYS A CA 1
ATOM 2720 C C . LYS A 1 377 ? 69.338 208.611 5.680 1.00 5.55 357 LYS A C 1
ATOM 2721 O O . LYS A 1 377 ? 69.208 209.265 4.640 1.00 5.71 357 LYS A O 1
ATOM 2727 N N . LEU A 1 378 ? 68.939 207.336 5.778 1.00 5.37 358 LEU A N 1
ATOM 2728 C CA . LEU A 1 378 ? 68.207 206.722 4.675 1.00 4.99 358 LEU A CA 1
ATOM 2729 C C . LEU A 1 378 ? 66.944 207.514 4.370 1.00 4.73 358 LEU A C 1
ATOM 2730 O O . LEU A 1 378 ? 66.592 207.708 3.198 1.00 5.16 358 LEU A O 1
ATOM 2735 N N . SER A 1 379 ? 66.243 207.974 5.416 1.00 4.91 359 SER A N 1
ATOM 2736 C CA . SER A 1 379 ? 65.064 208.815 5.242 1.00 5.08 359 SER A CA 1
ATOM 2737 C C . SER A 1 379 ? 65.400 210.107 4.502 1.00 5.19 359 SER A C 1
ATOM 2738 O O . SER A 1 379 ? 64.695 210.490 3.557 1.00 5.53 359 SER A O 1
ATOM 2741 N N . GLU A 1 380 ? 66.467 210.805 4.919 1.00 5.63 360 GLU A N 1
ATOM 2742 C CA . GLU A 1 380 ? 66.914 211.994 4.194 1.00 6.01 360 GLU A CA 1
ATOM 2743 C C . GLU A 1 380 ? 67.093 211.691 2.710 1.00 5.61 360 GLU A C 1
ATOM 2744 O O . GLU A 1 380 ? 66.690 212.480 1.838 1.00 6.14 360 GLU A O 1
ATOM 2750 N N . ILE A 1 381 ? 67.754 210.568 2.402 1.00 5.66 361 ILE A N 1
ATOM 2751 C CA . ILE A 1 381 ? 68.028 210.220 1.012 1.00 5.64 361 ILE A CA 1
ATOM 2752 C C . ILE A 1 381 ? 66.719 209.967 0.263 1.00 5.32 361 ILE A C 1
ATOM 2753 O O . ILE A 1 381 ? 66.551 210.432 -0.869 1.00 5.95 361 ILE A O 1
ATOM 2758 N N . VAL A 1 382 ? 65.782 209.222 0.865 1.00 5.11 362 VAL A N 1
ATOM 2759 C CA . VAL A 1 382 ? 64.474 209.039 0.235 1.00 5.06 362 VAL A CA 1
ATOM 2760 C C . VAL A 1 382 ? 63.840 210.384 -0.085 1.00 5.23 362 VAL A C 1
ATOM 2761 O O . VAL A 1 382 ? 63.377 210.621 -1.206 1.00 5.59 362 VAL A O 1
ATOM 2765 N N . LEU A 1 383 ? 63.730 211.253 0.926 1.00 5.54 363 LEU A N 1
ATOM 2766 C CA . LEU A 1 383 ? 63.091 212.553 0.729 1.00 6.02 363 LEU A CA 1
ATOM 2767 C C . LEU A 1 383 ? 63.760 213.323 -0.407 1.00 6.33 363 LEU A C 1
ATOM 2768 O O . LEU A 1 383 ? 63.083 213.964 -1.218 1.00 7.06 363 LEU A O 1
ATOM 2773 N N . SER A 1 384 ? 65.088 213.260 -0.475 1.00 6.58 364 SER A N 1
ATOM 2774 C CA . SER A 1 384 ? 65.836 213.959 -1.510 1.00 7.29 364 SER A CA 1
ATOM 2775 C C . SER A 1 384 ? 65.480 213.469 -2.901 1.00 6.65 364 SER A C 1
ATOM 2776 O O . SER A 1 384 ? 65.561 214.239 -3.868 1.00 7.90 364 SER A O 1
ATOM 2779 N N . LYS A 1 385 ? 65.149 212.186 -3.036 1.00 6.19 365 LYS A N 1
ATOM 2780 C CA . LYS A 1 385 ? 64.778 211.627 -4.331 1.00 6.65 365 LYS A CA 1
ATOM 2781 C C . LYS A 1 385 ? 63.321 211.857 -4.676 1.00 6.78 365 LYS A C 1
ATOM 2782 O O . LYS A 1 385 ? 62.999 212.047 -5.852 1.00 8.36 365 LYS A O 1
ATOM 2788 N N . ILE A 1 386 ? 62.425 211.824 -3.695 1.00 6.20 366 ILE A N 1
ATOM 2789 C CA . ILE A 1 386 ? 61.011 211.854 -4.010 1.00 6.78 366 ILE A CA 1
ATOM 2790 C C . ILE A 1 386 ? 60.419 213.255 -4.005 1.00 6.93 366 ILE A C 1
ATOM 2791 O O . ILE A 1 386 ? 59.472 213.513 -4.759 1.00 8.17 366 ILE A O 1
ATOM 2796 N N . ILE A 1 387 ? 60.941 214.174 -3.193 1.00 6.26 367 ILE A N 1
ATOM 2797 C CA . ILE A 1 387 ? 60.431 215.544 -3.183 1.00 6.49 367 ILE A CA 1
ATOM 2798 C C . ILE A 1 387 ? 60.458 216.167 -4.582 1.00 7.30 367 ILE A C 1
ATOM 2799 O O . ILE A 1 387 ? 59.443 216.741 -4.999 1.00 7.55 367 ILE A O 1
ATOM 2804 N N . PRO A 1 388 ? 61.539 216.040 -5.365 1.00 8.43 368 PRO A N 1
ATOM 2805 C CA . PRO A 1 388 ? 61.515 216.631 -6.718 1.00 10.47 368 PRO A CA 1
ATOM 2806 C C . PRO A 1 388 ? 60.509 215.978 -7.648 1.00 11.50 368 PRO A C 1
ATOM 2807 O O . PRO A 1 388 ? 60.141 216.580 -8.663 1.00 14.74 368 PRO A O 1
ATOM 2811 N N . GLU A 1 389 ? 60.104 214.750 -7.371 1.00 10.64 369 GLU A N 1
ATOM 2812 C CA . GLU A 1 389 ? 59.211 213.990 -8.235 1.00 12.15 369 GLU A CA 1
ATOM 2813 C C . GLU A 1 389 ? 57.750 214.098 -7.853 1.00 9.83 369 GLU A C 1
ATOM 2814 O O . GLU A 1 389 ? 56.898 213.781 -8.691 1.00 10.38 369 GLU A O 1
ATOM 2820 N N . VAL A 1 390 ? 57.448 214.524 -6.632 1.00 8.08 370 VAL A N 1
ATOM 2821 C CA . VAL A 1 390 ? 56.086 214.475 -6.108 1.00 6.84 370 VAL A CA 1
ATOM 2822 C C . VAL A 1 390 ? 55.792 215.831 -5.476 1.00 6.24 370 VAL A C 1
ATOM 2823 O O . VAL A 1 390 ? 56.100 216.046 -4.292 1.00 6.10 370 VAL A O 1
ATOM 2827 N N . PRO A 1 391 ? 55.221 216.770 -6.234 1.00 6.41 371 PRO A N 1
ATOM 2828 C CA . PRO A 1 391 ? 55.107 218.152 -5.736 1.00 6.96 371 PRO A CA 1
ATOM 2829 C C . PRO A 1 391 ? 54.204 218.292 -4.525 1.00 6.15 371 PRO A C 1
ATOM 2830 O O . PRO A 1 391 ? 54.365 219.237 -3.745 1.00 7.31 371 PRO A O 1
ATOM 2834 N N . GLU A 1 392 ? 53.265 217.370 -4.339 1.00 5.26 372 GLU A N 1
ATOM 2835 C CA . GLU A 1 392 ? 52.348 217.417 -3.213 1.00 5.38 372 GLU A CA 1
ATOM 2836 C C . GLU A 1 392 ? 52.976 216.977 -1.889 1.00 4.78 372 GLU A C 1
ATOM 2837 O O . GLU A 1 392 ? 52.287 217.003 -0.864 1.00 5.09 372 GLU A O 1
ATOM 2843 N N . ILE A 1 393 ? 54.257 216.598 -1.876 1.00 4.63 373 ILE A N 1
ATOM 2844 C CA . ILE A 1 393 ? 54.967 216.388 -0.620 1.00 4.78 373 ILE A CA 1
ATOM 2845 C C . ILE A 1 393 ? 55.483 217.724 -0.103 1.00 4.62 373 ILE A C 1
ATOM 2846 O O . ILE A 1 393 ? 56.264 218.406 -0.778 1.00 5.17 373 ILE A O 1
ATOM 2851 N N . ILE A 1 394 ? 55.070 218.080 1.127 1.00 4.32 374 ILE A N 1
ATOM 2852 C CA . ILE A 1 394 ? 55.674 219.170 1.882 1.00 4.25 374 ILE A CA 1
ATOM 2853 C C . ILE A 1 394 ? 55.839 218.653 3.309 1.00 3.90 374 ILE A C 1
ATOM 2854 O O . ILE A 1 394 ? 55.180 217.695 3.722 1.00 4.20 374 ILE A O 1
ATOM 2859 N N . GLY A 1 395 ? 56.709 219.293 4.088 1.00 3.87 375 GLY A N 1
ATOM 2860 C CA . GLY A 1 395 ? 56.843 218.849 5.468 1.00 3.84 375 GLY A CA 1
ATOM 2861 C C . GLY A 1 395 ? 57.817 219.719 6.213 1.00 3.72 375 GLY A C 1
ATOM 2862 O O . GLY A 1 395 ? 58.270 220.735 5.699 1.00 4.69 375 GLY A O 1
ATOM 2863 N N . GLY A 1 396 ? 58.129 219.327 7.445 1.00 3.95 376 GLY A N 1
ATOM 2864 C CA . GLY A 1 396 ? 59.008 220.143 8.256 1.00 3.88 376 GLY A CA 1
ATOM 2865 C C . GLY A 1 396 ? 59.500 219.380 9.471 1.00 3.53 376 GLY A C 1
ATOM 2866 O O . GLY A 1 396 ? 59.381 218.157 9.555 1.00 4.29 376 GLY A O 1
ATOM 2867 N N . SER A 1 397 ? 60.059 220.139 10.422 1.00 3.65 377 SER A N 1
ATOM 2868 C CA . SER A 1 397 ? 60.537 219.585 11.675 1.00 3.60 377 SER A CA 1
ATOM 2869 C C . SER A 1 397 ? 60.272 220.580 12.789 1.00 3.32 377 SER A C 1
ATOM 2870 O O . SER A 1 397 ? 60.257 221.795 12.576 1.00 3.76 377 SER A O 1
ATOM 2873 N N . ALA A 1 398 ? 60.120 220.021 13.988 1.00 3.41 378 ALA A N 1
ATOM 2874 C CA . ALA A 1 398 ? 59.929 220.811 15.209 1.00 3.40 378 ALA A CA 1
ATOM 2875 C C . ALA A 1 398 ? 61.295 221.160 15.815 1.00 3.51 378 ALA A C 1
ATOM 2876 O O . ALA A 1 398 ? 61.724 220.629 16.842 1.00 4.01 378 ALA A O 1
ATOM 2878 N N . ASP A 1 399 ? 62.009 222.066 15.130 1.00 3.61 379 ASP A N 1
ATOM 2879 C CA . ASP A 1 399 ? 63.338 222.527 15.559 1.00 3.89 379 ASP A CA 1
ATOM 2880 C C . ASP A 1 399 ? 64.369 221.412 15.631 1.00 3.96 379 ASP A C 1
ATOM 2881 O O . ASP A 1 399 ? 65.299 221.500 16.429 1.00 4.66 379 ASP A O 1
ATOM 2886 N N . LEU A 1 400 ? 64.243 220.403 14.764 1.00 3.77 380 LEU A N 1
ATOM 2887 C CA . LEU A 1 400 ? 65.194 219.305 14.747 1.00 3.89 380 LEU A CA 1
ATOM 2888 C C . LEU A 1 400 ? 65.657 218.998 13.326 1.00 4.12 380 LEU A C 1
ATOM 2889 O O . LEU A 1 400 ? 66.046 217.868 13.019 1.00 4.75 380 LEU A O 1
ATOM 2894 N N . THR A 1 401 ? 65.676 219.997 12.458 1.00 4.24 381 THR A N 1
ATOM 2895 C CA . THR A 1 401 ? 66.018 219.748 11.055 1.00 4.53 381 THR A CA 1
ATOM 2896 C C . THR A 1 401 ? 67.368 219.051 10.864 1.00 4.91 381 THR A C 1
ATOM 2897 O O . THR A 1 401 ? 67.433 218.075 10.103 1.00 5.41 381 THR A O 1
ATOM 2901 N N . PRO A 1 402 ? 68.465 219.498 11.493 1.00 5.00 382 PRO A N 1
ATOM 2902 C CA . PRO A 1 402 ? 69.755 218.826 11.271 1.00 5.86 382 PRO A CA 1
ATOM 2903 C C . PRO A 1 402 ? 69.903 217.524 12.015 1.00 5.80 382 PRO A C 1
ATOM 2904 O O . PRO A 1 402 ? 70.940 216.869 11.854 1.00 8.51 382 PRO A O 1
ATOM 2908 N N . SER A 1 403 ? 68.952 217.164 12.876 1.00 5.04 383 SER A N 1
ATOM 2909 C CA A SER A 1 403 ? 68.973 215.916 13.620 0.66 5.33 383 SER A CA 1
ATOM 2910 C CA B SER A 1 403 ? 68.980 215.919 13.612 0.34 5.33 383 SER A CA 1
ATOM 2911 C C . SER A 1 403 ? 68.056 214.880 12.990 1.00 4.61 383 SER A C 1
ATOM 2912 O O . SER A 1 403 ? 68.424 213.707 12.856 1.00 5.46 383 SER A O 1
ATOM 2917 N N . ASN A 1 404 ? 66.848 215.295 12.607 1.00 4.61 384 ASN A N 1
ATOM 2918 C CA . ASN A 1 404 ? 65.913 214.408 11.929 1.00 4.70 384 ASN A CA 1
ATOM 2919 C C . ASN A 1 404 ? 66.279 214.190 10.454 1.00 4.78 384 ASN A C 1
ATOM 2920 O O . ASN A 1 404 ? 65.855 213.192 9.861 1.00 5.71 384 ASN A O 1
ATOM 2925 N N . LEU A 1 405 ? 66.982 215.159 9.861 1.00 4.67 385 LEU A N 1
ATOM 2926 C CA . LEU A 1 405 ? 67.435 215.108 8.458 1.00 4.90 385 LEU A CA 1
ATOM 2927 C C . LEU A 1 405 ? 66.251 215.140 7.490 1.00 4.93 385 LEU A C 1
ATOM 2928 O O . LEU A 1 405 ? 66.168 214.365 6.531 1.00 5.49 385 LEU A O 1
ATOM 2933 N N . THR A 1 406 ? 65.333 216.077 7.749 1.00 4.96 386 THR A N 1
ATOM 2934 C CA . THR A 1 406 ? 64.050 216.145 7.076 1.00 4.92 386 THR A CA 1
ATOM 2935 C C . THR A 1 406 ? 63.982 217.117 5.907 1.00 4.97 386 THR A C 1
ATOM 2936 O O . THR A 1 406 ? 62.948 217.135 5.223 1.00 5.33 386 THR A O 1
ATOM 2940 N N . LYS A 1 407 ? 65.018 217.923 5.673 1.00 5.80 387 LYS A N 1
ATOM 2941 C CA . LYS A 1 407 ? 65.005 218.889 4.583 1.00 6.11 387 LYS A CA 1
ATOM 2942 C C . LYS A 1 407 ? 65.859 218.400 3.422 1.00 7.12 387 LYS A C 1
ATOM 2943 O O . LYS A 1 407 ? 67.048 218.094 3.596 1.00 8.61 387 LYS A O 1
ATOM 2949 N N . ALA A 1 408 ? 65.277 218.378 2.227 1.00 7.25 388 ALA A N 1
ATOM 2950 C CA . ALA A 1 408 ? 66.055 218.076 1.022 1.00 8.06 388 ALA A CA 1
ATOM 2951 C C . ALA A 1 408 ? 66.900 219.285 0.635 1.00 7.65 388 ALA A C 1
ATOM 2952 O O . ALA A 1 408 ? 66.405 220.412 0.531 1.00 8.33 388 ALA A O 1
ATOM 2954 N N . LYS A 1 409 ? 68.182 219.045 0.368 1.00 8.91 389 LYS A N 1
ATOM 2955 C CA . LYS A 1 409 ? 69.070 220.111 -0.076 1.00 11.03 389 LYS A CA 1
ATOM 2956 C C . LYS A 1 409 ? 68.489 220.787 -1.314 1.00 11.34 389 LYS A C 1
ATOM 2957 O O . LYS A 1 409 ? 67.978 220.126 -2.215 1.00 11.99 389 LYS A O 1
ATOM 2963 N N . GLY A 1 410 ? 68.565 222.114 -1.359 1.00 13.53 390 GLY A N 1
ATOM 2964 C CA . GLY A 1 410 ? 68.121 222.837 -2.530 1.00 14.55 390 GLY A CA 1
ATOM 2965 C C . GLY A 1 410 ? 66.666 223.237 -2.498 1.00 14.22 390 GLY A C 1
ATOM 2966 O O . GLY A 1 410 ? 66.187 223.901 -3.437 1.00 16.96 390 GLY A O 1
ATOM 2967 N N . THR A 1 411 ? 65.942 222.875 -1.451 1.00 11.65 391 THR A N 1
ATOM 2968 C CA . THR A 1 411 ? 64.585 223.373 -1.343 1.00 9.09 391 THR A CA 1
ATOM 2969 C C . THR A 1 411 ? 64.547 224.635 -0.500 1.00 7.12 391 THR A C 1
ATOM 2970 O O . THR A 1 411 ? 65.456 224.924 0.297 1.00 8.60 391 THR A O 1
ATOM 2974 N N . VAL A 1 412 ? 63.468 225.379 -0.698 1.00 6.70 392 VAL A N 1
ATOM 2975 C CA . VAL A 1 412 ? 63.244 226.633 -0.006 1.00 7.33 392 VAL A CA 1
ATOM 2976 C C . VAL A 1 412 ? 62.201 226.424 1.086 1.00 5.32 392 VAL A C 1
ATOM 2977 O O . VAL A 1 412 ? 61.268 225.617 0.955 1.00 5.93 392 VAL A O 1
ATOM 2981 N N . ASP A 1 413 ? 62.354 227.169 2.162 1.00 4.88 393 ASP A N 1
ATOM 2982 C CA . ASP A 1 413 ? 61.421 227.065 3.260 1.00 4.61 393 ASP A CA 1
ATOM 2983 C C . ASP A 1 413 ? 60.114 227.790 2.921 1.00 4.72 393 ASP A C 1
ATOM 2984 O O . ASP A 1 413 ? 60.086 228.803 2.208 1.00 5.13 393 ASP A O 1
ATOM 2989 N N . PHE A 1 414 ? 59.033 227.255 3.481 1.00 4.61 394 PHE A N 1
ATOM 2990 C CA . PHE A 1 414 ? 57.733 227.903 3.500 1.00 4.61 394 PHE A CA 1
ATOM 2991 C C . PHE A 1 414 ? 57.778 229.041 4.512 1.00 4.39 394 PHE A C 1
ATOM 2992 O O . PHE A 1 414 ? 57.807 228.819 5.726 1.00 5.04 394 PHE A O 1
ATOM 3000 N N . GLN A 1 415 ? 57.850 230.269 4.006 1.00 4.45 395 GLN A N 1
ATOM 3001 C CA . GLN A 1 415 ? 57.848 231.487 4.806 1.00 4.46 395 GLN A CA 1
ATOM 3002 C C . GLN A 1 415 ? 57.169 232.553 3.976 1.00 4.65 395 GLN A C 1
ATOM 3003 O O . GLN A 1 415 ? 57.243 232.509 2.742 1.00 4.90 395 GLN A O 1
ATOM 3009 N N . PRO A 1 416 ? 56.596 233.573 4.595 1.00 5.54 396 PRO A N 1
ATOM 3010 C CA . PRO A 1 416 ? 56.184 234.733 3.797 1.00 5.83 396 PRO A CA 1
ATOM 3011 C C . PRO A 1 416 ? 57.413 235.377 3.168 1.00 5.54 396 PRO A C 1
ATOM 3012 O O . PRO A 1 416 ? 58.423 235.622 3.837 1.00 6.50 396 PRO A O 1
ATOM 3016 N N . ALA A 1 417 ? 57.323 235.701 1.874 1.00 5.89 397 ALA A N 1
ATOM 3017 C CA . ALA A 1 417 ? 58.449 236.341 1.190 1.00 6.27 397 ALA A CA 1
ATOM 3018 C C . ALA A 1 417 ? 58.878 237.624 1.873 1.00 6.15 397 ALA A C 1
ATOM 3019 O O . ALA A 1 417 ? 60.058 237.994 1.787 1.00 6.80 397 ALA A O 1
ATOM 3021 N N . ALA A 1 418 ? 57.960 238.330 2.544 1.00 6.40 398 ALA A N 1
ATOM 3022 C CA . ALA A 1 418 ? 58.332 239.570 3.218 1.00 7.32 398 ALA A CA 1
ATOM 3023 C C . ALA A 1 418 ? 59.466 239.369 4.218 1.00 7.34 398 ALA A C 1
ATOM 3024 O O . ALA A 1 418 ? 60.188 240.319 4.527 1.00 9.28 398 ALA A O 1
ATOM 3026 N N . THR A 1 419 ? 59.624 238.154 4.759 1.00 6.32 399 THR A N 1
ATOM 3027 C CA . THR A 1 419 ? 60.680 237.887 5.728 1.00 6.63 399 THR A CA 1
ATOM 3028 C C . THR A 1 419 ? 62.057 237.733 5.082 1.00 6.77 399 THR A C 1
ATOM 3029 O O . THR A 1 419 ? 63.071 237.767 5.795 1.00 7.66 399 THR A O 1
ATOM 3033 N N . GLY A 1 420 ? 62.109 237.443 3.778 1.00 6.49 400 GLY A N 1
ATOM 3034 C CA . GLY A 1 420 ? 63.357 237.092 3.121 1.00 7.01 400 GLY A CA 1
ATOM 3035 C C . GLY A 1 420 ? 63.865 235.692 3.413 1.00 5.92 400 GLY A C 1
ATOM 3036 O O . GLY A 1 420 ? 64.947 235.335 2.930 1.00 6.78 400 GLY A O 1
ATOM 3037 N N . LEU A 1 421 ? 63.127 234.894 4.187 1.00 5.73 401 LEU A N 1
ATOM 3038 C CA . LEU A 1 421 ? 63.602 233.616 4.708 1.00 5.76 401 LEU A CA 1
ATOM 3039 C C . LEU A 1 421 ? 63.070 232.421 3.946 1.00 5.61 401 LEU A C 1
ATOM 3040 O O . LEU A 1 421 ? 63.375 231.265 4.302 1.00 6.45 401 LEU A O 1
ATOM 3045 N N . GLY A 1 422 ? 62.222 232.675 2.947 1.00 5.24 402 GLY A N 1
ATOM 3046 C CA . GLY A 1 422 ? 61.538 231.622 2.219 1.00 5.02 402 GLY A CA 1
ATOM 3047 C C . GLY A 1 422 ? 60.472 232.261 1.347 1.00 4.89 402 GLY A C 1
ATOM 3048 O O . GLY A 1 422 ? 60.499 233.468 1.089 1.00 5.43 402 GLY A O 1
ATOM 3049 N N . ASP A 1 423 ? 59.525 231.443 0.905 1.00 4.89 403 ASP A N 1
ATOM 3050 C CA . ASP A 1 423 ? 58.411 231.920 0.097 1.00 4.89 403 ASP A CA 1
ATOM 3051 C C . ASP A 1 423 ? 57.235 230.985 0.355 1.00 4.41 403 ASP A C 1
ATOM 3052 O O . ASP A 1 423 ? 57.443 229.831 0.723 1.00 4.53 403 ASP A O 1
ATOM 3057 N N . TYR A 1 424 ? 55.999 231.432 0.062 1.00 4.65 404 TYR A N 1
ATOM 3058 C CA . TYR A 1 424 ? 54.877 230.523 0.232 1.00 4.40 404 TYR A CA 1
ATOM 3059 C C . TYR A 1 424 ? 54.919 229.339 -0.747 1.00 4.58 404 TYR A C 1
ATOM 3060 O O . TYR A 1 424 ? 54.260 228.331 -0.494 1.00 4.94 404 TYR A O 1
ATOM 3069 N N . SER A 1 425 ? 55.689 229.444 -1.851 1.00 4.72 405 SER A N 1
ATOM 3070 C CA . SER A 1 425 ? 55.869 228.288 -2.727 1.00 4.95 405 SER A CA 1
ATOM 3071 C C . SER A 1 425 ? 56.827 227.259 -2.144 1.00 4.86 405 SER A C 1
ATOM 3072 O O . SER A 1 425 ? 57.008 226.196 -2.743 1.00 5.57 405 SER A O 1
ATOM 3075 N N . GLY A 1 426 ? 57.477 227.581 -1.034 1.00 4.81 406 GLY A N 1
ATOM 3076 C CA . GLY A 1 426 ? 58.425 226.677 -0.419 1.00 5.02 406 GLY A CA 1
ATOM 3077 C C . GLY A 1 426 ? 57.784 225.399 0.080 1.00 4.86 406 GLY A C 1
ATOM 3078 O O . GLY A 1 426 ? 56.562 225.257 0.176 1.00 6.64 406 GLY A O 1
ATOM 3079 N N . ARG A 1 427 ? 58.655 224.439 0.389 1.00 4.97 407 ARG A N 1
ATOM 3080 C CA . ARG A 1 427 ? 58.243 223.083 0.676 1.00 5.58 407 ARG A CA 1
ATOM 3081 C C . ARG A 1 427 ? 58.617 222.592 2.062 1.00 4.13 407 ARG A C 1
ATOM 3082 O O . ARG A 1 427 ? 58.220 221.471 2.427 1.00 4.52 407 ARG A O 1
ATOM 3090 N N . TYR A 1 428 ? 59.366 223.392 2.816 1.00 4.21 408 TYR A N 1
ATOM 3091 C CA . TYR A 1 428 ? 59.927 222.959 4.098 1.00 4.15 408 TYR A CA 1
ATOM 3092 C C . TYR A 1 428 ? 59.486 223.919 5.194 1.00 3.93 408 TYR A C 1
ATOM 3093 O O . TYR A 1 428 ? 59.720 225.123 5.091 1.00 4.55 408 TYR A O 1
ATOM 3102 N N . ILE A 1 429 ? 58.884 223.382 6.249 1.00 3.96 409 ILE A N 1
ATOM 3103 C CA . ILE A 1 429 ? 58.269 224.179 7.308 1.00 4.01 409 ILE A CA 1
ATOM 3104 C C . ILE A 1 429 ? 59.120 224.110 8.580 1.00 3.87 409 ILE A C 1
ATOM 3105 O O . ILE A 1 429 ? 59.420 223.026 9.099 1.00 4.44 409 ILE A O 1
ATOM 3110 N N . ARG A 1 430 ? 59.470 225.286 9.087 1.00 4.08 410 ARG A N 1
ATOM 3111 C CA . ARG A 1 430 ? 60.172 225.423 10.366 1.00 4.22 410 ARG A CA 1
ATOM 3112 C C . ARG A 1 430 ? 59.101 225.532 11.456 1.00 3.58 410 ARG A C 1
ATOM 3113 O O . ARG A 1 430 ? 58.565 226.606 11.732 1.00 4.33 410 ARG A O 1
ATOM 3121 N N . TYR A 1 431 ? 58.738 224.387 12.049 1.00 3.66 411 TYR A N 1
ATOM 3122 C CA . TYR A 1 431 ? 57.663 224.394 13.036 1.00 3.60 411 TYR A CA 1
ATOM 3123 C C . TYR A 1 431 ? 58.077 224.990 14.376 1.00 3.59 411 TYR A C 1
ATOM 3124 O O . TYR A 1 431 ? 57.195 225.327 15.182 1.00 3.93 411 TYR A O 1
ATOM 3133 N N . GLY A 1 432 ? 59.392 225.097 14.650 1.00 3.61 412 GLY A N 1
ATOM 3134 C CA . GLY A 1 432 ? 59.816 225.461 15.983 1.00 3.80 412 GLY A CA 1
ATOM 3135 C C . GLY A 1 432 ? 59.524 224.317 16.966 1.00 3.38 412 GLY A C 1
ATOM 3136 O O . GLY A 1 432 ? 59.167 223.217 16.569 1.00 3.62 412 GLY A O 1
ATOM 3137 N N . VAL A 1 433 ? 59.699 224.588 18.277 1.00 3.58 413 VAL A N 1
ATOM 3138 C CA . VAL A 1 433 ? 59.615 223.519 19.281 1.00 3.43 413 VAL A CA 1
ATOM 3139 C C . VAL A 1 433 ? 58.140 223.353 19.699 1.00 3.40 413 VAL A C 1
ATOM 3140 O O . VAL A 1 433 ? 57.709 223.742 20.788 1.00 3.85 413 VAL A O 1
ATOM 3144 N N . ARG A 1 434 ? 57.360 222.780 18.759 1.00 3.31 414 ARG A N 1
ATOM 3145 C CA . ARG A 1 434 ? 55.908 222.835 18.784 1.00 3.16 414 ARG A CA 1
ATOM 3146 C C . ARG A 1 434 ? 55.340 221.508 18.259 1.00 3.26 414 ARG A C 1
ATOM 3147 O O . ARG A 1 434 ? 54.637 221.477 17.247 1.00 3.54 414 ARG A O 1
ATOM 3155 N N . GLU A 1 435 ? 55.665 220.388 18.916 1.00 3.29 415 GLU A N 1
ATOM 3156 C CA . GLU A 1 435 ? 55.272 219.099 18.341 1.00 3.26 415 GLU A CA 1
ATOM 3157 C C . GLU A 1 435 ? 53.756 218.953 18.240 1.00 2.96 415 GLU A C 1
ATOM 3158 O O . GLU A 1 435 ? 53.245 218.412 17.253 1.00 3.21 415 GLU A O 1
ATOM 3164 N N . HIS A 1 436 ? 53.036 219.347 19.294 1.00 3.16 416 HIS A N 1
ATOM 3165 C CA . HIS A 1 436 ? 51.589 219.131 19.301 1.00 3.10 416 HIS A CA 1
ATOM 3166 C C . HIS A 1 436 ? 50.909 219.919 18.184 1.00 3.06 416 HIS A C 1
ATOM 3167 O O . HIS A 1 436 ? 50.113 219.374 17.415 1.00 3.41 416 HIS A O 1
ATOM 3174 N N . ALA A 1 437 ? 51.254 221.207 18.071 1.00 3.21 417 ALA A N 1
ATOM 3175 C CA . ALA A 1 437 ? 50.691 221.981 16.981 1.00 3.37 417 ALA A CA 1
ATOM 3176 C C . ALA A 1 437 ? 51.146 221.444 15.634 1.00 3.18 417 ALA A C 1
ATOM 3177 O O . ALA A 1 437 ? 50.367 221.477 14.675 1.00 3.50 417 ALA A O 1
ATOM 3179 N N . MET A 1 438 ? 52.405 221.009 15.510 1.00 3.32 418 MET A N 1
ATOM 3180 C CA . MET A 1 438 ? 52.829 220.415 14.247 1.00 3.32 418 MET A CA 1
ATOM 3181 C C . MET A 1 438 ? 51.897 219.267 13.884 1.00 3.24 418 MET A C 1
ATOM 3182 O O . MET A 1 438 ? 51.442 219.153 12.732 1.00 3.52 418 MET A O 1
ATOM 3187 N N . GLY A 1 439 ? 51.586 218.399 14.852 1.00 3.37 419 GLY A N 1
ATOM 3188 C CA . GLY A 1 439 ? 50.692 217.290 14.554 1.00 3.43 419 GLY A CA 1
ATOM 3189 C C . GLY A 1 439 ? 49.319 217.723 14.074 1.00 3.15 419 GLY A C 1
ATOM 3190 O O . GLY A 1 439 ? 48.753 217.126 13.147 1.00 3.64 419 GLY A O 1
ATOM 3191 N N . ALA A 1 440 ? 48.747 218.742 14.730 1.00 3.14 420 ALA A N 1
ATOM 3192 C CA . ALA A 1 440 ? 47.415 219.213 14.364 1.00 3.25 420 ALA A CA 1
ATOM 3193 C C . ALA A 1 440 ? 47.438 220.024 13.062 1.00 3.26 420 ALA A C 1
ATOM 3194 O O . ALA A 1 440 ? 46.472 219.970 12.275 1.00 3.49 420 ALA A O 1
ATOM 3196 N N . ILE A 1 441 ? 48.511 220.769 12.824 1.00 3.15 421 ILE A N 1
ATOM 3197 C CA . ILE A 1 441 ? 48.691 221.466 11.555 1.00 3.37 421 ILE A CA 1
ATOM 3198 C C . ILE A 1 441 ? 48.817 220.465 10.417 1.00 3.36 421 ILE A C 1
ATOM 3199 O O . ILE A 1 441 ? 48.212 220.652 9.355 1.00 3.66 421 ILE A O 1
ATOM 3204 N N . MET A 1 442 ? 49.556 219.368 10.630 1.00 3.54 422 MET A N 1
ATOM 3205 C CA A MET A 1 442 ? 49.637 218.326 9.604 0.68 3.43 422 MET A CA 1
ATOM 3206 C CA B MET A 1 442 ? 49.641 218.323 9.611 0.32 3.42 422 MET A CA 1
ATOM 3207 C C . MET A 1 442 ? 48.253 217.806 9.258 1.00 3.31 422 MET A C 1
ATOM 3208 O O . MET A 1 442 ? 47.946 217.554 8.085 1.00 3.51 422 MET A O 1
ATOM 3217 N N . ASN A 1 443 ? 47.395 217.610 10.272 1.00 3.34 423 ASN A N 1
ATOM 3218 C CA . ASN A 1 443 ? 46.030 217.173 9.999 1.00 3.43 423 ASN A CA 1
ATOM 3219 C C . ASN A 1 443 ? 45.289 218.186 9.129 1.00 3.58 423 ASN A C 1
ATOM 3220 O O . ASN A 1 443 ? 44.544 217.802 8.226 1.00 3.97 423 ASN A O 1
ATOM 3225 N N . GLY A 1 444 ? 45.466 219.482 9.406 1.00 3.43 424 GLY A N 1
ATOM 3226 C CA . GLY A 1 444 ? 44.847 220.500 8.583 1.00 3.60 424 GLY A CA 1
ATOM 3227 C C . GLY A 1 444 ? 45.363 220.533 7.144 1.00 3.55 424 GLY A C 1
ATOM 3228 O O . GLY A 1 444 ? 44.584 220.735 6.199 1.00 3.95 424 GLY A O 1
ATOM 3229 N N . ILE A 1 445 ? 46.675 220.347 6.960 1.00 3.54 425 ILE A N 1
ATOM 3230 C CA . ILE A 1 445 ? 47.225 220.286 5.601 1.00 3.61 425 ILE A CA 1
ATOM 3231 C C . ILE A 1 445 ? 46.611 219.119 4.838 1.00 3.90 425 ILE A C 1
ATOM 3232 O O . ILE A 1 445 ? 46.199 219.251 3.678 1.00 4.27 425 ILE A O 1
ATOM 3237 N N . ALA A 1 446 ? 46.521 217.948 5.498 1.00 3.88 426 ALA A N 1
ATOM 3238 C CA . ALA A 1 446 ? 45.861 216.807 4.867 1.00 4.11 426 ALA A CA 1
ATOM 3239 C C . ALA A 1 446 ? 44.408 217.123 4.545 1.00 4.28 426 ALA A C 1
ATOM 3240 O O . ALA A 1 446 ? 43.906 216.753 3.473 1.00 5.35 426 ALA A O 1
ATOM 3242 N N . ALA A 1 447 ? 43.710 217.776 5.478 1.00 4.13 427 ALA A N 1
ATOM 3243 C CA . ALA A 1 447 ? 42.303 218.098 5.306 1.00 4.57 427 ALA A CA 1
ATOM 3244 C C . ALA A 1 447 ? 42.085 219.049 4.134 1.00 4.30 427 ALA A C 1
ATOM 3245 O O . ALA A 1 447 ? 41.012 219.015 3.499 1.00 4.55 427 ALA A O 1
ATOM 3247 N N . PHE A 1 448 ? 43.039 219.922 3.840 1.00 4.36 428 PHE A N 1
ATOM 3248 C CA . PHE A 1 448 ? 42.904 220.805 2.686 1.00 4.19 428 PHE A CA 1
ATOM 3249 C C . PHE A 1 448 ? 42.594 220.001 1.429 1.00 4.23 428 PHE A C 1
ATOM 3250 O O . PHE A 1 448 ? 41.745 220.404 0.614 1.00 4.71 428 PHE A O 1
ATOM 3258 N N . GLY A 1 449 ? 43.294 218.878 1.255 1.00 5.11 429 GLY A N 1
ATOM 3259 C CA . GLY A 1 449 ? 43.102 218.001 0.113 1.00 5.65 429 GLY A CA 1
ATOM 3260 C C . GLY A 1 449 ? 44.184 218.190 -0.922 1.00 5.24 429 GLY A C 1
ATOM 3261 O O . GLY A 1 449 ? 45.363 218.339 -0.586 1.00 5.25 429 GLY A O 1
ATOM 3262 N N . ALA A 1 450 ? 43.793 218.123 -2.193 1.00 5.85 430 ALA A N 1
ATOM 3263 C CA . ALA A 1 450 ? 44.738 218.271 -3.293 1.00 6.31 430 ALA A CA 1
ATOM 3264 C C . ALA A 1 450 ? 45.899 217.283 -3.194 1.00 5.25 430 ALA A C 1
ATOM 3265 O O . ALA A 1 450 ? 47.014 217.544 -3.660 1.00 5.57 430 ALA A O 1
ATOM 3267 N N . ASN A 1 451 ? 45.630 216.121 -2.628 1.00 5.18 431 ASN A N 1
ATOM 3268 C CA . ASN A 1 451 ? 46.615 215.047 -2.535 1.00 5.02 431 ASN A CA 1
ATOM 3269 C C . ASN A 1 451 ? 47.824 215.385 -1.675 1.00 4.62 431 ASN A C 1
ATOM 3270 O O . ASN A 1 451 ? 48.832 214.684 -1.772 1.00 5.07 431 ASN A O 1
ATOM 3275 N N . TYR A 1 452 ? 47.760 216.416 -0.812 1.00 4.60 432 TYR A N 1
ATOM 3276 C CA . TYR A 1 452 ? 48.924 216.720 0.013 1.00 4.60 432 TYR A CA 1
ATOM 3277 C C . TYR A 1 452 ? 49.325 215.497 0.826 1.00 4.33 432 TYR A C 1
ATOM 3278 O O . TYR A 1 452 ? 48.505 214.883 1.528 1.00 4.97 432 TYR A O 1
ATOM 3287 N N . LYS A 1 453 ? 50.631 215.212 0.791 1.00 4.62 433 LYS A N 1
ATOM 3288 C CA . LYS A 1 453 ? 51.274 214.118 1.532 1.00 5.03 433 LYS A CA 1
ATOM 3289 C C . LYS A 1 453 ? 52.325 214.804 2.402 1.00 4.39 433 LYS A C 1
ATOM 3290 O O . LYS A 1 453 ? 53.414 215.122 1.927 1.00 5.52 433 LYS A O 1
ATOM 3296 N N . ASN A 1 454 ? 51.962 215.102 3.661 1.00 3.82 434 ASN A N 1
ATOM 3297 C CA . ASN A 1 454 ? 52.798 215.973 4.456 1.00 3.59 434 ASN A CA 1
ATOM 3298 C C . ASN A 1 454 ? 53.354 215.276 5.685 1.00 3.65 434 ASN A C 1
ATOM 3299 O O . ASN A 1 454 ? 52.771 214.323 6.194 1.00 4.36 434 ASN A O 1
ATOM 3304 N N . TYR A 1 455 ? 54.506 215.771 6.134 1.00 3.67 435 TYR A N 1
ATOM 3305 C CA . TYR A 1 455 ? 55.269 215.091 7.166 1.00 3.67 435 TYR A CA 1
ATOM 3306 C C . TYR A 1 455 ? 55.830 216.083 8.186 1.00 3.43 435 TYR A C 1
ATOM 3307 O O . TYR A 1 455 ? 55.968 217.283 7.940 1.00 3.83 435 TYR A O 1
ATOM 3316 N N . GLY A 1 456 ? 56.204 215.518 9.343 1.00 3.81 436 GLY A N 1
ATOM 3317 C CA . GLY A 1 456 ? 56.712 216.321 10.444 1.00 3.80 436 GLY A CA 1
ATOM 3318 C C . GLY A 1 456 ? 57.723 215.526 11.232 1.00 3.49 436 GLY A C 1
ATOM 3319 O O . GLY A 1 456 ? 57.445 214.401 11.643 1.00 3.82 436 GLY A O 1
ATOM 3320 N N . GLY A 1 457 ? 58.896 216.119 11.444 1.00 3.80 437 GLY A N 1
ATOM 3321 C CA . GLY A 1 457 ? 59.966 215.470 12.173 1.00 3.77 437 GLY A CA 1
ATOM 3322 C C . GLY A 1 457 ? 60.094 215.900 13.624 1.00 3.46 437 GLY A C 1
ATOM 3323 O O . GLY A 1 457 ? 59.994 217.077 13.961 1.00 3.69 437 GLY A O 1
ATOM 3324 N N . THR A 1 458 ? 60.361 214.917 14.469 1.00 3.62 438 THR A N 1
ATOM 3325 C CA . THR A 1 458 ? 60.845 215.160 15.828 1.00 3.40 438 THR A CA 1
ATOM 3326 C C . THR A 1 458 ? 61.520 213.868 16.299 1.00 3.62 438 THR A C 1
ATOM 3327 O O . THR A 1 458 ? 61.547 212.862 15.596 1.00 4.39 438 THR A O 1
ATOM 3331 N N . PHE A 1 459 ? 62.065 213.899 17.522 1.00 3.52 439 PHE A N 1
ATOM 3332 C CA . PHE A 1 459 ? 62.509 212.654 18.129 1.00 3.58 439 PHE A CA 1
ATOM 3333 C C . PHE A 1 459 ? 61.287 211.810 18.492 1.00 3.48 439 PHE A C 1
ATOM 3334 O O . PHE A 1 459 ? 60.278 212.334 18.973 1.00 3.76 439 PHE A O 1
ATOM 3342 N N . LEU A 1 460 ? 61.387 210.495 18.313 1.00 3.69 440 LEU A N 1
ATOM 3343 C CA . LEU A 1 460 ? 60.266 209.617 18.619 1.00 3.70 440 LEU A CA 1
ATOM 3344 C C . LEU A 1 460 ? 59.699 209.876 20.016 1.00 3.39 440 LEU A C 1
ATOM 3345 O O . LEU A 1 460 ? 58.468 209.896 20.201 1.00 3.63 440 LEU A O 1
ATOM 3350 N N . ASN A 1 461 ? 60.565 210.080 21.021 1.00 3.43 441 ASN A N 1
ATOM 3351 C CA . ASN A 1 461 ? 60.035 210.233 22.370 1.00 3.51 441 ASN A CA 1
ATOM 3352 C C . ASN A 1 461 ? 59.138 211.451 22.521 1.00 3.50 441 ASN A C 1
ATOM 3353 O O . ASN A 1 461 ? 58.320 211.495 23.456 1.00 4.20 441 ASN A O 1
ATOM 3358 N N . PHE A 1 462 ? 59.336 212.470 21.665 1.00 3.42 442 PHE A N 1
ATOM 3359 C CA . PHE A 1 462 ? 58.544 213.681 21.751 1.00 3.50 442 PHE A CA 1
ATOM 3360 C C . PHE A 1 462 ? 57.360 213.710 20.795 1.00 3.53 442 PHE A C 1
ATOM 3361 O O . PHE A 1 462 ? 56.554 214.643 20.873 1.00 3.69 442 PHE A O 1
ATOM 3369 N N . VAL A 1 463 ? 57.172 212.665 19.978 1.00 3.58 443 VAL A N 1
ATOM 3370 C CA . VAL A 1 463 ? 55.872 212.495 19.328 1.00 3.60 443 VAL A CA 1
ATOM 3371 C C . VAL A 1 463 ? 54.793 212.438 20.410 1.00 3.51 443 VAL A C 1
ATOM 3372 O O . VAL A 1 463 ? 53.650 212.864 20.213 1.00 3.67 443 VAL A O 1
ATOM 3376 N N . SER A 1 464 ? 55.159 211.914 21.590 1.00 3.67 444 SER A N 1
ATOM 3377 C CA . SER A 1 464 ? 54.217 211.795 22.698 1.00 3.96 444 SER A CA 1
ATOM 3378 C C . SER A 1 464 ? 53.641 213.138 23.131 1.00 3.70 444 SER A C 1
ATOM 3379 O O . SER A 1 464 ? 52.520 213.167 23.658 1.00 4.50 444 SER A O 1
ATOM 3382 N N . TYR A 1 465 ? 54.388 214.241 22.963 1.00 3.65 445 TYR A N 1
ATOM 3383 C CA . TYR A 1 465 ? 53.869 215.579 23.268 1.00 3.54 445 TYR A CA 1
ATOM 3384 C C . TYR A 1 465 ? 52.634 215.913 22.417 1.00 3.64 445 TYR A C 1
ATOM 3385 O O . TYR A 1 465 ? 51.859 216.812 22.776 1.00 4.39 445 TYR A O 1
ATOM 3394 N N . ALA A 1 466 ? 52.503 215.243 21.268 1.00 3.49 446 ALA A N 1
ATOM 3395 C CA . ALA A 1 466 ? 51.489 215.513 20.257 1.00 3.34 446 ALA A CA 1
ATOM 3396 C C . ALA A 1 466 ? 50.401 214.450 20.236 1.00 3.44 446 ALA A C 1
ATOM 3397 O O . ALA A 1 466 ? 49.607 214.417 19.287 1.00 3.67 446 ALA A O 1
ATOM 3399 N N . ALA A 1 467 ? 50.326 213.592 21.258 1.00 3.69 447 ALA A N 1
ATOM 3400 C CA . ALA A 1 467 ? 49.368 212.491 21.243 1.00 3.82 447 ALA A CA 1
ATOM 3401 C C . ALA A 1 467 ? 47.939 212.949 20.969 1.00 3.65 447 ALA A C 1
ATOM 3402 O O . ALA A 1 467 ? 47.183 212.226 20.304 1.00 3.89 447 ALA A O 1
ATOM 3404 N N . GLY A 1 468 ? 47.525 214.112 21.486 1.00 3.70 448 GLY A N 1
ATOM 3405 C CA . GLY A 1 468 ? 46.152 214.553 21.229 1.00 4.01 448 GLY A CA 1
ATOM 3406 C C . GLY A 1 468 ? 45.831 214.628 19.741 1.00 3.72 448 GLY A C 1
ATOM 3407 O O . GLY A 1 468 ? 44.740 214.236 19.303 1.00 4.85 448 GLY A O 1
ATOM 3408 N N . ALA A 1 469 ? 46.762 215.184 18.967 1.00 3.60 449 ALA A N 1
ATOM 3409 C CA . ALA A 1 469 ? 46.619 215.308 17.522 1.00 3.49 449 ALA A CA 1
ATOM 3410 C C . ALA A 1 469 ? 46.854 213.999 16.790 1.00 3.63 449 ALA A C 1
ATOM 3411 O O . ALA A 1 469 ? 46.160 213.706 15.809 1.00 3.81 449 ALA A O 1
ATOM 3413 N N . VAL A 1 470 ? 47.844 213.207 17.223 1.00 3.78 450 VAL A N 1
ATOM 3414 C CA . VAL A 1 470 ? 48.141 211.941 16.545 1.00 3.91 450 VAL A CA 1
ATOM 3415 C C . VAL A 1 470 ? 46.914 211.031 16.562 1.00 3.85 450 VAL A C 1
ATOM 3416 O O . VAL A 1 470 ? 46.554 210.404 15.553 1.00 3.85 450 VAL A O 1
ATOM 3420 N N . ARG A 1 471 ? 46.252 210.950 17.721 1.00 3.94 451 ARG A N 1
ATOM 3421 C CA . ARG A 1 471 ? 45.087 210.102 17.811 1.00 4.31 451 ARG A CA 1
ATOM 3422 C C . ARG A 1 471 ? 44.013 210.566 16.827 1.00 3.73 451 ARG A C 1
ATOM 3423 O O . ARG A 1 471 ? 43.291 209.754 16.234 1.00 4.39 451 ARG A O 1
ATOM 3431 N N . LEU A 1 472 ? 43.865 211.880 16.687 1.00 3.82 452 LEU A N 1
ATOM 3432 C CA . LEU A 1 472 ? 42.920 212.425 15.725 1.00 3.77 452 LEU A CA 1
ATOM 3433 C C . LEU A 1 472 ? 43.350 212.173 14.282 1.00 3.63 452 LEU A C 1
ATOM 3434 O O . LEU A 1 472 ? 42.473 212.022 13.420 1.00 3.99 452 LEU A O 1
ATOM 3439 N N . SER A 1 473 ? 44.647 212.080 13.980 1.00 3.56 453 SER A N 1
ATOM 3440 C CA . SER A 1 473 ? 45.025 211.653 12.630 1.00 3.52 453 SER A CA 1
ATOM 3441 C C . SER A 1 473 ? 44.443 210.279 12.312 1.00 3.63 453 SER A C 1
ATOM 3442 O O . SER A 1 473 ? 43.980 210.016 11.187 1.00 4.14 453 SER A O 1
ATOM 3445 N N . ALA A 1 474 ? 44.491 209.385 13.302 1.00 3.71 454 ALA A N 1
ATOM 3446 C CA . ALA A 1 474 ? 43.996 208.023 13.140 1.00 3.84 454 ALA A CA 1
ATOM 3447 C C . ALA A 1 474 ? 42.471 208.010 12.998 1.00 3.77 454 ALA A C 1
ATOM 3448 O O . ALA A 1 474 ? 41.924 207.364 12.096 1.00 4.62 454 ALA A O 1
ATOM 3450 N N . LEU A 1 475 ? 41.773 208.716 13.893 1.00 4.07 455 LEU A N 1
ATOM 3451 C CA . LEU A 1 475 ? 40.307 208.742 13.865 1.00 4.62 455 LEU A CA 1
ATOM 3452 C C . LEU A 1 475 ? 39.784 209.435 12.607 1.00 4.43 455 LEU A C 1
ATOM 3453 O O . LEU A 1 475 ? 38.732 209.051 12.070 1.00 5.95 455 LEU A O 1
ATOM 3458 N N . SER A 1 476 ? 40.505 210.456 12.136 1.00 4.23 456 SER A N 1
ATOM 3459 C CA . SER A 1 476 ? 40.112 211.247 10.977 1.00 4.22 456 SER A CA 1
ATOM 3460 C C . SER A 1 476 ? 40.542 210.616 9.658 1.00 4.30 456 SER A C 1
ATOM 3461 O O . SER A 1 476 ? 40.154 211.120 8.594 1.00 4.96 456 SER A O 1
ATOM 3464 N N . GLU A 1 477 ? 41.373 209.585 9.728 1.00 4.31 457 GLU A N 1
ATOM 3465 C CA . GLU A 1 477 ? 41.846 208.874 8.547 1.00 4.37 457 GLU A CA 1
ATOM 3466 C C . GLU A 1 477 ? 42.669 209.760 7.627 1.00 4.30 457 GLU A C 1
ATOM 3467 O O . GLU A 1 477 ? 42.522 209.720 6.399 1.00 5.35 457 GLU A O 1
ATOM 3473 N N . PHE A 1 478 ? 43.583 210.540 8.213 1.00 4.31 458 PHE A N 1
ATOM 3474 C CA . PHE A 1 478 ? 44.437 211.409 7.419 1.00 4.35 458 PHE A CA 1
ATOM 3475 C C . PHE A 1 478 ? 45.818 210.790 7.189 1.00 4.19 458 PHE A C 1
ATOM 3476 O O . PHE A 1 478 ? 46.474 210.334 8.134 1.00 4.27 458 PHE A O 1
ATOM 3484 N N . PRO A 1 479 ? 46.299 210.847 5.935 1.00 3.95 459 PRO A N 1
ATOM 3485 C CA . PRO A 1 479 ? 47.608 210.276 5.580 1.00 4.24 459 PRO A CA 1
ATOM 3486 C C . PRO A 1 479 ? 48.728 211.281 5.843 1.00 3.85 459 PRO A C 1
ATOM 3487 O O . PRO A 1 479 ? 49.341 211.847 4.931 1.00 4.45 459 PRO A O 1
ATOM 3491 N N . ILE A 1 480 ? 48.975 211.511 7.134 1.00 3.93 460 ILE A N 1
ATOM 3492 C CA . ILE A 1 480 ? 50.094 212.308 7.598 1.00 3.77 460 ILE A CA 1
ATOM 3493 C C . ILE A 1 480 ? 51.220 211.372 8.007 1.00 3.68 460 ILE A C 1
ATOM 3494 O O . ILE A 1 480 ? 50.997 210.188 8.248 1.00 4.14 460 ILE A O 1
ATOM 3499 N N . THR A 1 481 ? 52.448 211.909 8.089 1.00 3.44 461 THR A N 1
ATOM 3500 C CA . THR A 1 481 ? 53.612 211.092 8.416 1.00 3.72 461 THR A CA 1
ATOM 3501 C C . THR A 1 481 ? 54.497 211.802 9.437 1.00 3.53 461 THR A C 1
ATOM 3502 O O . THR A 1 481 ? 54.903 212.940 9.232 1.00 4.23 461 THR A O 1
ATOM 3506 N N . TRP A 1 482 ? 54.807 211.086 10.513 1.00 3.59 462 TRP A N 1
ATOM 3507 C CA . TRP A 1 482 ? 55.811 211.515 11.481 1.00 3.67 462 TRP A CA 1
ATOM 3508 C C . TRP A 1 482 ? 57.149 210.872 11.131 1.00 3.72 462 TRP A C 1
ATOM 3509 O O . TRP A 1 482 ? 57.244 209.655 11.006 1.00 4.35 462 TRP A O 1
ATOM 3520 N N . VAL A 1 483 ? 58.175 211.715 11.006 1.00 3.62 463 VAL A N 1
ATOM 3521 C CA . VAL A 1 483 ? 59.549 211.286 10.774 1.00 3.60 463 VAL A CA 1
ATOM 3522 C C . VAL A 1 483 ? 60.212 211.326 12.154 1.00 3.52 463 VAL A C 1
ATOM 3523 O O . VAL A 1 483 ? 60.640 212.381 12.623 1.00 4.29 463 VAL A O 1
ATOM 3527 N N . ALA A 1 484 ? 60.173 210.179 12.841 1.00 3.70 464 ALA A N 1
ATOM 3528 C CA . ALA A 1 484 ? 60.375 210.107 14.292 1.00 3.79 464 ALA A CA 1
ATOM 3529 C C . ALA A 1 484 ? 61.725 209.441 14.563 1.00 3.66 464 ALA A C 1
ATOM 3530 O O . ALA A 1 484 ? 61.838 208.223 14.695 1.00 4.18 464 ALA A O 1
ATOM 3532 N N . THR A 1 485 ? 62.768 210.269 14.603 1.00 3.88 465 THR A N 1
ATOM 3533 C CA . THR A 1 485 ? 64.121 209.756 14.660 1.00 3.91 465 THR A CA 1
ATOM 3534 C C . THR A 1 485 ? 64.568 209.530 16.105 1.00 3.82 465 THR A C 1
ATOM 3535 O O . THR A 1 485 ? 63.869 209.840 17.071 1.00 4.70 465 THR A O 1
ATOM 3539 N N . HIS A 1 486 ? 65.779 208.989 16.254 1.00 3.76 466 HIS A N 1
ATOM 3540 C CA . HIS A 1 486 ? 66.359 208.776 17.583 1.00 4.11 466 HIS A CA 1
ATOM 3541 C C . HIS A 1 486 ? 65.434 207.868 18.402 1.00 3.91 466 HIS A C 1
ATOM 3542 O O . HIS A 1 486 ? 64.989 208.167 19.508 1.00 4.53 466 HIS A O 1
ATOM 3549 N N . ASP A 1 487 ? 65.167 206.692 17.818 1.00 4.04 467 ASP A N 1
ATOM 3550 C CA . ASP A 1 487 ? 64.055 205.864 18.249 1.00 4.03 467 ASP A CA 1
ATOM 3551 C C . ASP A 1 487 ? 64.243 205.096 19.549 1.00 3.99 467 ASP A C 1
ATOM 3552 O O . ASP A 1 487 ? 63.250 204.525 20.022 1.00 4.79 467 ASP A O 1
ATOM 3557 N N . SER A 1 488 ? 65.455 205.008 20.110 1.00 4.17 468 SER A N 1
ATOM 3558 C CA . SER A 1 488 ? 65.654 204.056 21.197 1.00 4.17 468 SER A CA 1
ATOM 3559 C C . SER A 1 488 ? 66.864 204.479 22.020 1.00 4.07 468 SER A C 1
ATOM 3560 O O . SER A 1 488 ? 67.472 205.523 21.773 1.00 4.46 468 SER A O 1
ATOM 3563 N N . ILE A 1 489 ? 67.245 203.612 22.968 1.00 4.30 469 ILE A N 1
ATOM 3564 C CA . ILE A 1 489 ? 68.534 203.719 23.652 1.00 4.69 469 ILE A CA 1
ATOM 3565 C C . ILE A 1 489 ? 69.714 203.858 22.690 1.00 4.81 469 ILE A C 1
ATOM 3566 O O . ILE A 1 489 ? 70.782 204.321 23.107 1.00 5.18 469 ILE A O 1
ATOM 3571 N N . GLY A 1 490 ? 69.543 203.472 21.411 1.00 4.82 470 GLY A N 1
ATOM 3572 C CA . GLY A 1 490 ? 70.569 203.723 20.410 1.00 5.61 470 GLY A CA 1
ATOM 3573 C C . GLY A 1 490 ? 70.976 205.177 20.250 1.00 5.44 470 GLY A C 1
ATOM 3574 O O . GLY A 1 490 ? 72.048 205.447 19.694 1.00 6.41 470 GLY A O 1
ATOM 3575 N N . LEU A 1 491 ? 70.150 206.122 20.737 1.00 4.87 471 LEU A N 1
ATOM 3576 C CA . LEU A 1 491 ? 70.553 207.515 20.702 1.00 4.95 471 LEU A CA 1
ATOM 3577 C C . LEU A 1 491 ? 71.660 207.825 21.706 1.00 4.87 471 LEU A C 1
ATOM 3578 O O . LEU A 1 491 ? 72.369 208.824 21.527 1.00 5.66 471 LEU A O 1
ATOM 3583 N N . GLY A 1 492 ? 71.827 207.015 22.756 1.00 5.04 472 GLY A N 1
ATOM 3584 C CA . GLY A 1 492 ? 72.978 207.195 23.639 1.00 5.26 472 GLY A CA 1
ATOM 3585 C C . GLY A 1 492 ? 72.826 208.278 24.705 1.00 4.72 472 GLY A C 1
ATOM 3586 O O . GLY A 1 492 ? 71.960 208.215 25.590 1.00 4.88 472 GLY A O 1
ATOM 3587 N N . GLU A 1 493 ? 73.726 209.264 24.641 1.00 4.66 473 GLU A N 1
ATOM 3588 C CA . GLU A 1 493 ? 74.075 210.089 25.792 1.00 4.91 473 GLU A CA 1
ATOM 3589 C C . GLU A 1 493 ? 72.947 210.981 26.294 1.00 4.61 473 GLU A C 1
ATOM 3590 O O . GLU A 1 493 ? 72.931 211.319 27.490 1.00 4.91 473 GLU A O 1
ATOM 3596 N N . ASP A 1 494 ? 72.012 211.391 25.443 1.00 4.39 474 ASP A N 1
ATOM 3597 C CA . ASP A 1 494 ? 70.940 212.241 25.953 1.00 4.38 474 ASP A CA 1
ATOM 3598 C C . ASP A 1 494 ? 70.145 211.549 27.057 1.00 4.48 474 ASP A C 1
ATOM 3599 O O . ASP A 1 494 ? 69.542 212.237 27.886 1.00 5.37 474 ASP A O 1
ATOM 3604 N N . GLY A 1 495 ? 70.104 210.213 27.101 1.00 4.33 475 GLY A N 1
ATOM 3605 C CA . GLY A 1 495 ? 69.631 209.539 28.289 1.00 4.45 475 GLY A CA 1
ATOM 3606 C C . GLY A 1 495 ? 68.137 209.304 28.353 1.00 4.02 475 GLY A C 1
ATOM 3607 O O . GLY A 1 495 ? 67.393 209.471 27.375 1.00 4.07 475 GLY A O 1
ATOM 3608 N N . PRO A 1 496 ? 67.672 208.871 29.534 1.00 4.04 476 PRO A N 1
ATOM 3609 C CA . PRO A 1 496 ? 66.328 208.286 29.632 1.00 4.29 476 PRO A CA 1
ATOM 3610 C C . PRO A 1 496 ? 65.192 209.264 29.395 1.00 3.96 476 PRO A C 1
ATOM 3611 O O . PRO A 1 496 ? 64.085 208.802 29.058 1.00 4.75 476 PRO A O 1
ATOM 3615 N N . THR A 1 497 ? 65.415 210.566 29.570 1.00 4.06 477 THR A N 1
ATOM 3616 C CA . THR A 1 497 ? 64.380 211.538 29.247 1.00 4.38 477 THR A CA 1
ATOM 3617 C C . THR A 1 497 ? 64.098 211.622 27.750 1.00 3.84 477 THR A C 1
ATOM 3618 O O . THR A 1 497 ? 63.098 212.228 27.356 1.00 4.37 477 THR A O 1
ATOM 3622 N N . HIS A 1 498 ? 64.998 211.068 26.937 1.00 3.83 478 HIS A N 1
ATOM 3623 C CA . HIS A 1 498 ? 64.896 211.117 25.484 1.00 3.97 478 HIS A CA 1
ATOM 3624 C C . HIS A 1 498 ? 64.647 209.757 24.841 1.00 3.91 478 HIS A C 1
ATOM 3625 O O . HIS A 1 498 ? 64.351 209.718 23.645 1.00 4.45 478 HIS A O 1
ATOM 3632 N N . GLN A 1 499 ? 64.799 208.651 25.575 1.00 4.19 479 GLN A N 1
ATOM 3633 C CA . GLN A 1 499 ? 64.814 207.307 25.005 1.00 4.06 479 GLN A CA 1
ATOM 3634 C C . GLN A 1 499 ? 63.437 206.668 25.112 1.00 4.06 479 GLN A C 1
ATOM 3635 O O . GLN A 1 499 ? 62.982 206.356 26.230 1.00 4.56 479 GLN A O 1
ATOM 3641 N N . PRO A 1 500 ? 62.768 206.407 23.986 1.00 4.09 480 PRO A N 1
ATOM 3642 C CA . PRO A 1 500 ? 61.445 205.757 24.012 1.00 4.32 480 PRO A CA 1
ATOM 3643 C C . PRO A 1 500 ? 61.491 204.385 24.660 1.00 4.23 480 PRO A C 1
ATOM 3644 O O . PRO A 1 500 ? 62.400 203.589 24.425 1.00 4.75 480 PRO A O 1
ATOM 3648 N N . ILE A 1 501 ? 60.407 204.082 25.388 1.00 4.17 481 ILE A N 1
ATOM 3649 C CA . ILE A 1 501 ? 60.149 202.751 25.952 1.00 4.01 481 ILE A CA 1
ATOM 3650 C C . ILE A 1 501 ? 58.729 202.313 25.596 1.00 4.08 481 ILE A C 1
ATOM 3651 O O . ILE A 1 501 ? 58.502 201.246 25.017 1.00 4.36 481 ILE A O 1
ATOM 3656 N N . GLU A 1 502 ? 57.773 203.161 25.947 1.00 4.04 482 GLU A N 1
ATOM 3657 C CA . GLU A 1 502 ? 56.335 202.917 25.808 1.00 3.89 482 GLU A CA 1
ATOM 3658 C C . GLU A 1 502 ? 55.770 203.387 24.468 1.00 3.74 482 GLU A C 1
ATOM 3659 O O . GLU A 1 502 ? 54.599 203.104 24.173 1.00 4.15 482 GLU A O 1
ATOM 3665 N N . THR A 1 503 ? 56.551 204.133 23.689 1.00 3.89 483 THR A N 1
ATOM 3666 C CA . THR A 1 503 ? 55.992 204.990 22.643 1.00 3.96 483 THR A CA 1
ATOM 3667 C C . THR A 1 503 ? 55.378 204.178 21.503 1.00 3.93 483 THR A C 1
ATOM 3668 O O . THR A 1 503 ? 54.298 204.505 21.001 1.00 4.30 483 THR A O 1
ATOM 3672 N N . LEU A 1 504 ? 56.107 203.161 21.022 1.00 4.08 484 LEU A N 1
ATOM 3673 C CA . LEU A 1 504 ? 55.549 202.338 19.954 1.00 4.31 484 LEU A CA 1
ATOM 3674 C C . LEU A 1 504 ? 54.338 201.554 20.407 1.00 3.97 484 LEU A C 1
ATOM 3675 O O . LEU A 1 504 ? 53.377 201.413 19.645 1.00 4.30 484 LEU A O 1
ATOM 3680 N N . ALA A 1 505 ? 54.344 201.048 21.642 1.00 4.07 485 ALA A N 1
ATOM 3681 C CA . ALA A 1 505 ? 53.179 200.334 22.147 1.00 4.49 485 ALA A CA 1
ATOM 3682 C C . ALA A 1 505 ? 51.948 201.238 22.158 1.00 4.16 485 ALA A C 1
ATOM 3683 O O . ALA A 1 505 ? 50.845 200.832 21.773 1.00 4.49 485 ALA A O 1
ATOM 3685 N N . HIS A 1 506 ? 52.132 202.477 22.620 1.00 4.12 486 HIS A N 1
ATOM 3686 C CA . HIS A 1 506 ? 51.039 203.446 22.661 1.00 3.93 486 HIS A CA 1
ATOM 3687 C C . HIS A 1 506 ? 50.409 203.624 21.281 1.00 3.69 486 HIS A C 1
ATOM 3688 O O . HIS A 1 506 ? 49.181 203.530 21.121 1.00 4.14 486 HIS A O 1
ATOM 3695 N N . PHE A 1 507 ? 51.239 203.899 20.270 1.00 3.71 487 PHE A N 1
ATOM 3696 C CA . PHE A 1 507 ? 50.692 204.191 18.945 1.00 3.91 487 PHE A CA 1
ATOM 3697 C C . PHE A 1 507 ? 50.220 202.931 18.213 1.00 3.81 487 PHE A C 1
ATOM 3698 O O . PHE A 1 507 ? 49.212 202.985 17.503 1.00 4.28 487 PHE A O 1
ATOM 3706 N N . ARG A 1 508 ? 50.890 201.794 18.413 1.00 3.85 488 ARG A N 1
ATOM 3707 C CA . ARG A 1 508 ? 50.411 200.540 17.839 1.00 3.94 488 ARG A CA 1
ATOM 3708 C C . ARG A 1 508 ? 49.066 200.119 18.426 1.00 3.98 488 ARG A C 1
ATOM 3709 O O . ARG A 1 508 ? 48.288 199.441 17.751 1.00 4.55 488 ARG A O 1
ATOM 3717 N N . ALA A 1 509 ? 48.824 200.475 19.698 1.00 3.89 489 ALA A N 1
ATOM 3718 C CA . ALA A 1 509 ? 47.561 200.167 20.368 1.00 4.16 489 ALA A CA 1
ATOM 3719 C C . ALA A 1 509 ? 46.437 201.100 19.934 1.00 4.03 489 ALA A C 1
ATOM 3720 O O . ALA A 1 509 ? 45.267 200.854 20.255 1.00 5.10 489 ALA A O 1
ATOM 3722 N N . THR A 1 510 ? 46.771 202.193 19.253 1.00 3.91 490 THR A N 1
ATOM 3723 C CA . THR A 1 510 ? 45.767 203.094 18.723 1.00 4.07 490 THR A CA 1
ATOM 3724 C C . THR A 1 510 ? 45.272 202.536 17.397 1.00 4.12 490 THR A C 1
ATOM 3725 O O . THR A 1 510 ? 46.095 202.184 16.553 1.00 4.78 490 THR A O 1
ATOM 3729 N N . PRO A 1 511 ? 43.960 202.456 17.172 1.00 3.99 491 PRO A N 1
ATOM 3730 C CA . PRO A 1 511 ? 43.490 201.964 15.872 1.00 4.34 491 PRO A CA 1
ATOM 3731 C C . PRO A 1 511 ? 44.036 202.837 14.743 1.00 3.89 491 PRO A C 1
ATOM 3732 O O . PRO A 1 511 ? 44.153 204.057 14.867 1.00 4.54 491 PRO A O 1
ATOM 3736 N N . ASN A 1 512 ? 44.319 202.199 13.591 1.00 4.16 492 ASN A N 1
ATOM 3737 C CA . ASN A 1 512 ? 44.592 202.922 12.350 1.00 4.20 492 ASN A CA 1
ATOM 3738 C C . ASN A 1 512 ? 45.846 203.795 12.407 1.00 4.15 492 ASN A C 1
ATOM 3739 O O . ASN A 1 512 ? 45.856 204.878 11.817 1.00 4.52 492 ASN A O 1
ATOM 3744 N N . ILE A 1 513 ? 46.933 203.292 13.013 1.00 3.97 493 ILE A N 1
ATOM 3745 C CA . ILE A 1 513 ? 48.249 203.922 12.879 1.00 3.95 493 ILE A CA 1
ATOM 3746 C C . ILE A 1 513 ? 49.258 202.890 12.385 1.00 3.92 493 ILE A C 1
ATOM 3747 O O . ILE A 1 513 ? 49.503 201.863 13.039 1.00 4.32 493 ILE A O 1
ATOM 3752 N N . SER A 1 514 ? 49.849 203.174 11.219 1.00 4.03 494 SER A N 1
ATOM 3753 C CA A SER A 1 514 ? 50.967 202.370 10.721 0.58 4.18 494 SER A CA 1
ATOM 3754 C CA B SER A 1 514 ? 50.954 202.395 10.687 0.42 4.38 494 SER A CA 1
ATOM 3755 C C . SER A 1 514 ? 52.239 202.870 11.379 1.00 4.38 494 SER A C 1
ATOM 3756 O O . SER A 1 514 ? 52.558 204.059 11.310 1.00 5.40 494 SER A O 1
ATOM 3761 N N . VAL A 1 515 ? 52.922 201.969 12.081 1.00 4.11 495 VAL A N 1
ATOM 3762 C CA . VAL A 1 515 ? 54.111 202.308 12.854 1.00 4.26 495 VAL A CA 1
ATOM 3763 C C . VAL A 1 515 ? 55.271 201.520 12.247 1.00 3.95 495 VAL A C 1
ATOM 3764 O O . VAL A 1 515 ? 55.504 200.347 12.557 1.00 4.56 495 VAL A O 1
ATOM 3768 N N . TRP A 1 516 ? 55.965 202.168 11.305 1.00 3.90 496 TRP A N 1
ATOM 3769 C CA . TRP A 1 516 ? 57.066 201.534 10.586 1.00 3.86 496 TRP A CA 1
ATOM 3770 C C . TRP A 1 516 ? 58.351 201.723 11.371 1.00 3.87 496 TRP A C 1
ATOM 3771 O O . TRP A 1 516 ? 58.678 202.837 11.783 1.00 5.15 496 TRP A O 1
ATOM 3782 N N . ARG A 1 517 ? 59.109 200.644 11.519 1.00 3.85 497 ARG A N 1
ATOM 3783 C CA . ARG A 1 517 ? 60.405 200.686 12.203 1.00 3.86 497 ARG A CA 1
ATOM 3784 C C . ARG A 1 517 ? 61.392 199.969 11.291 1.00 3.79 497 ARG A C 1
ATOM 3785 O O . ARG A 1 517 ? 61.760 198.815 11.510 1.00 4.36 497 ARG A O 1
ATOM 3793 N N . PRO A 1 518 ? 61.784 200.633 10.189 1.00 4.04 498 PRO A N 1
ATOM 3794 C CA . PRO A 1 518 ? 62.559 199.931 9.159 1.00 4.31 498 PRO A CA 1
ATOM 3795 C C . PRO A 1 518 ? 63.953 199.583 9.645 1.00 4.09 498 PRO A C 1
ATOM 3796 O O . PRO A 1 518 ? 64.597 200.331 10.377 1.00 4.56 498 PRO A O 1
ATOM 3800 N N . ALA A 1 519 ? 64.446 198.432 9.170 1.00 4.43 499 ALA A N 1
ATOM 3801 C CA . ALA A 1 519 ? 65.758 197.959 9.596 1.00 4.80 499 ALA A CA 1
ATOM 3802 C C . ALA A 1 519 ? 66.904 198.442 8.727 1.00 5.22 499 ALA A C 1
ATOM 3803 O O . ALA A 1 519 ? 68.055 198.428 9.177 1.00 6.44 499 ALA A O 1
ATOM 3805 N N . ASP A 1 520 ? 66.642 198.824 7.477 1.00 4.97 500 ASP A N 1
ATOM 3806 C CA . ASP A 1 520 ? 67.727 199.081 6.536 1.00 5.11 500 ASP A CA 1
ATOM 3807 C C . ASP A 1 520 ? 67.208 199.921 5.381 1.00 4.85 500 ASP A C 1
ATOM 3808 O O . ASP A 1 520 ? 66.101 200.457 5.410 1.00 5.01 500 ASP A O 1
ATOM 3813 N N . GLY A 1 521 ? 68.040 200.063 4.348 1.00 5.04 501 GLY A N 1
ATOM 3814 C CA . GLY A 1 521 ? 67.685 200.916 3.230 1.00 5.52 501 GLY A CA 1
ATOM 3815 C C . GLY A 1 521 ? 66.444 200.465 2.493 1.00 4.90 501 GLY A C 1
ATOM 3816 O O . GLY A 1 521 ? 65.552 201.272 2.222 1.00 5.11 501 GLY A O 1
ATOM 3817 N N . ASN A 1 522 ? 66.353 199.176 2.150 1.00 4.84 502 ASN A N 1
ATOM 3818 C CA . ASN A 1 522 ? 65.169 198.739 1.412 1.00 4.88 502 ASN A CA 1
ATOM 3819 C C . ASN A 1 522 ? 63.917 198.881 2.254 1.00 4.57 502 ASN A C 1
ATOM 3820 O O . ASN A 1 522 ? 62.863 199.279 1.737 1.00 5.00 502 ASN A O 1
ATOM 3825 N N . GLU A 1 523 ? 64.005 198.557 3.558 1.00 4.55 503 GLU A N 1
ATOM 3826 C CA . GLU A 1 523 ? 62.811 198.701 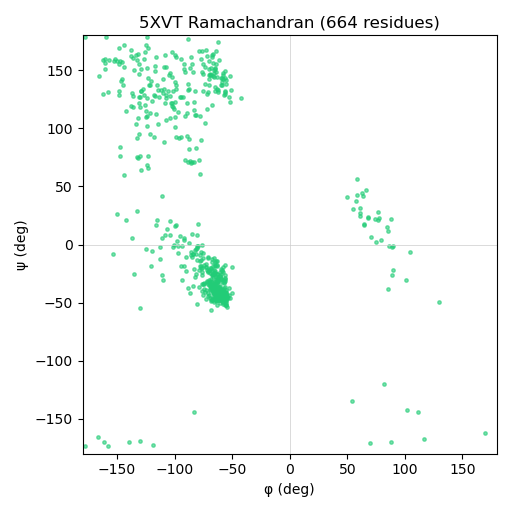4.380 1.00 4.56 503 GLU A CA 1
ATOM 3827 C C . GLU A 1 523 ? 62.395 200.167 4.535 1.00 4.25 503 GLU A C 1
ATOM 3828 O O . GLU A 1 523 ? 61.194 200.456 4.642 1.00 4.55 503 GLU A O 1
ATOM 3834 N N . THR A 1 524 ? 63.361 201.087 4.574 1.00 4.47 504 THR A N 1
ATOM 3835 C CA . THR A 1 524 ? 63.025 202.501 4.689 1.00 4.44 504 THR A CA 1
ATOM 3836 C C . THR A 1 524 ? 62.286 202.983 3.441 1.00 4.46 504 THR A C 1
ATOM 3837 O O . THR A 1 524 ? 61.337 203.774 3.528 1.00 4.76 504 THR A O 1
ATOM 3841 N N . SER A 1 525 ? 62.715 202.510 2.262 1.00 4.41 505 SER A N 1
ATOM 3842 C CA . SER A 1 525 ? 61.988 202.836 1.048 1.00 4.62 505 SER A CA 1
ATOM 3843 C C . SER A 1 525 ? 60.575 202.267 1.064 1.00 4.46 505 SER A C 1
ATOM 3844 O O . SER A 1 525 ? 59.632 202.942 0.630 1.00 4.96 505 SER A O 1
ATOM 3847 N N . ALA A 1 526 ? 60.405 201.025 1.544 1.00 4.50 506 ALA A N 1
ATOM 3848 C CA . ALA A 1 526 ? 59.060 200.475 1.670 1.00 4.84 506 ALA A CA 1
ATOM 3849 C C . ALA A 1 526 ? 58.198 201.302 2.621 1.00 4.45 506 ALA A C 1
ATOM 3850 O O . ALA A 1 526 ? 57.001 201.511 2.366 1.00 4.73 506 ALA A O 1
ATOM 3852 N N . ALA A 1 527 ? 58.782 201.781 3.718 1.00 4.36 507 ALA A N 1
ATOM 3853 C CA . ALA A 1 527 ? 58.013 202.572 4.684 1.00 4.52 507 ALA A CA 1
ATOM 3854 C C . ALA A 1 527 ? 57.514 203.850 4.035 1.00 4.31 507 ALA A C 1
ATOM 3855 O O . ALA A 1 527 ? 56.353 204.246 4.228 1.00 4.49 507 ALA A O 1
ATOM 3857 N N . TYR A 1 528 ? 58.378 204.530 3.263 1.00 4.26 508 TYR A N 1
ATOM 3858 C CA . TYR A 1 528 ? 57.949 205.732 2.562 1.00 4.57 508 TYR A CA 1
ATOM 3859 C C . TYR A 1 528 ? 56.947 205.426 1.455 1.00 4.52 508 TYR A C 1
ATOM 3860 O O . TYR A 1 528 ? 56.032 206.221 1.222 1.00 4.84 508 TYR A O 1
ATOM 3869 N N . LYS A 1 529 ? 57.099 204.305 0.745 1.00 4.59 509 LYS A N 1
ATOM 3870 C CA . LYS A 1 529 ? 56.100 203.955 -0.260 1.00 4.76 509 LYS A CA 1
ATOM 3871 C C . LYS A 1 529 ? 54.723 203.884 0.388 1.00 4.70 509 LYS A C 1
ATOM 3872 O O . LYS A 1 529 ? 53.739 204.417 -0.136 1.00 5.16 509 LYS A O 1
ATOM 3878 N N . SER A 1 530 ? 54.648 203.219 1.546 1.00 4.45 510 SER A N 1
ATOM 3879 C CA . SER A 1 530 ? 53.393 203.112 2.272 1.00 4.41 510 SER A CA 1
ATOM 3880 C C . SER A 1 530 ? 52.892 204.480 2.720 1.00 4.37 510 SER A C 1
ATOM 3881 O O . SER A 1 530 ? 51.702 204.801 2.572 1.00 4.77 510 SER A O 1
ATOM 3884 N N . ALA A 1 531 ? 53.785 205.284 3.299 1.00 4.34 511 ALA A N 1
ATOM 3885 C CA . ALA A 1 531 ? 53.376 206.567 3.872 1.00 4.42 511 ALA A CA 1
ATOM 3886 C C . ALA A 1 531 ? 52.841 207.519 2.809 1.00 4.34 511 ALA A C 1
ATOM 3887 O O . ALA A 1 531 ? 51.876 208.260 3.068 1.00 4.86 511 ALA A O 1
ATOM 3889 N N . ILE A 1 532 ? 53.487 207.555 1.638 1.00 4.52 512 ILE A N 1
ATOM 3890 C CA . ILE A 1 532 ? 53.105 208.475 0.571 1.00 5.01 512 ILE A CA 1
ATOM 3891 C C . ILE A 1 532 ? 51.875 207.963 -0.181 1.00 5.18 512 ILE A C 1
ATOM 3892 O O . ILE A 1 532 ? 51.022 208.755 -0.592 1.00 6.08 512 ILE A O 1
ATOM 3897 N N . GLU A 1 533 ? 51.758 206.644 -0.374 1.00 5.14 513 GLU A N 1
ATOM 3898 C CA . GLU A 1 533 ? 50.576 206.083 -1.031 1.00 5.55 513 GLU A CA 1
ATOM 3899 C C . GLU A 1 533 ? 49.341 206.129 -0.152 1.00 5.77 513 GLU A C 1
ATOM 3900 O O . GLU A 1 533 ? 48.216 206.038 -0.670 1.00 6.68 513 GLU A O 1
ATOM 3906 N N . SER A 1 534 ? 49.511 206.263 1.162 1.00 5.46 514 SER A N 1
ATOM 3907 C CA . SER A 1 534 ? 48.385 206.252 2.073 1.00 5.43 514 SER A CA 1
ATOM 3908 C C . SER A 1 534 ? 47.359 207.304 1.684 1.00 4.91 514 SER A C 1
ATOM 3909 O O . SER A 1 534 ? 47.701 208.436 1.327 1.00 5.47 514 SER A O 1
ATOM 3912 N N . THR A 1 535 ? 46.086 206.926 1.830 1.00 5.59 515 THR A N 1
ATOM 3913 C CA . THR A 1 535 ? 44.986 207.865 1.727 1.00 6.27 515 THR A CA 1
ATOM 3914 C C . THR A 1 535 ? 44.159 207.927 3.002 1.00 5.79 515 THR A C 1
ATOM 3915 O O . THR A 1 535 ? 43.431 208.904 3.185 1.00 6.98 515 THR A O 1
ATOM 3919 N N . HIS A 1 536 ? 44.254 206.931 3.889 1.00 5.73 516 HIS A N 1
ATOM 3920 C CA . HIS A 1 536 ? 43.369 206.883 5.052 1.00 6.09 516 HIS A CA 1
ATOM 3921 C C . HIS A 1 536 ? 44.070 206.517 6.346 1.00 4.82 516 HIS A C 1
ATOM 3922 O O . HIS A 1 536 ? 43.381 206.359 7.357 1.00 5.48 516 HIS A O 1
ATOM 3929 N N . THR A 1 537 ? 45.414 206.380 6.351 1.00 4.84 517 THR A N 1
ATOM 3930 C CA . THR A 1 537 ? 46.096 205.864 7.529 1.00 4.57 517 THR A CA 1
ATOM 3931 C C . THR A 1 537 ? 47.338 206.682 7.844 1.00 4.32 517 THR A C 1
ATOM 3932 O O . THR A 1 537 ? 48.288 206.717 7.036 1.00 4.72 517 THR A O 1
ATOM 3936 N N . PRO A 1 538 ? 47.401 207.325 9.010 1.00 3.71 518 PRO A N 1
ATOM 3937 C CA . PRO A 1 538 ? 48.628 208.036 9.367 1.00 3.85 518 PRO A CA 1
ATOM 3938 C C . PRO A 1 538 ? 49.761 207.058 9.629 1.00 3.61 518 PRO A C 1
ATOM 3939 O O . PRO A 1 538 ? 49.552 205.916 10.059 1.00 4.06 518 PRO A O 1
ATOM 3943 N N . HIS A 1 539 ? 50.973 207.558 9.385 1.00 3.69 519 HIS A N 1
ATOM 3944 C CA . HIS A 1 539 ? 52.204 206.801 9.539 1.00 3.75 519 HIS A CA 1
ATOM 3945 C C . HIS A 1 539 ? 53.126 207.459 10.547 1.00 3.58 519 HIS A C 1
ATOM 3946 O O . HIS A 1 539 ? 53.282 208.679 10.554 1.00 4.32 519 HIS A O 1
ATOM 3953 N N . ILE A 1 540 ? 53.777 206.623 11.353 1.00 3.62 520 ILE A N 1
ATOM 3954 C CA . ILE A 1 540 ? 54.908 207.039 12.180 1.00 3.73 520 ILE A CA 1
ATOM 3955 C C . ILE A 1 540 ? 56.099 206.190 11.730 1.00 3.71 520 ILE A C 1
ATOM 3956 O O . ILE A 1 540 ? 56.005 204.964 11.735 1.00 4.70 520 ILE A O 1
ATOM 3961 N N . LEU A 1 541 ? 57.182 206.845 11.317 1.00 3.84 521 LEU A N 1
ATOM 3962 C CA . LEU A 1 541 ? 58.401 206.173 10.895 1.00 4.05 521 LEU A CA 1
ATOM 3963 C C . LEU A 1 541 ? 59.417 206.325 12.029 1.00 3.75 521 LEU A C 1
ATOM 3964 O O . LEU A 1 541 ? 59.922 207.420 12.281 1.00 4.39 521 LEU A O 1
ATOM 3969 N N . ALA A 1 542 ? 59.689 205.220 12.722 1.00 3.92 522 ALA A N 1
ATOM 3970 C CA . ALA A 1 542 ? 60.636 205.178 13.836 1.00 4.18 522 ALA A CA 1
ATOM 3971 C C . ALA A 1 542 ? 62.019 204.878 13.276 1.00 3.86 522 ALA A C 1
ATOM 3972 O O . ALA A 1 542 ? 62.254 203.785 12.740 1.00 4.55 522 ALA A O 1
ATOM 3974 N N . LEU A 1 543 ? 62.912 205.861 13.380 1.00 4.12 523 LEU A N 1
ATOM 3975 C CA . LEU A 1 543 ? 64.182 205.873 12.663 1.00 4.20 523 LEU A CA 1
ATOM 3976 C C . LEU A 1 543 ? 65.345 206.016 13.646 1.00 4.18 523 LEU A C 1
ATOM 3977 O O . LEU A 1 543 ? 65.206 206.620 14.716 1.00 4.69 523 LEU A O 1
ATOM 3982 N N . THR A 1 544 ? 66.503 205.485 13.267 1.00 4.50 524 THR A N 1
ATOM 3983 C CA . THR A 1 544 ? 67.638 205.427 14.180 1.00 4.80 524 THR A CA 1
ATOM 3984 C C . THR A 1 544 ? 68.547 206.637 14.069 1.00 5.99 524 THR A C 1
ATOM 3985 O O . THR A 1 544 ? 68.714 207.238 13.000 1.00 6.87 524 THR A O 1
ATOM 3989 N N . ARG A 1 545 ? 69.190 206.934 15.210 1.00 6.51 525 ARG A N 1
ATOM 3990 C CA . ARG A 1 545 ? 70.364 207.784 15.198 1.00 7.60 525 ARG A CA 1
ATOM 3991 C C . ARG A 1 545 ? 71.536 207.065 14.575 1.00 8.14 525 ARG A C 1
ATOM 3992 O O . ARG A 1 545 ? 72.266 207.658 13.778 1.00 10.10 525 ARG A O 1
ATOM 4000 N N . GLN A 1 546 ? 71.734 205.798 14.951 1.00 8.15 526 GLN A N 1
ATOM 4001 C CA . GLN A 1 546 ? 72.929 205.006 14.707 1.00 8.70 526 GLN A CA 1
ATOM 4002 C C . GLN A 1 546 ? 72.870 204.192 13.410 1.00 8.19 526 GLN A C 1
ATOM 4003 O O . GLN A 1 546 ? 71.804 203.831 12.902 1.00 7.18 526 GLN A O 1
ATOM 4009 N N . ASN A 1 547 ? 74.044 203.878 12.867 1.00 8.51 527 ASN A N 1
ATOM 4010 C CA . ASN A 1 547 ? 74.123 203.146 11.603 1.00 8.47 527 ASN A CA 1
ATOM 4011 C C . ASN A 1 547 ? 73.668 201.696 11.766 1.00 7.98 527 ASN A C 1
ATOM 4012 O O . ASN A 1 547 ? 73.921 201.063 12.792 1.00 9.46 527 ASN A O 1
ATOM 4017 N N . LEU A 1 548 ? 73.036 201.159 10.717 1.00 7.27 528 LEU A N 1
ATOM 4018 C CA . LEU A 1 548 ? 72.614 199.769 10.628 1.00 6.92 528 LEU A CA 1
ATOM 4019 C C . LEU A 1 548 ? 73.057 199.180 9.296 1.00 7.08 528 LEU A C 1
ATOM 4020 O O . LEU A 1 548 ? 73.075 199.874 8.274 1.00 7.23 528 LEU A O 1
ATOM 4025 N N . PRO A 1 549 ? 73.388 197.893 9.265 1.00 7.22 529 PRO A N 1
ATOM 4026 C CA . PRO A 1 549 ? 73.842 197.283 8.005 1.00 7.32 529 PRO A CA 1
ATOM 4027 C C . PRO A 1 549 ? 72.687 197.041 7.043 1.00 7.09 529 PRO A C 1
ATOM 4028 O O . PRO A 1 549 ? 71.538 196.864 7.442 1.00 8.12 529 PRO A O 1
ATOM 4032 N N . GLN A 1 550 ? 73.022 196.993 5.746 1.00 6.69 530 GLN A N 1
ATOM 4033 C CA . GLN A 1 550 ? 72.066 196.508 4.757 1.00 6.59 530 GLN A CA 1
ATOM 4034 C C . GLN A 1 550 ? 71.891 195.008 4.906 1.00 7.31 530 GLN A C 1
ATOM 4035 O O . GLN A 1 550 ? 72.869 194.264 4.962 1.00 10.07 530 GLN A O 1
ATOM 4041 N N . LEU A 1 551 ? 70.646 194.548 4.948 1.00 6.63 531 LEU A N 1
ATOM 4042 C CA . LEU A 1 551 ? 70.370 193.145 5.248 1.00 6.86 531 LEU A CA 1
ATOM 4043 C C . LEU A 1 551 ? 70.354 192.259 4.013 1.00 7.13 531 LEU A C 1
ATOM 4044 O O . LEU A 1 551 ? 69.774 192.607 2.979 1.00 8.06 531 LEU A O 1
ATOM 4049 N N . GLU A 1 552 ? 70.951 191.079 4.155 1.00 7.55 532 GLU A N 1
ATOM 4050 C CA . GLU A 1 552 ? 70.741 190.014 3.188 1.00 7.98 532 GLU A CA 1
ATOM 4051 C C . GLU A 1 552 ? 69.288 189.541 3.270 1.00 8.07 532 GLU A C 1
ATOM 4052 O O . GLU A 1 552 ? 68.840 189.083 4.323 1.00 9.52 532 GLU A O 1
ATOM 4058 N N . GLY A 1 553 ? 68.551 189.653 2.159 1.00 8.11 533 GLY A N 1
ATOM 4059 C CA . GLY A 1 553 ? 67.182 189.197 2.083 1.00 8.18 533 GLY A CA 1
ATOM 4060 C C . GLY A 1 553 ? 66.125 190.283 2.118 1.00 7.01 533 GLY A C 1
ATOM 4061 O O . GLY A 1 553 ? 64.942 189.965 1.951 1.00 7.53 533 GLY A O 1
ATOM 4062 N N . SER A 1 554 ? 66.500 191.544 2.345 1.00 6.39 534 SER A N 1
ATOM 4063 C CA . SER A 1 554 ? 65.490 192.595 2.334 1.00 6.05 534 SER A CA 1
ATOM 4064 C C . SER A 1 554 ? 65.236 193.085 0.905 1.00 5.79 534 SER A C 1
ATOM 4065 O O . SER A 1 554 ? 66.075 192.967 0.001 1.00 6.75 534 SER A O 1
ATOM 4068 N N . SER A 1 555 ? 64.038 193.625 0.707 1.00 5.61 535 SER A N 1
ATOM 4069 C CA . SER A 1 555 ? 63.653 194.248 -0.546 1.00 5.35 535 SER A CA 1
ATOM 4070 C C . SER A 1 555 ? 62.464 195.146 -0.253 1.00 5.23 535 SER A C 1
ATOM 4071 O O . SER A 1 555 ? 61.774 194.970 0.753 1.00 5.53 535 SER A O 1
ATOM 4074 N N . ILE A 1 556 ? 62.233 196.111 -1.144 1.00 5.56 536 ILE A N 1
ATOM 4075 C CA . ILE A 1 556 ? 60.989 196.871 -1.060 1.00 6.11 536 ILE A CA 1
ATOM 4076 C C . ILE A 1 556 ? 59.792 195.946 -1.173 1.00 6.10 536 ILE A C 1
ATOM 4077 O O . ILE A 1 556 ? 58.822 196.066 -0.419 1.00 6.59 536 ILE A O 1
ATOM 4082 N N . GLU A 1 557 ? 59.834 194.999 -2.119 1.00 6.04 537 GLU A N 1
ATOM 4083 C CA . GLU A 1 557 ? 58.698 194.106 -2.335 1.00 6.51 537 GLU A CA 1
ATOM 4084 C C . GLU A 1 557 ? 58.323 193.377 -1.059 1.00 6.21 537 GLU A C 1
ATOM 4085 O O . GLU A 1 557 ? 57.157 193.350 -0.667 1.00 6.79 537 GLU A O 1
ATOM 4091 N N . LYS A 1 558 ? 59.296 192.736 -0.404 1.00 5.89 538 LYS A N 1
ATOM 4092 C CA . LYS A 1 558 ? 58.939 191.954 0.776 1.00 5.69 538 LYS A CA 1
ATOM 4093 C C . LYS A 1 558 ? 58.562 192.857 1.944 1.00 5.54 538 LYS A C 1
ATOM 4094 O O . LYS A 1 558 ? 57.618 192.563 2.686 1.00 5.85 538 LYS A O 1
ATOM 4100 N N . ALA A 1 559 ? 59.315 193.951 2.139 1.00 5.08 539 ALA A N 1
ATOM 4101 C CA . ALA A 1 559 ? 59.026 194.811 3.288 1.00 5.12 539 ALA A CA 1
ATOM 4102 C C . ALA A 1 559 ? 57.664 195.486 3.159 1.00 5.06 539 ALA A C 1
ATOM 4103 O O . ALA A 1 559 ? 57.046 195.840 4.169 1.00 5.49 539 ALA A O 1
ATOM 4105 N N . SER A 1 560 ? 57.177 195.665 1.921 1.00 5.54 540 SER A N 1
ATOM 4106 C CA A SER A 1 560 ? 55.861 196.243 1.682 0.53 5.73 540 SER A CA 1
ATOM 4107 C CA B SER A 1 560 ? 55.867 196.268 1.729 0.47 5.54 540 SER A CA 1
ATOM 4108 C C . SER A 1 560 ? 54.735 195.398 2.258 1.00 5.68 540 SER A C 1
ATOM 4109 O O . SER A 1 560 ? 53.609 195.895 2.393 1.00 6.61 540 SER A O 1
ATOM 4114 N N . LYS A 1 561 ? 54.990 194.134 2.583 1.00 5.55 541 LYS A N 1
ATOM 4115 C CA . LYS A 1 561 ? 54.010 193.274 3.226 1.00 6.18 541 LYS A CA 1
ATOM 4116 C C . LYS A 1 561 ? 53.919 193.514 4.734 1.00 5.26 541 LYS A C 1
ATOM 4117 O O . LYS A 1 561 ? 53.103 192.868 5.402 1.00 6.10 541 LYS A O 1
ATOM 4123 N N . GLY A 1 562 ? 54.748 194.397 5.280 1.00 4.91 542 GLY A N 1
ATOM 4124 C CA . GLY A 1 562 ? 54.700 194.731 6.699 1.00 4.99 542 GLY A CA 1
ATOM 4125 C C . GLY A 1 562 ? 55.492 193.783 7.591 1.00 4.48 542 GLY A C 1
ATOM 4126 O O . GLY A 1 562 ? 56.132 194.201 8.561 1.00 5.10 542 GLY A O 1
ATOM 4127 N N . GLY A 1 563 ? 55.448 192.496 7.259 1.00 5.06 543 GLY A N 1
ATOM 4128 C CA . GLY A 1 563 ? 56.237 191.474 7.907 1.00 4.81 543 GLY A CA 1
ATOM 4129 C C . GLY A 1 563 ? 56.619 190.443 6.871 1.00 4.82 543 GLY A C 1
ATOM 4130 O O . GLY A 1 563 ? 55.794 190.138 5.997 1.00 5.24 543 GLY A O 1
ATOM 4131 N N . TYR A 1 564 ? 57.835 189.903 6.965 1.00 4.71 544 TYR A N 1
ATOM 4132 C CA . TYR A 1 564 ? 58.283 188.948 5.962 1.00 4.90 544 TYR A CA 1
ATOM 4133 C C . TYR A 1 564 ? 59.389 188.082 6.545 1.00 5.00 544 TYR A C 1
ATOM 4134 O O . TYR A 1 564 ? 60.068 188.449 7.513 1.00 5.12 544 TYR A O 1
ATOM 4143 N N . THR A 1 565 ? 59.567 186.922 5.929 1.00 5.42 545 THR A N 1
ATOM 4144 C CA . THR A 1 565 ? 60.641 186.007 6.293 1.00 5.65 545 THR A CA 1
ATOM 4145 C C . THR A 1 565 ? 61.932 186.528 5.684 1.00 5.43 545 THR A C 1
ATOM 4146 O O . THR A 1 565 ? 62.103 186.526 4.459 1.00 6.23 545 THR A O 1
ATOM 4150 N N . LEU A 1 566 ? 62.836 186.999 6.537 1.00 5.78 546 LEU A N 1
ATOM 4151 C CA . LEU A 1 566 ? 64.141 187.481 6.110 1.00 6.30 546 LEU A CA 1
ATOM 4152 C C . LEU A 1 566 ? 65.104 186.318 5.877 1.00 6.50 546 LEU A C 1
ATOM 4153 O O . LEU A 1 566 ? 65.746 186.231 4.826 1.00 7.73 546 LEU A O 1
ATOM 4158 N N . VAL A 1 567 ? 65.206 185.427 6.863 1.00 6.14 547 VAL A N 1
ATOM 4159 C CA . VAL A 1 567 ? 66.014 184.217 6.794 1.00 6.68 547 VAL A CA 1
ATOM 4160 C C . VAL A 1 567 ? 65.074 183.048 7.015 1.00 6.23 547 VAL A C 1
ATOM 4161 O O . VAL A 1 567 ? 64.513 182.881 8.111 1.00 6.65 547 VAL A O 1
ATOM 4165 N N . GLN A 1 568 ? 64.888 182.232 5.967 1.00 6.66 548 GLN A N 1
ATOM 4166 C CA . GLN A 1 568 ? 64.071 181.037 6.033 1.00 6.73 548 GLN A CA 1
ATOM 4167 C C . GLN A 1 568 ? 64.934 179.877 6.492 1.00 6.88 548 GLN A C 1
ATOM 4168 O O . GLN A 1 568 ? 66.015 179.632 5.925 1.00 8.00 548 GLN A O 1
ATOM 4174 N N . GLN A 1 569 ? 64.424 179.117 7.457 1.00 6.92 549 GLN A N 1
ATOM 4175 C CA . GLN A 1 569 ? 65.099 177.920 7.946 1.00 7.17 549 GLN A CA 1
ATOM 4176 C C . GLN A 1 569 ? 64.055 176.814 8.031 1.00 7.11 549 GLN A C 1
ATOM 4177 O O . GLN A 1 569 ? 63.227 176.808 8.946 1.00 7.79 549 GLN A O 1
ATOM 4183 N N . ASP A 1 570 ? 64.082 175.891 7.065 1.00 7.55 550 ASP A N 1
ATOM 4184 C CA . ASP A 1 570 ? 63.110 174.806 7.063 1.00 7.52 550 ASP A CA 1
ATOM 4185 C C . ASP A 1 570 ? 63.154 173.911 8.295 1.00 10.36 550 ASP A C 1
ATOM 4186 O O . ASP A 1 570 ? 62.153 173.249 8.609 1.00 14.01 550 ASP A O 1
ATOM 4191 N N . LYS A 1 571 ? 64.277 173.785 8.953 1.00 10.88 551 LYS A N 1
ATOM 4192 C CA . LYS A 1 571 ? 64.287 172.939 10.144 1.00 11.17 551 LYS A CA 1
ATOM 4193 C C . LYS A 1 571 ? 64.460 173.788 11.387 1.00 10.54 551 LYS A C 1
ATOM 4194 O O . LYS A 1 571 ? 65.210 173.437 12.289 1.00 11.70 551 LYS A O 1
ATOM 4200 N N . ALA A 1 572 ? 63.770 174.924 11.441 1.00 9.66 552 ALA A N 1
ATOM 4201 C CA . ALA A 1 572 ? 64.022 175.847 12.526 1.00 9.01 552 ALA A CA 1
ATOM 4202 C C . ALA A 1 572 ? 63.631 175.253 13.870 1.00 8.06 552 ALA A C 1
ATOM 4203 O O . ALA A 1 572 ? 62.535 174.720 14.053 1.00 9.59 552 ALA A O 1
ATOM 4205 N N . ASP A 1 573 ? 64.520 175.446 14.844 1.00 7.84 553 ASP A N 1
ATOM 4206 C CA . ASP A 1 573 ? 64.201 175.232 16.249 1.00 7.76 553 ASP A CA 1
ATOM 4207 C C . ASP A 1 573 ? 63.504 176.430 16.871 1.00 7.28 553 ASP A C 1
ATOM 4208 O O . ASP A 1 573 ? 62.824 176.290 17.904 1.00 7.43 553 ASP A O 1
ATOM 4213 N N . ILE A 1 574 ? 63.665 177.601 16.256 1.00 7.01 554 ILE A N 1
ATOM 4214 C CA . ILE A 1 574 ? 63.079 178.842 16.761 1.00 6.44 554 ILE A CA 1
ATOM 4215 C C . ILE A 1 574 ? 63.060 179.819 15.599 1.00 6.03 554 ILE A C 1
ATOM 4216 O O . ILE A 1 574 ? 63.918 179.759 14.709 1.00 6.62 554 ILE A O 1
ATOM 4221 N N . ILE A 1 575 ? 62.087 180.738 15.628 1.00 6.03 555 ILE A N 1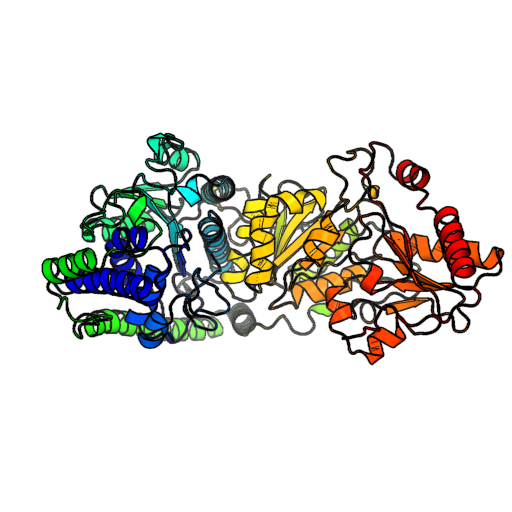
ATOM 4222 C CA . ILE A 1 575 ? 62.070 181.901 14.757 1.00 5.75 555 ILE A CA 1
ATOM 4223 C C . ILE A 1 575 ? 62.217 183.119 15.647 1.00 5.60 555 ILE A C 1
ATOM 4224 O O . ILE A 1 575 ? 61.526 183.231 16.671 1.00 5.96 555 ILE A O 1
ATOM 4229 N N . ILE A 1 576 ? 63.107 184.029 15.259 1.00 5.51 556 ILE A N 1
ATOM 4230 C CA . ILE A 1 576 ? 63.263 185.313 15.938 1.00 5.04 556 ILE A CA 1
ATOM 4231 C C . ILE A 1 576 ? 62.589 186.366 15.068 1.00 4.99 556 ILE A C 1
ATOM 4232 O O . ILE A 1 576 ? 62.961 186.532 13.895 1.00 5.56 556 ILE A O 1
ATOM 4237 N N . VAL A 1 577 ? 61.606 187.069 15.641 1.00 4.82 557 VAL A N 1
ATOM 4238 C CA . VAL A 1 577 ? 60.935 188.175 14.971 1.00 4.76 557 VAL A CA 1
ATOM 4239 C C . VAL A 1 577 ? 61.429 189.476 15.588 1.00 4.54 557 VAL A C 1
ATOM 4240 O O . VAL A 1 577 ? 61.496 189.598 16.813 1.00 5.42 557 VAL A O 1
ATOM 4244 N N . ALA A 1 578 ? 61.796 190.437 14.747 1.00 4.71 558 ALA A N 1
ATOM 4245 C CA . ALA A 1 578 ? 62.407 191.666 15.221 1.00 4.68 558 ALA A CA 1
ATOM 4246 C C . ALA A 1 578 ? 62.025 192.821 14.300 1.00 4.45 558 ALA A C 1
ATOM 4247 O O . ALA A 1 578 ? 61.482 192.620 13.203 1.00 4.77 558 ALA A O 1
ATOM 4249 N N . THR A 1 579 ? 62.339 194.033 14.760 1.00 4.36 559 THR A N 1
ATOM 4250 C CA . THR A 1 579 ? 62.138 195.238 13.988 1.00 4.35 559 THR A CA 1
ATOM 4251 C C . THR A 1 579 ? 63.397 196.094 14.044 1.00 4.22 559 THR A C 1
ATOM 4252 O O . THR A 1 579 ? 64.211 195.999 14.976 1.00 4.34 559 THR A O 1
ATOM 4256 N N . GLY A 1 580 ? 63.507 196.978 13.057 1.00 4.31 560 GLY A N 1
ATOM 4257 C CA . GLY A 1 580 ? 64.459 198.070 13.139 1.00 4.61 560 GLY A CA 1
ATOM 4258 C C . GLY A 1 580 ? 65.865 197.592 13.424 1.00 4.47 560 GLY A C 1
ATOM 4259 O O . GLY A 1 580 ? 66.374 196.642 12.820 1.00 4.62 560 GLY A O 1
ATOM 4260 N N . SER A 1 581 ? 66.509 198.288 14.367 1.00 4.45 561 SER A N 1
ATOM 4261 C CA . SER A 1 581 ? 67.871 197.985 14.766 1.00 4.81 561 SER A CA 1
ATOM 4262 C C . SER A 1 581 ? 68.044 196.570 15.307 1.00 4.90 561 SER A C 1
ATOM 4263 O O . SER A 1 581 ? 69.189 196.090 15.363 1.00 5.76 561 SER A O 1
ATOM 4266 N N . GLU A 1 582 ? 66.968 195.915 15.761 1.00 4.70 562 GLU A N 1
ATOM 4267 C CA . GLU A 1 582 ? 67.109 194.587 16.322 1.00 4.69 562 GLU A CA 1
ATOM 4268 C C . GLU A 1 582 ? 67.071 193.471 15.276 1.00 4.90 562 GLU A C 1
ATOM 4269 O O . GLU A 1 582 ? 67.369 192.328 15.624 1.00 5.29 562 GLU A O 1
ATOM 4275 N N . VAL A 1 583 ? 66.781 193.773 14.002 1.00 4.63 563 VAL A N 1
ATOM 4276 C CA . VAL A 1 583 ? 66.833 192.721 12.985 1.00 5.03 563 VAL A CA 1
ATOM 4277 C C . VAL A 1 583 ? 68.272 192.264 12.768 1.00 5.00 563 VAL A C 1
ATOM 4278 O O . VAL A 1 583 ? 68.555 191.058 12.738 1.00 5.56 563 VAL A O 1
ATOM 4282 N N . SER A 1 584 ? 69.194 193.215 12.600 1.00 5.78 564 SER A N 1
ATOM 4283 C CA . SER A 1 584 ? 70.604 192.873 12.458 1.00 6.19 564 SER A CA 1
ATOM 4284 C C . SER A 1 584 ? 71.105 192.120 13.680 1.00 6.36 564 SER A C 1
ATOM 4285 O O . SER A 1 584 ? 71.916 191.189 13.563 1.00 6.90 564 SER A O 1
ATOM 4288 N N . LEU A 1 585 ? 70.634 192.515 14.873 1.00 6.11 565 LEU A N 1
ATOM 4289 C CA . LEU A 1 585 ? 70.979 191.809 16.105 1.00 6.42 565 LEU A CA 1
ATOM 4290 C C . LEU A 1 585 ? 70.512 190.354 16.038 1.00 6.06 565 LEU A C 1
ATOM 4291 O O . LEU A 1 585 ? 71.246 189.440 16.409 1.00 6.91 565 LEU A O 1
ATOM 4296 N N . ALA A 1 586 ? 69.276 190.130 15.571 1.00 6.06 566 ALA A N 1
ATOM 4297 C CA . ALA A 1 586 ? 68.751 188.780 15.420 1.00 6.29 566 ALA A CA 1
ATOM 4298 C C . ALA A 1 586 ? 69.590 187.958 14.442 1.00 6.39 566 ALA A C 1
ATOM 4299 O O . ALA A 1 586 ? 69.849 186.779 14.688 1.00 7.09 566 ALA A O 1
ATOM 4301 N N . VAL A 1 587 ? 69.987 188.559 13.319 1.00 6.18 567 VAL A N 1
ATOM 4302 C CA . VAL A 1 587 ? 70.822 187.855 12.345 1.00 6.48 567 VAL A CA 1
ATOM 4303 C C . VAL A 1 587 ? 72.160 187.463 12.982 1.00 6.85 567 VAL A C 1
ATOM 4304 O O . VAL A 1 587 ? 72.665 186.354 12.773 1.00 7.74 567 VAL A O 1
ATOM 4308 N N . ASP A 1 588 ? 72.758 188.363 13.765 1.00 7.18 568 ASP A N 1
ATOM 4309 C CA . ASP A 1 588 ? 74.008 188.019 14.446 1.00 7.69 568 ASP A CA 1
ATOM 4310 C C . ASP A 1 588 ? 73.776 186.935 15.498 1.00 7.80 568 ASP A C 1
ATOM 4311 O O . ASP A 1 588 ? 74.617 186.039 15.684 1.00 8.99 568 ASP A O 1
ATOM 4316 N N . ALA A 1 589 ? 72.629 186.967 16.184 1.00 7.13 569 ALA A N 1
ATOM 4317 C CA . ALA A 1 589 ? 72.310 185.921 17.153 1.00 7.66 569 ALA A CA 1
ATOM 4318 C C . ALA A 1 589 ? 72.128 184.562 16.490 1.00 8.03 569 ALA A C 1
ATOM 4319 O O . ALA A 1 589 ? 72.483 183.533 17.070 1.00 8.56 569 ALA A O 1
ATOM 4321 N N . LEU A 1 590 ? 71.579 184.539 15.275 1.00 8.86 570 LEU A N 1
ATOM 4322 C CA . LEU A 1 590 ? 71.415 183.295 14.535 1.00 9.72 570 LEU A CA 1
ATOM 4323 C C . LEU A 1 590 ? 72.759 182.596 14.393 1.00 9.80 570 LEU A C 1
ATOM 4324 O O . LEU A 1 590 ? 72.862 181.373 14.540 1.00 10.27 570 LEU A O 1
ATOM 4329 N N . LYS A 1 591 ? 73.813 183.358 14.112 1.00 10.68 571 LYS A N 1
ATOM 4330 C CA . LYS A 1 591 ? 75.138 182.770 13.979 1.00 12.25 571 LYS A CA 1
ATOM 4331 C C . LYS A 1 591 ? 75.664 182.218 15.311 1.00 11.42 571 LYS A C 1
ATOM 4332 O O . LYS A 1 591 ? 76.242 181.131 15.349 1.00 12.43 571 LYS A O 1
ATOM 4338 N N . VAL A 1 592 ? 75.467 182.939 16.425 1.00 10.24 572 VAL A N 1
ATOM 4339 C CA . VAL A 1 592 ? 75.836 182.402 17.740 1.00 9.91 572 VAL A CA 1
ATOM 4340 C C . VAL A 1 592 ? 75.090 181.098 18.008 1.00 9.56 572 VAL A C 1
ATOM 4341 O O . VAL A 1 592 ? 75.659 180.103 18.483 1.00 10.48 572 VAL A O 1
ATOM 4345 N N . LEU A 1 593 ? 73.795 181.086 17.701 1.00 8.55 573 LEU A N 1
ATOM 4346 C CA . LEU A 1 593 ? 72.969 179.906 17.936 1.00 8.50 573 LEU A CA 1
ATOM 4347 C C . LEU A 1 593 ? 73.445 178.716 17.125 1.00 9.31 573 LEU A C 1
ATOM 4348 O O . LEU A 1 593 ? 73.413 177.582 17.612 1.00 10.09 573 LEU A O 1
ATOM 4353 N N . GLU A 1 594 ? 73.871 178.950 15.885 1.00 10.50 574 GLU A N 1
ATOM 4354 C CA . GLU A 1 594 ? 74.386 177.854 15.078 1.00 13.47 574 GLU A CA 1
ATOM 4355 C C . GLU A 1 594 ? 75.530 177.148 15.803 1.00 14.20 574 GLU A C 1
ATOM 4356 O O . GLU A 1 594 ? 75.618 175.914 15.785 1.00 15.51 574 GLU A O 1
ATOM 4362 N N . GLY A 1 595 ? 76.402 177.904 16.480 1.00 14.46 575 GLY A N 1
ATOM 4363 C CA . GLY A 1 595 ? 77.497 177.309 17.238 1.00 15.60 575 GLY A CA 1
ATOM 4364 C C . GLY A 1 595 ? 77.059 176.530 18.461 1.00 16.34 575 GLY A C 1
ATOM 4365 O O . GLY A 1 595 ? 77.823 175.690 18.949 1.00 17.96 575 GLY A O 1
ATOM 4366 N N . GLN A 1 596 ? 75.849 176.790 18.960 1.00 15.56 576 GLN A N 1
ATOM 4367 C CA . GLN A 1 596 ? 75.199 176.062 20.045 1.00 15.75 576 GLN A CA 1
ATOM 4368 C C . GLN A 1 596 ? 74.330 174.912 19.541 1.00 15.10 576 GLN A C 1
ATOM 4369 O O . GLN A 1 596 ? 73.630 174.284 20.341 1.00 16.39 576 GLN A O 1
ATOM 4375 N N . GLY A 1 597 ? 74.326 174.647 18.233 1.00 13.80 577 GLY A N 1
ATOM 4376 C CA . GLY A 1 597 ? 73.504 173.584 17.679 1.00 13.27 577 GLY A CA 1
ATOM 4377 C C . GLY A 1 597 ? 72.030 173.906 17.530 1.00 12.73 577 GLY A C 1
ATOM 4378 O O . GLY A 1 597 ? 71.204 172.984 17.452 1.00 14.51 577 GLY A O 1
ATOM 4379 N N . ILE A 1 598 ? 71.677 175.184 17.453 1.00 10.73 578 ILE A N 1
ATOM 4380 C CA . ILE A 1 598 ? 70.292 175.628 17.349 1.00 9.85 578 ILE A CA 1
ATOM 4381 C C . ILE A 1 598 ? 70.139 176.352 16.018 1.00 9.28 578 ILE A C 1
ATOM 4382 O O . ILE A 1 598 ? 70.912 177.278 15.725 1.00 9.80 578 ILE A O 1
ATOM 4387 N N . LYS A 1 599 ? 69.131 175.952 15.233 1.00 9.08 579 LYS A N 1
ATOM 4388 C CA . LYS A 1 599 ? 68.852 176.548 13.937 1.00 9.56 579 LYS A CA 1
ATOM 4389 C C . LYS A 1 599 ? 67.706 177.554 14.080 1.00 8.67 579 LYS A C 1
ATOM 4390 O O . LYS A 1 599 ? 66.610 177.203 14.537 1.00 10.41 579 LYS A O 1
ATOM 4396 N N . ALA A 1 600 ? 67.958 178.803 13.705 1.00 8.14 580 ALA A N 1
ATOM 4397 C CA . ALA A 1 600 ? 66.943 179.838 13.801 1.00 7.41 580 ALA A CA 1
ATOM 4398 C C . ALA A 1 600 ? 66.582 180.377 12.428 1.00 6.73 580 ALA A C 1
ATOM 4399 O O . ALA A 1 600 ? 67.416 180.466 11.527 1.00 8.41 580 ALA A O 1
ATOM 4401 N N . GLY A 1 601 ? 65.329 180.793 12.291 1.00 6.42 581 GLY A N 1
ATOM 4402 C CA . GLY A 1 601 ? 64.920 181.679 11.219 1.00 6.41 581 GLY A CA 1
ATOM 4403 C C . GLY A 1 601 ? 64.778 183.107 11.763 1.00 5.52 581 GLY A C 1
ATOM 4404 O O . GLY A 1 601 ? 64.711 183.315 12.972 1.00 5.99 581 GLY A O 1
ATOM 4405 N N . VAL A 1 602 ? 64.698 184.081 10.855 1.00 5.54 582 VAL A N 1
ATOM 4406 C CA . VAL A 1 602 ? 64.479 185.483 11.212 1.00 5.30 582 VAL A CA 1
ATOM 4407 C C . VAL A 1 602 ? 63.331 186.044 10.397 1.00 4.94 582 VAL A C 1
ATOM 4408 O O . VAL A 1 602 ? 63.306 185.914 9.161 1.00 5.60 582 VAL A O 1
ATOM 4412 N N . VAL A 1 603 ? 62.418 186.714 11.095 1.00 4.74 583 VAL A N 1
ATOM 4413 C CA . VAL A 1 603 ? 61.347 187.500 10.517 1.00 4.76 583 VAL A CA 1
ATOM 4414 C C . VAL A 1 603 ? 61.613 188.970 10.830 1.00 4.66 583 VAL A C 1
ATOM 4415 O O . VAL A 1 603 ? 61.917 189.318 11.980 1.00 5.05 583 VAL A O 1
ATOM 4419 N N . SER A 1 604 ? 61.483 189.820 9.812 1.00 4.55 584 SER A N 1
ATOM 4420 C CA . SER A 1 604 ? 61.471 191.260 10.008 1.00 4.38 584 SER A CA 1
ATOM 4421 C C . SER A 1 604 ? 60.030 191.761 9.941 1.00 4.35 584 SER A C 1
ATOM 4422 O O . SER A 1 604 ? 59.292 191.394 9.013 1.00 4.71 584 SER A O 1
ATOM 4425 N N . LEU A 1 605 ? 59.634 192.589 10.909 1.00 4.30 585 LEU A N 1
ATOM 4426 C CA . LEU A 1 605 ? 58.258 193.051 11.040 1.00 4.56 585 LEU A CA 1
ATOM 4427 C C . LEU A 1 605 ? 58.234 194.586 11.023 1.00 4.21 585 LEU A C 1
ATOM 4428 O O . LEU A 1 605 ? 57.873 195.230 12.018 1.00 4.59 585 LEU A O 1
ATOM 4433 N N . PRO A 1 606 ? 58.597 195.206 9.895 1.00 4.29 586 PRO A N 1
ATOM 4434 C CA . PRO A 1 606 ? 58.697 196.669 9.881 1.00 4.38 586 PRO A CA 1
ATOM 4435 C C . PRO A 1 606 ? 57.396 197.406 10.161 1.00 4.13 586 PRO A C 1
ATOM 4436 O O . PRO A 1 606 ? 57.477 198.517 10.682 1.00 4.49 586 PRO A O 1
ATOM 4440 N N . ASP A 1 607 ? 56.220 196.870 9.839 1.00 4.10 587 ASP A N 1
ATOM 4441 C CA . ASP A 1 607 ? 54.970 197.520 10.268 1.00 4.11 587 ASP A CA 1
ATOM 4442 C C . ASP A 1 607 ? 53.945 196.457 10.641 1.00 4.16 587 ASP A C 1
ATOM 4443 O O . ASP A 1 607 ? 53.484 195.690 9.795 1.00 4.66 587 ASP A O 1
ATOM 4448 N N . GLN A 1 608 ? 53.588 196.437 11.926 1.00 4.28 588 GLN A N 1
ATOM 4449 C CA . GLN A 1 608 ? 52.592 195.498 12.423 1.00 4.65 588 GLN A CA 1
ATOM 4450 C C . GLN A 1 608 ? 51.219 195.701 11.786 1.00 4.58 588 GLN A C 1
ATOM 4451 O O . GLN A 1 608 ? 50.521 194.725 11.520 1.00 5.06 588 GLN A O 1
ATOM 4457 N N . LEU A 1 609 ? 50.803 196.950 11.557 1.00 4.69 589 LEU A N 1
ATOM 4458 C CA . LEU A 1 609 ? 49.467 197.160 10.977 1.00 4.89 589 LEU A CA 1
ATOM 4459 C C . LEU A 1 609 ? 49.406 196.605 9.551 1.00 4.83 589 LEU A C 1
ATOM 4460 O O . LEU A 1 609 ? 48.481 195.872 9.188 1.00 5.23 589 LEU A O 1
ATOM 4465 N N . THR A 1 610 ? 50.386 196.968 8.719 1.00 4.70 590 THR A N 1
ATOM 4466 C CA . THR A 1 610 ? 50.421 196.441 7.353 1.00 4.97 590 THR A CA 1
ATOM 4467 C C . THR A 1 610 ? 50.438 194.917 7.372 1.00 4.91 590 THR A C 1
ATOM 4468 O O . THR A 1 610 ? 49.745 194.263 6.583 1.00 5.66 590 THR A O 1
ATOM 4472 N N . PHE A 1 611 ? 51.258 194.334 8.254 1.00 4.91 591 PHE A N 1
ATOM 4473 C CA . PHE A 1 611 ? 51.300 192.874 8.341 1.00 4.79 591 PHE A CA 1
ATOM 4474 C C . PHE A 1 611 ? 49.930 192.295 8.684 1.00 5.16 591 PHE A C 1
ATOM 4475 O O . PHE A 1 611 ? 49.464 191.337 8.056 1.00 5.61 591 PHE A O 1
ATOM 4483 N N . ASP A 1 612 ? 49.267 192.884 9.679 1.00 5.26 592 ASP A N 1
ATOM 4484 C CA . ASP A 1 612 ? 47.972 192.392 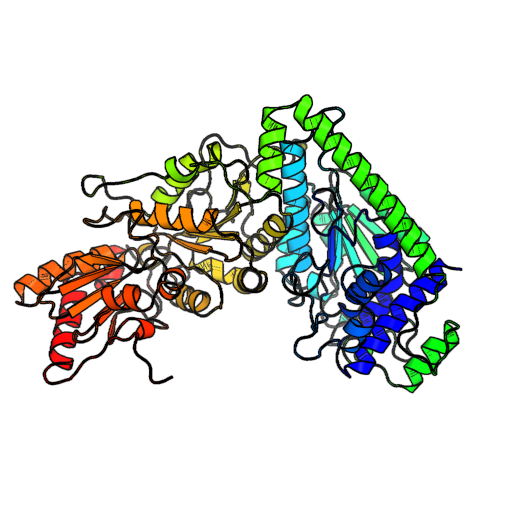10.118 1.00 5.73 592 ASP A CA 1
ATOM 4485 C C . ASP A 1 612 ? 46.965 192.361 8.976 1.00 6.22 592 ASP A C 1
ATOM 4486 O O . ASP A 1 612 ? 46.079 191.504 8.966 1.00 7.40 592 ASP A O 1
ATOM 4491 N N . LYS A 1 613 ? 47.077 193.304 8.042 1.00 6.60 593 LYS A N 1
ATOM 4492 C CA . LYS A 1 613 ? 46.155 193.409 6.915 1.00 7.94 593 LYS A CA 1
ATOM 4493 C C . LYS A 1 613 ? 46.425 192.401 5.805 1.00 7.64 593 LYS A C 1
ATOM 4494 O O . LYS A 1 613 ? 45.610 192.302 4.876 1.00 9.50 593 LYS A O 1
ATOM 4500 N N . GLN A 1 614 ? 47.526 191.661 5.847 1.00 7.18 594 GLN A N 1
ATOM 4501 C CA . GLN A 1 614 ? 47.781 190.641 4.840 1.00 7.49 594 GLN A CA 1
ATOM 4502 C C . GLN A 1 614 ? 46.850 189.440 5.044 1.00 7.96 594 GLN A C 1
ATOM 4503 O O . GLN A 1 614 ? 46.198 189.296 6.078 1.00 8.64 594 GLN A O 1
ATOM 4509 N N . SER A 1 615 ? 46.805 188.556 4.048 1.00 8.15 595 SER A N 1
ATOM 4510 C CA . SER A 1 615 ? 45.956 187.385 4.165 1.00 8.68 595 SER A CA 1
ATOM 4511 C C . SER A 1 615 ? 46.422 186.489 5.306 1.00 8.69 595 SER A C 1
ATOM 4512 O O . SER A 1 615 ? 47.597 186.458 5.683 1.00 8.31 595 SER A O 1
ATOM 4515 N N . GLU A 1 616 ? 45.474 185.711 5.831 1.00 9.96 596 GLU A N 1
ATOM 4516 C CA . GLU A 1 616 ? 45.802 184.772 6.901 1.00 11.55 596 GLU A CA 1
ATOM 4517 C C . GLU A 1 616 ? 46.885 183.802 6.455 1.00 10.17 596 GLU A C 1
ATOM 4518 O O . GLU A 1 616 ? 47.782 183.464 7.231 1.00 10.18 596 GLU A O 1
ATOM 4524 N N . GLU A 1 617 ? 46.790 183.319 5.214 1.00 9.72 597 GLU A N 1
ATOM 4525 C CA . GLU A 1 617 ? 47.764 182.354 4.723 1.00 10.49 597 GLU A CA 1
ATOM 4526 C C . GLU A 1 617 ? 49.153 183.002 4.614 1.00 9.23 597 GLU A C 1
ATOM 4527 O O . GLU A 1 617 ? 50.166 182.372 4.947 1.00 9.62 597 GLU A O 1
ATOM 4533 N N . TYR A 1 618 ? 49.231 184.253 4.118 1.00 8.35 598 TYR A N 1
ATOM 4534 C CA . TYR A 1 618 ? 50.533 184.921 4.064 1.00 7.36 598 TYR A CA 1
ATOM 4535 C C . TYR A 1 618 ? 51.106 185.052 5.474 1.00 6.73 598 TYR A C 1
ATOM 4536 O O . TYR A 1 618 ? 52.281 184.759 5.729 1.00 6.71 598 TYR A O 1
ATOM 4545 N N . LYS A 1 619 ? 50.281 185.513 6.412 1.00 6.91 599 LYS A N 1
ATOM 4546 C CA . LYS A 1 619 ? 50.777 185.716 7.764 1.00 6.75 599 LYS A CA 1
ATOM 4547 C C . LYS A 1 619 ? 51.290 184.420 8.381 1.00 7.14 599 LYS A C 1
ATOM 4548 O O . LYS A 1 619 ? 52.343 184.413 9.031 1.00 6.85 599 LYS A O 1
ATOM 4554 N N . LEU A 1 620 ? 50.573 183.310 8.173 1.00 7.68 600 LEU A N 1
ATOM 4555 C CA . LEU A 1 620 ? 51.009 182.016 8.682 1.00 8.28 600 LEU A CA 1
ATOM 4556 C C . LEU A 1 620 ? 52.277 181.525 7.996 1.00 8.11 600 LEU A C 1
ATOM 4557 O O . LEU A 1 620 ? 53.036 180.759 8.597 1.00 9.54 600 LEU A O 1
ATOM 4562 N N . SER A 1 621 ? 52.533 181.953 6.740 1.00 7.62 601 SER A N 1
ATOM 4563 C CA . SER A 1 621 ? 53.790 181.585 6.098 1.00 7.75 601 SER A CA 1
ATOM 4564 C C . SER A 1 621 ? 54.979 182.259 6.776 1.00 7.46 601 SER A C 1
ATOM 4565 O O . SER A 1 621 ? 56.117 181.771 6.686 1.00 9.36 601 SER A O 1
ATOM 4568 N N . VAL A 1 622 ? 54.738 183.400 7.423 1.00 6.59 602 VAL A N 1
ATOM 4569 C CA . VAL A 1 622 ? 55.766 184.138 8.148 1.00 6.14 602 VAL A CA 1
ATOM 4570 C C . VAL A 1 622 ? 55.909 183.643 9.586 1.00 6.02 602 VAL A C 1
ATOM 4571 O O . VAL A 1 622 ? 57.028 183.524 10.096 1.00 6.14 602 VAL A O 1
ATOM 4575 N N . LEU A 1 623 ? 54.774 183.384 10.239 1.00 6.34 603 LEU A N 1
ATOM 4576 C CA . LEU A 1 623 ? 54.721 182.943 11.637 1.00 6.50 603 LEU A CA 1
ATOM 4577 C C . LEU A 1 623 ? 53.966 181.612 11.678 1.00 6.52 603 LEU A C 1
ATOM 4578 O O . LEU A 1 623 ? 52.785 181.554 12.043 1.00 7.14 603 LEU A O 1
ATOM 4583 N N . PRO A 1 624 ? 54.604 180.522 11.287 1.00 7.28 604 PRO A N 1
ATOM 4584 C CA . PRO A 1 624 ? 53.894 179.239 11.167 1.00 7.87 604 PRO A CA 1
ATOM 4585 C C . PRO A 1 624 ? 53.646 178.596 12.527 1.00 7.61 604 PRO A C 1
ATOM 4586 O O . PRO A 1 624 ? 54.215 178.983 13.546 1.00 8.26 604 PRO A O 1
ATOM 4590 N N . ASP A 1 625 ? 52.775 177.581 12.514 1.00 7.94 605 ASP A N 1
ATOM 4591 C CA . ASP A 1 625 ? 52.619 176.665 13.634 1.00 8.19 605 ASP A CA 1
ATOM 4592 C C . ASP A 1 625 ? 53.886 175.817 13.798 1.00 8.44 605 ASP A C 1
ATOM 4593 O O . ASP A 1 625 ? 54.675 175.641 12.864 1.00 10.07 605 ASP A O 1
ATOM 4598 N N . GLY A 1 626 ? 54.042 175.229 14.990 1.00 8.59 606 GLY A N 1
ATOM 4599 C CA . GLY A 1 626 ? 55.010 174.169 15.202 1.00 9.48 606 GLY A CA 1
ATOM 4600 C C . GLY A 1 626 ? 56.415 174.617 15.529 1.00 9.63 606 GLY A C 1
ATOM 4601 O O . GLY A 1 626 ? 57.337 173.787 15.497 1.00 11.29 606 GLY A O 1
ATOM 4602 N N . VAL A 1 627 ? 56.612 175.894 15.836 1.00 8.21 607 VAL A N 1
ATOM 4603 C CA . VAL A 1 627 ? 57.948 176.391 16.140 1.00 8.68 607 VAL A CA 1
ATOM 4604 C C . VAL A 1 627 ? 57.838 177.532 17.146 1.00 7.42 607 VAL A C 1
ATOM 4605 O O . VAL A 1 627 ? 57.040 178.457 16.952 1.00 8.08 607 VAL A O 1
ATOM 4609 N N . PRO A 1 628 ? 58.633 177.530 18.212 1.00 6.91 608 PRO A N 1
ATOM 4610 C CA . PRO A 1 628 ? 58.634 178.687 19.121 1.00 6.82 608 PRO A CA 1
ATOM 4611 C C . PRO A 1 628 ? 59.110 179.947 18.415 1.00 6.12 608 PRO A C 1
ATOM 4612 O O . PRO A 1 628 ? 60.038 179.899 17.594 1.00 6.51 608 PRO A O 1
ATOM 4616 N N . ILE A 1 629 ? 58.505 181.072 18.802 1.00 5.80 609 ILE A N 1
ATOM 4617 C CA . ILE A 1 629 ? 58.849 182.365 18.227 1.00 5.68 609 ILE A CA 1
ATOM 4618 C C . ILE A 1 629 ? 59.195 183.329 19.360 1.00 5.44 609 ILE A C 1
ATOM 4619 O O . ILE A 1 629 ? 58.432 183.486 20.326 1.00 6.04 609 ILE A O 1
ATOM 4624 N N . LEU A 1 630 ? 60.354 183.968 19.237 1.00 5.61 610 LEU A N 1
ATOM 4625 C CA . LEU A 1 630 ? 60.862 184.956 20.187 1.00 5.29 610 LEU A CA 1
ATOM 4626 C C . LEU A 1 630 ? 60.901 186.323 19.508 1.00 4.93 610 LEU A C 1
ATOM 4627 O O . LEU A 1 630 ? 61.495 186.448 18.430 1.00 5.32 610 LEU A O 1
ATOM 4632 N N . SER A 1 631 ? 60.291 187.344 20.128 1.00 5.06 611 SER A N 1
ATOM 4633 C CA . SER A 1 631 ? 60.427 188.709 19.625 1.00 4.75 611 SER A CA 1
ATOM 4634 C C . SER A 1 631 ? 61.607 189.418 20.271 1.00 4.68 611 SER A C 1
ATOM 4635 O O . SER A 1 631 ? 61.938 189.175 21.447 1.00 5.12 611 SER A O 1
ATOM 4638 N N . VAL A 1 632 ? 62.222 190.329 19.508 1.00 4.77 612 VAL A N 1
ATOM 4639 C CA . VAL A 1 632 ? 63.316 191.156 19.997 1.00 4.74 612 VAL A CA 1
ATOM 4640 C C . VAL A 1 632 ? 63.102 192.580 19.490 1.00 4.60 612 VAL A C 1
ATOM 4641 O O . VAL A 1 632 ? 63.105 192.829 18.280 1.00 4.79 612 VAL A O 1
ATOM 4645 N N . GLU A 1 633 ? 62.958 193.525 20.422 1.00 4.61 613 GLU A N 1
ATOM 4646 C CA . GLU A 1 633 ? 62.782 194.944 20.108 1.00 4.51 613 GLU A CA 1
ATOM 4647 C C . GLU A 1 633 ? 63.117 195.695 21.398 1.00 4.28 613 GLU A C 1
ATOM 4648 O O . GLU A 1 633 ? 62.597 195.335 22.452 1.00 4.40 613 GLU A O 1
ATOM 4654 N N . VAL A 1 634 ? 63.993 196.703 21.327 1.00 4.61 614 VAL A N 1
ATOM 4655 C CA A VAL A 1 634 ? 64.570 197.315 22.530 0.63 4.63 614 VAL A CA 1
ATOM 4656 C CA B VAL A 1 634 ? 64.570 197.350 22.524 0.37 5.06 614 VAL A CA 1
ATOM 4657 C C . VAL A 1 634 ? 63.654 198.373 23.174 1.00 4.47 614 VAL A C 1
ATOM 4658 O O . VAL A 1 634 ? 64.085 199.471 23.546 1.00 5.38 614 VAL A O 1
ATOM 4665 N N . MET A 1 635 ? 62.388 198.000 23.347 1.00 4.64 615 MET A N 1
ATOM 4666 C CA A MET A 1 635 ? 61.353 198.840 23.938 0.55 5.03 615 MET A CA 1
ATOM 4667 C CA B MET A 1 635 ? 61.412 198.833 24.023 0.45 5.29 615 MET A CA 1
ATOM 4668 C C . MET A 1 635 ? 60.298 197.914 24.531 1.00 4.30 615 MET A C 1
ATOM 4669 O O . MET A 1 635 ? 60.507 196.698 24.635 1.00 4.53 615 MET A O 1
ATOM 4678 N N . SER A 1 636 ? 59.152 198.469 24.913 1.00 4.40 616 SER A N 1
ATOM 4679 C CA . SER A 1 636 ? 58.146 197.693 25.618 1.00 4.36 616 SER A CA 1
ATOM 4680 C C . SER A 1 636 ? 57.810 196.399 24.884 1.00 4.28 616 SER A C 1
ATOM 4681 O O . SER A 1 636 ? 57.707 196.355 23.647 1.00 4.45 616 SER A O 1
ATOM 4684 N N . THR A 1 637 ? 57.536 195.352 25.659 1.00 4.49 617 THR A N 1
ATOM 4685 C CA . THR A 1 637 ? 57.041 194.108 25.100 1.00 4.59 617 THR A CA 1
ATOM 4686 C C . THR A 1 637 ? 55.530 194.113 24.822 1.00 4.60 617 THR A C 1
ATOM 4687 O O . THR A 1 637 ? 55.023 193.122 24.280 1.00 5.16 617 THR A O 1
ATOM 4691 N N . PHE A 1 638 ? 54.808 195.176 25.168 1.00 4.66 618 PHE A N 1
ATOM 4692 C CA . PHE A 1 638 ? 53.371 195.192 24.910 1.00 4.76 618 PHE A CA 1
ATOM 4693 C C . PHE A 1 638 ? 53.091 195.028 23.413 1.00 5.07 618 PHE A C 1
ATOM 4694 O O . PHE A 1 638 ? 53.755 195.610 22.558 1.00 6.51 618 PHE A O 1
ATOM 4702 N N . GLY A 1 639 ? 52.059 194.239 23.111 1.00 5.21 6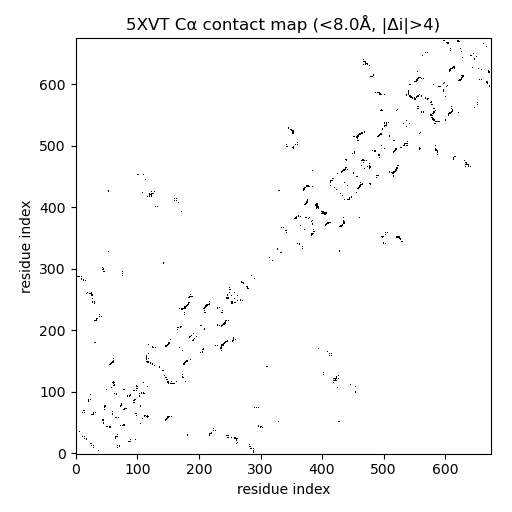19 GLY A N 1
ATOM 4703 C CA . GLY A 1 639 ? 51.643 193.952 21.742 1.00 5.95 619 GLY A CA 1
ATOM 4704 C C . GLY A 1 639 ? 52.345 192.750 21.130 1.00 5.39 619 GLY A C 1
ATOM 4705 O O . GLY A 1 639 ? 51.795 192.098 20.234 1.00 5.87 619 GLY A O 1
ATOM 4706 N N . TRP A 1 640 ? 53.550 192.432 21.601 1.00 4.95 620 TRP A N 1
ATOM 4707 C CA . TRP A 1 640 ? 54.389 191.484 20.887 1.00 4.98 620 TRP A CA 1
ATOM 4708 C C . TRP A 1 640 ? 53.877 190.058 20.959 1.00 4.97 620 TRP A C 1
ATOM 4709 O O . TRP A 1 640 ? 54.225 189.250 20.084 1.00 5.39 620 TRP A O 1
ATOM 4720 N N . SER A 1 641 ? 53.063 189.723 21.961 1.00 5.09 621 SER A N 1
ATOM 4721 C CA . SER A 1 641 ? 52.453 188.412 22.031 1.00 5.40 621 SER A CA 1
ATOM 4722 C C . SER A 1 641 ? 51.507 188.129 20.864 1.00 5.33 621 SER A C 1
ATOM 4723 O O . SER A 1 641 ? 51.137 186.969 20.675 1.00 6.26 621 SER A O 1
ATOM 4726 N N . LYS A 1 642 ? 51.106 189.141 20.087 1.00 5.16 622 LYS A N 1
ATOM 4727 C CA . LYS A 1 642 ? 50.356 188.872 18.861 1.00 5.47 622 LYS A CA 1
ATOM 4728 C C . LYS A 1 642 ? 51.173 188.014 17.898 1.00 5.45 622 LYS A C 1
ATOM 4729 O O . LYS A 1 642 ? 50.604 187.312 17.055 1.00 6.52 622 LYS A O 1
ATOM 4735 N N . TYR A 1 643 ? 52.511 188.103 17.992 1.00 5.24 623 TYR A N 1
ATOM 4736 C CA . TYR A 1 643 ? 53.424 187.594 16.971 1.00 5.43 623 TYR A CA 1
ATOM 4737 C C . TYR A 1 643 ? 54.446 186.610 17.514 1.00 5.45 623 TYR A C 1
ATOM 4738 O O . TYR A 1 643 ? 55.249 186.082 16.740 1.00 7.50 623 TYR A O 1
ATOM 4747 N N . SER A 1 644 ? 54.467 186.375 18.828 1.00 5.43 624 SER A N 1
ATOM 4748 C CA . SER A 1 644 ? 55.537 185.629 19.461 1.00 5.60 624 SER A CA 1
ATOM 4749 C C . SER A 1 644 ? 55.007 184.908 20.684 1.00 5.58 624 SER A C 1
ATOM 4750 O O . SER A 1 644 ? 54.006 185.316 21.289 1.00 6.38 624 SER A O 1
ATOM 4753 N N . HIS A 1 645 ? 55.738 183.857 21.079 1.00 5.65 625 HIS A N 1
ATOM 4754 C CA . HIS A 1 645 ? 55.481 183.137 22.320 1.00 5.82 625 HIS A CA 1
ATOM 4755 C C . HIS A 1 645 ? 56.215 183.737 23.511 1.00 5.67 625 HIS A C 1
ATOM 4756 O O . HIS A 1 645 ? 55.702 183.710 24.641 1.00 6.51 625 HIS A O 1
ATOM 4763 N N . GLN A 1 646 ? 57.439 184.207 23.284 1.00 5.64 626 GLN A N 1
ATOM 4764 C CA . GLN A 1 646 ? 58.266 184.833 24.306 1.00 5.60 626 GLN A CA 1
ATOM 4765 C C . GLN A 1 646 ? 58.761 186.160 23.748 1.00 5.43 626 GLN A C 1
ATOM 4766 O O . GLN A 1 646 ? 58.915 186.294 22.526 1.00 5.55 626 GLN A O 1
ATOM 4772 N N . GLN A 1 647 ? 59.002 187.131 24.634 1.00 5.35 627 GLN A N 1
ATOM 4773 C CA . GLN A 1 647 ? 59.360 188.484 24.213 1.00 5.47 627 GLN A CA 1
ATOM 4774 C C . GLN A 1 647 ? 60.587 188.951 24.975 1.00 5.33 627 GLN A C 1
ATOM 4775 O O . GLN A 1 647 ? 60.590 188.975 26.214 1.00 6.84 627 GLN A O 1
ATOM 4781 N N . PHE A 1 648 ? 61.593 189.398 24.238 1.00 5.13 628 PHE A N 1
ATOM 4782 C CA . PHE A 1 648 ? 62.767 190.063 24.802 1.00 5.43 628 PHE A CA 1
ATOM 4783 C C . PHE A 1 648 ? 62.656 191.546 24.444 1.00 5.19 628 PHE A C 1
ATOM 4784 O O . PHE A 1 648 ? 62.796 191.928 23.276 1.00 5.48 628 PHE A O 1
ATOM 4792 N N . GLY A 1 649 ? 62.345 192.357 25.450 1.00 5.37 629 GLY A N 1
ATOM 4793 C CA . GLY A 1 649 ? 62.209 193.780 25.261 1.00 5.37 629 GLY A CA 1
ATOM 4794 C C . GLY A 1 649 ? 62.826 194.529 26.429 1.00 5.28 629 GLY A C 1
ATOM 4795 O O . GLY A 1 649 ? 63.546 193.960 27.252 1.00 6.62 629 GLY A O 1
ATOM 4796 N N . LEU A 1 650 ? 62.567 195.830 26.454 1.00 5.77 630 LEU A N 1
ATOM 4797 C CA . LEU A 1 650 ? 63.072 196.731 27.475 1.00 5.73 630 LEU A CA 1
ATOM 4798 C C . LEU A 1 650 ? 61.860 197.411 28.099 1.00 5.28 630 LEU A C 1
ATOM 4799 O O . LEU A 1 650 ? 61.185 198.222 27.454 1.00 5.74 630 LEU A O 1
ATOM 4804 N N . ASN A 1 651 ? 61.589 197.058 29.364 1.00 5.84 631 ASN A N 1
ATOM 4805 C CA . ASN A 1 651 ? 60.407 197.495 30.095 1.00 6.05 631 ASN A CA 1
ATOM 4806 C C . ASN A 1 651 ? 60.755 198.381 31.286 1.00 5.79 631 ASN A C 1
ATOM 4807 O O . ASN A 1 651 ? 59.929 198.583 32.187 1.00 8.12 631 ASN A O 1
ATOM 4812 N N . ARG A 1 652 ? 61.941 198.980 31.259 1.00 5.74 632 ARG A N 1
ATOM 4813 C CA . ARG A 1 652 ? 62.435 199.929 32.244 1.00 5.29 632 ARG A CA 1
ATOM 4814 C C . ARG A 1 652 ? 62.980 201.124 31.460 1.00 4.58 632 ARG A C 1
ATOM 4815 O O . ARG A 1 652 ? 63.213 201.034 30.254 1.00 5.54 632 ARG A O 1
ATOM 4823 N N . PHE A 1 653 ? 63.178 202.247 32.146 1.00 4.40 633 PHE A N 1
ATOM 4824 C CA . PHE A 1 653 ? 63.765 203.414 31.510 1.00 4.38 633 PHE A CA 1
ATOM 4825 C C . PHE A 1 653 ? 65.222 203.152 31.155 1.00 4.53 633 PHE A C 1
ATOM 4826 O O . PHE A 1 653 ? 65.867 202.234 31.657 1.00 5.47 633 PHE A O 1
ATOM 4834 N N . GLY A 1 654 ? 65.742 204.007 30.272 1.00 4.88 634 GLY A N 1
ATOM 4835 C CA . GLY A 1 654 ? 67.083 203.860 29.743 1.00 5.03 634 GLY A CA 1
ATOM 4836 C C . GLY A 1 654 ? 68.175 204.422 30.634 1.00 5.18 634 GLY A C 1
ATOM 4837 O O . GLY A 1 654 ? 68.117 204.311 31.868 1.00 7.17 634 GLY A O 1
ATOM 4838 N N . ALA A 1 655 ? 69.207 204.981 30.002 1.00 5.18 635 ALA A N 1
ATOM 4839 C CA . ALA A 1 655 ? 70.415 205.380 30.708 1.00 5.69 635 ALA A CA 1
ATOM 4840 C C . ALA A 1 655 ? 71.160 206.383 29.858 1.00 5.12 635 ALA A C 1
ATOM 4841 O O . ALA A 1 655 ? 71.006 206.411 28.652 1.00 6.19 635 ALA A O 1
ATOM 4843 N N . SER A 1 656 ? 71.981 207.198 30.486 1.00 6.88 636 SER A N 1
ATOM 4844 C CA . SER A 1 656 ? 72.813 208.159 29.780 1.00 5.69 636 SER A CA 1
ATOM 4845 C C . SER A 1 656 ? 74.235 207.629 29.645 1.00 6.26 636 SER A C 1
ATOM 4846 O O . SER A 1 656 ? 74.973 207.555 30.634 1.00 8.17 636 SER A O 1
ATOM 4849 N N . GLY A 1 657 ? 74.617 207.273 28.424 1.00 5.94 637 GLY A N 1
ATOM 4850 C CA . GLY A 1 657 ? 75.950 206.776 28.138 1.00 6.63 637 GLY A CA 1
ATOM 4851 C C . GLY A 1 657 ? 76.074 206.523 26.647 1.00 6.24 637 GLY A C 1
ATOM 4852 O O . GLY A 1 657 ? 75.122 206.721 25.885 1.00 6.26 637 GLY A O 1
ATOM 4853 N N . LYS A 1 658 ? 77.263 206.092 26.228 1.00 6.88 638 LYS A N 1
ATOM 4854 C CA . LYS A 1 658 ? 77.463 205.725 24.832 1.00 7.74 638 LYS A CA 1
ATOM 4855 C C . LYS A 1 658 ? 76.551 204.551 24.475 1.00 7.16 638 LYS A C 1
ATOM 4856 O O . LYS A 1 658 ? 76.471 203.558 25.208 1.00 7.58 638 LYS A O 1
ATOM 4862 N N . ALA A 1 659 ? 75.864 204.656 23.346 1.00 7.23 639 ALA A N 1
ATOM 4863 C CA . ALA A 1 659 ? 74.823 203.684 23.022 1.00 7.57 639 ALA A CA 1
ATOM 4864 C C . ALA A 1 659 ? 75.280 202.233 23.069 1.00 7.51 639 ALA A C 1
ATOM 4865 O O . ALA A 1 659 ? 74.552 201.400 23.633 1.00 7.80 639 ALA A O 1
ATOM 4867 N N . PRO A 1 660 ? 76.437 201.851 22.504 1.00 8.38 640 PRO A N 1
ATOM 4868 C CA . PRO A 1 660 ? 76.806 200.425 22.560 1.00 9.21 640 PRO A CA 1
ATOM 4869 C C . PRO A 1 660 ? 76.904 199.905 23.980 1.00 8.86 640 PRO A C 1
ATOM 4870 O O . PRO A 1 660 ? 76.618 198.721 24.220 1.00 9.21 640 PRO A O 1
ATOM 4874 N N . GLU A 1 661 ? 77.319 200.762 24.923 1.00 8.34 641 GLU A N 1
ATOM 4875 C CA . GLU A 1 661 ? 77.420 200.355 26.315 1.00 8.45 641 GLU A CA 1
ATOM 4876 C C . GLU A 1 661 ? 76.052 200.135 26.931 1.00 7.84 641 GLU A C 1
ATOM 4877 O O . GLU A 1 661 ? 75.899 199.275 27.817 1.00 8.30 641 GLU A O 1
ATOM 4883 N N . ILE A 1 662 ? 75.045 200.899 26.480 1.00 7.55 642 ILE A N 1
ATOM 4884 C CA . ILE A 1 662 ? 73.690 200.696 26.991 1.00 7.16 642 ILE A CA 1
ATOM 4885 C C . ILE A 1 662 ? 73.123 199.375 26.471 1.00 7.07 642 ILE A C 1
ATOM 4886 O O . ILE A 1 662 ? 72.514 198.602 27.221 1.00 7.63 642 ILE A O 1
ATOM 4891 N N . PHE A 1 663 ? 73.326 199.086 25.173 1.00 7.67 643 PHE A N 1
ATOM 4892 C CA . PHE A 1 663 ? 72.887 197.797 24.647 1.00 7.31 643 PHE A CA 1
ATOM 4893 C C . PHE A 1 663 ? 73.530 196.656 25.412 1.00 7.54 643 PHE A C 1
ATOM 4894 O O . PHE A 1 663 ? 72.866 195.669 25.742 1.00 8.09 643 PHE A O 1
ATOM 4902 N N . LYS A 1 664 ? 74.828 196.764 25.701 1.00 7.97 644 LYS A N 1
ATOM 4903 C CA . LYS A 1 664 ? 75.496 195.715 26.468 1.00 8.66 644 LYS A CA 1
ATOM 4904 C C . LYS A 1 664 ? 74.914 195.592 27.871 1.00 8.74 644 LYS A C 1
ATOM 4905 O O . LYS A 1 664 ? 74.694 194.477 28.358 1.00 9.00 644 LYS A O 1
ATOM 4911 N N . LEU A 1 665 ? 74.666 196.730 28.539 1.00 8.84 645 LEU A N 1
ATOM 4912 C CA . LEU A 1 665 ? 74.118 196.703 29.897 1.00 9.33 645 LEU A CA 1
ATOM 4913 C C . LEU A 1 665 ? 72.834 195.889 29.954 1.00 8.74 645 LEU A C 1
ATOM 4914 O O . LEU A 1 665 ? 72.604 195.115 30.891 1.00 9.58 645 LEU A O 1
ATOM 4919 N N . PHE A 1 666 ? 71.966 196.080 28.963 1.00 7.80 646 PHE A N 1
ATOM 4920 C CA . PHE A 1 666 ? 70.662 195.436 28.936 1.00 8.00 646 PHE A CA 1
ATOM 4921 C C . PHE A 1 666 ? 70.667 194.098 28.196 1.00 7.53 646 PHE A C 1
ATOM 4922 O O . PHE A 1 666 ? 69.609 193.482 28.009 1.00 8.28 646 PHE A O 1
ATOM 4930 N N . GLU A 1 667 ? 71.844 193.635 27.785 1.00 7.25 647 GLU A N 1
ATOM 4931 C CA . GLU A 1 667 ? 72.037 192.323 27.171 1.00 7.57 647 GLU A CA 1
ATOM 4932 C C . GLU A 1 667 ? 71.394 192.200 25.795 1.00 7.03 647 GLU A C 1
ATOM 4933 O O . GLU A 1 667 ? 71.137 191.085 25.310 1.00 7.37 647 GLU A O 1
ATOM 4939 N N . PHE A 1 668 ? 71.197 193.338 25.119 1.00 6.89 648 PHE A N 1
ATOM 4940 C CA . PHE A 1 668 ? 70.781 193.353 23.711 1.00 6.68 648 PHE A CA 1
ATOM 4941 C C . PHE A 1 668 ? 72.032 193.218 22.853 1.00 6.87 648 PHE A C 1
ATOM 4942 O O . PHE A 1 668 ? 72.504 194.154 22.211 1.00 7.94 648 PHE A O 1
ATOM 4950 N N . THR A 1 669 ? 72.583 192.009 22.891 1.00 7.09 649 THR A N 1
ATOM 4951 C CA . THR A 1 669 ? 73.809 191.604 22.221 1.00 7.28 649 THR A CA 1
ATOM 4952 C C . THR A 1 669 ? 73.530 190.269 21.536 1.00 6.85 649 THR A C 1
ATOM 4953 O O . THR A 1 669 ? 72.566 189.575 21.875 1.00 7.09 649 THR A O 1
ATOM 4957 N N . PRO A 1 670 ? 74.369 189.862 20.586 1.00 7.13 650 PRO A N 1
ATOM 4958 C CA . PRO A 1 670 ? 74.119 188.563 19.947 1.00 7.78 650 PRO A CA 1
ATOM 4959 C C . PRO A 1 670 ? 74.056 187.431 20.955 1.00 7.61 650 PRO A C 1
ATOM 4960 O O . PRO A 1 670 ? 73.210 186.537 20.848 1.00 7.74 650 PRO A O 1
ATOM 4964 N N . GLU A 1 671 ? 74.949 187.457 21.951 1.00 7.89 651 GLU A N 1
ATOM 4965 C CA . GLU A 1 671 ? 74.962 186.424 22.981 1.00 8.53 651 GLU A CA 1
ATOM 4966 C C . GLU A 1 671 ? 73.740 186.508 23.887 1.00 7.92 651 GLU A C 1
ATOM 4967 O O . GLU A 1 671 ? 73.220 185.472 24.321 1.00 8.39 651 GLU A O 1
ATOM 4973 N N . GLY A 1 672 ? 73.294 187.720 24.236 1.00 7.84 652 GLY A N 1
ATOM 4974 C CA . GLY A 1 672 ? 72.118 187.844 25.087 1.00 7.85 652 GLY A CA 1
ATOM 4975 C C . GLY A 1 672 ? 70.855 187.366 24.403 1.00 7.27 652 GLY A C 1
ATOM 4976 O O . GLY A 1 672 ? 70.002 186.722 25.024 1.00 7.86 652 GLY A O 1
ATOM 4977 N N . VAL A 1 673 ? 70.708 187.692 23.121 1.00 7.25 653 VAL A N 1
ATOM 4978 C CA . VAL A 1 673 ? 69.577 187.177 22.358 1.00 6.82 653 VAL A CA 1
ATOM 4979 C C . VAL A 1 673 ? 69.674 185.661 22.219 1.00 6.72 653 VAL A C 1
ATOM 4980 O O . VAL A 1 673 ? 68.683 184.946 22.411 1.00 7.09 653 VAL A O 1
ATOM 4984 N N . ALA A 1 674 ? 70.871 185.149 21.899 1.00 6.99 654 ALA A N 1
ATOM 4985 C CA . ALA A 1 674 ? 71.027 183.703 21.761 1.00 7.30 654 ALA A CA 1
ATOM 4986 C C . ALA A 1 674 ? 70.692 182.984 23.060 1.00 7.18 654 ALA A C 1
ATOM 4987 O O . ALA A 1 674 ? 70.057 181.928 23.037 1.00 7.69 654 ALA A O 1
ATOM 4989 N N . GLU A 1 675 ? 71.100 183.541 24.203 1.00 7.46 655 GLU A N 1
ATOM 4990 C CA . GLU A 1 675 ? 70.802 182.890 25.481 1.00 8.24 655 GLU A CA 1
ATOM 4991 C C . GLU A 1 675 ? 69.294 182.755 25.679 1.00 7.98 655 GLU A C 1
ATOM 4992 O O . GLU A 1 675 ? 68.796 181.710 26.121 1.00 8.61 655 GLU A O 1
ATOM 4998 N N . ARG A 1 676 ? 68.553 183.822 25.380 1.00 7.39 656 ARG A N 1
ATOM 4999 C CA . ARG A 1 676 ? 67.104 183.808 25.552 1.00 7.29 656 ARG A CA 1
ATOM 5000 C C . ARG A 1 676 ? 66.426 182.921 24.519 1.00 6.81 656 ARG A C 1
ATOM 5001 O O . ARG A 1 676 ? 65.421 182.268 24.828 1.00 7.33 656 ARG A O 1
ATOM 5009 N N . ALA A 1 677 ? 66.973 182.872 23.303 1.00 6.77 657 ALA A N 1
ATOM 5010 C CA . ALA A 1 677 ? 66.476 181.938 22.298 1.00 6.95 657 ALA A CA 1
ATOM 5011 C C . ALA A 1 677 ? 66.675 180.489 22.741 1.00 6.85 657 ALA A C 1
ATOM 5012 O O . ALA A 1 677 ? 65.764 179.666 22.616 1.00 7.30 657 ALA A O 1
ATOM 5014 N N . ALA A 1 678 ? 67.860 180.165 23.259 1.00 7.39 658 ALA A N 1
ATOM 5015 C CA . ALA A 1 678 ? 68.096 178.808 23.738 1.00 8.14 658 ALA A CA 1
ATOM 5016 C C . ALA A 1 678 ? 67.159 178.460 24.890 1.00 7.96 658 ALA A C 1
ATOM 5017 O O . ALA A 1 678 ? 66.624 177.346 24.953 1.00 8.31 658 ALA A O 1
ATOM 5019 N N . LYS A 1 679 ? 66.939 179.404 25.808 1.00 7.69 659 LYS A N 1
ATOM 5020 C CA . LYS A 1 679 ? 66.003 179.159 26.900 1.00 7.79 659 LYS A CA 1
ATOM 5021 C C . LYS A 1 679 ? 64.585 178.956 26.384 1.00 7.81 659 LYS A C 1
ATOM 5022 O O . LYS A 1 679 ? 63.823 178.155 26.939 1.00 8.25 659 LYS A O 1
ATOM 5028 N N . THR A 1 680 ? 64.216 179.677 25.317 1.00 7.25 660 THR A N 1
ATOM 5029 C CA . THR A 1 680 ? 62.900 179.512 24.702 1.00 7.11 660 THR A CA 1
ATOM 5030 C C . THR A 1 680 ? 62.750 178.122 24.088 1.00 7.16 660 THR A C 1
ATOM 5031 O O . THR A 1 680 ? 61.736 177.448 24.296 1.00 7.98 660 THR A O 1
ATOM 5035 N N . VAL A 1 681 ? 63.761 177.671 23.335 1.00 7.45 661 VAL A N 1
ATOM 5036 C CA . VAL A 1 681 ? 63.727 176.309 22.802 1.00 8.35 661 VAL A CA 1
ATOM 5037 C C . VAL A 1 681 ? 63.537 175.296 23.934 1.00 8.60 661 VAL A C 1
ATOM 5038 O O . VAL A 1 681 ? 62.701 174.388 23.852 1.00 9.58 661 VAL A O 1
ATOM 5042 N N . ALA A 1 682 ? 64.307 175.450 25.023 1.00 9.09 662 ALA A N 1
ATOM 5043 C CA . ALA A 1 682 ? 64.210 174.504 26.136 1.00 10.21 662 ALA A CA 1
ATOM 5044 C C . ALA A 1 682 ? 62.825 174.531 26.781 1.00 10.30 662 ALA A C 1
ATOM 5045 O O . ALA A 1 682 ? 62.286 173.486 27.164 1.00 11.15 662 ALA A O 1
ATOM 5047 N N . PHE A 1 683 ? 62.247 175.725 26.930 1.00 9.37 663 PHE A N 1
ATOM 5048 C CA . PHE A 1 683 ? 60.958 175.893 27.589 1.00 9.17 663 PHE A CA 1
ATOM 5049 C C . PHE A 1 683 ? 59.846 175.169 26.850 1.00 9.12 663 PHE A C 1
ATOM 5050 O O . PHE A 1 683 ? 58.869 174.740 27.476 1.00 9.86 663 PHE A O 1
ATOM 5058 N N . TYR A 1 684 ? 59.966 175.055 25.523 1.00 9.05 664 TYR A N 1
ATOM 5059 C CA . TYR A 1 684 ? 58.947 174.400 24.715 1.00 9.23 664 TYR A CA 1
ATOM 5060 C C . TYR A 1 684 ? 59.273 172.950 24.378 1.00 10.60 664 TYR A C 1
ATOM 5061 O O . TYR A 1 684 ? 58.480 172.309 23.687 1.00 10.93 664 TYR A O 1
ATOM 5070 N N . LYS A 1 685 ? 60.382 172.406 24.882 1.00 12.15 665 LYS A N 1
ATOM 5071 C CA . LYS A 1 685 ? 60.638 170.982 24.710 1.00 14.71 665 LYS A CA 1
ATOM 5072 C C . LYS A 1 685 ? 59.481 170.161 25.275 1.00 14.74 665 LYS A C 1
ATOM 5073 O O . LYS A 1 685 ? 59.049 170.368 26.410 1.00 15.36 665 LYS A O 1
ATOM 5079 N N . GLY A 1 686 ? 58.964 169.239 24.468 1.00 15.48 666 GLY A N 1
ATOM 5080 C CA . GLY A 1 686 ? 57.859 168.404 24.894 1.00 16.39 666 GLY A CA 1
ATOM 5081 C C . GLY A 1 686 ? 56.503 169.064 24.827 1.00 16.72 666 GLY A C 1
ATOM 5082 O O . GLY A 1 686 ? 55.511 168.444 25.248 1.00 18.36 666 GLY A O 1
ATOM 5083 N N . LYS A 1 687 ? 56.423 170.295 24.323 1.00 14.88 667 LYS A N 1
ATOM 5084 C CA . LYS A 1 687 ? 55.158 170.997 24.211 1.00 14.39 667 LYS A 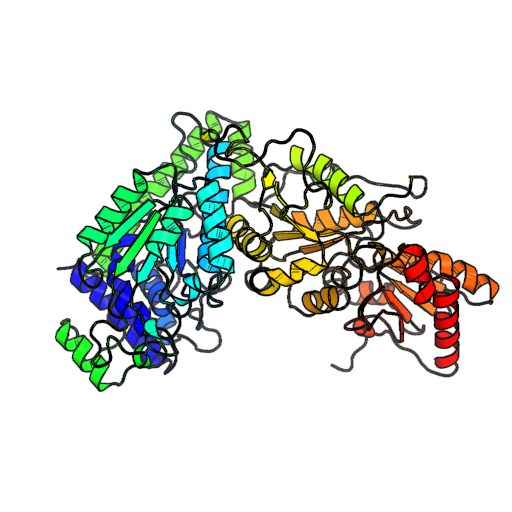CA 1
ATOM 5085 C C . LYS A 1 687 ? 54.744 171.093 22.749 1.00 14.93 667 LYS A C 1
ATOM 5086 O O . LYS A 1 687 ? 55.579 171.088 21.839 1.00 15.62 667 LYS A O 1
ATOM 5092 N N . ASP A 1 688 ? 53.441 171.174 22.529 1.00 15.61 668 ASP A N 1
ATOM 5093 C CA . ASP A 1 688 ? 52.902 171.423 21.202 1.00 16.73 668 ASP A CA 1
ATOM 5094 C C . ASP A 1 688 ? 52.704 172.923 21.053 1.00 15.04 668 ASP A C 1
ATOM 5095 O O . ASP A 1 688 ? 52.077 173.556 21.906 1.00 16.77 668 ASP A O 1
ATOM 5100 N N . VAL A 1 689 ? 53.262 173.493 19.992 1.00 12.70 669 VAL A N 1
ATOM 5101 C CA . VAL A 1 689 ? 53.316 174.936 19.802 1.00 11.03 669 VAL A CA 1
ATOM 5102 C C . VAL A 1 689 ? 52.521 175.296 18.553 1.00 9.64 669 VAL A C 1
ATOM 5103 O O . VAL A 1 689 ? 52.751 174.712 17.488 1.00 9.66 669 VAL A O 1
ATOM 5107 N N . VAL A 1 690 ? 51.585 176.244 18.668 1.00 9.41 670 VAL A N 1
ATOM 5108 C CA . VAL A 1 690 ? 50.866 176.742 17.493 1.00 9.65 670 VAL A CA 1
ATOM 5109 C C . VAL A 1 690 ? 51.195 178.212 17.317 1.00 8.16 670 VAL A C 1
ATOM 5110 O O . VAL A 1 690 ? 51.656 178.898 18.238 1.00 8.01 670 VAL A O 1
ATOM 5114 N N . SER A 1 691 ? 50.951 178.699 16.113 1.00 8.17 671 SER A N 1
ATOM 5115 C CA . SER A 1 691 ? 51.326 180.068 15.812 1.00 7.72 671 SER A CA 1
ATOM 5116 C C . SER A 1 691 ? 50.681 181.040 16.802 1.00 7.08 671 SER A C 1
ATOM 5117 O O . SER A 1 691 ? 49.508 180.880 17.162 1.00 7.50 671 SER A O 1
ATOM 5120 N N . PRO A 1 692 ? 51.390 182.105 17.185 1.00 7.19 672 PRO A N 1
ATOM 5121 C CA . PRO A 1 692 ? 50.753 183.197 17.942 1.00 7.42 672 PRO A CA 1
ATOM 5122 C C . PRO A 1 692 ? 49.581 183.813 17.200 1.00 6.96 672 PRO A C 1
ATOM 5123 O O . PRO A 1 692 ? 48.725 184.454 17.824 1.00 7.66 672 PRO A O 1
ATOM 5127 N N . LEU A 1 693 ? 49.501 183.619 15.887 1.00 6.99 673 LEU A N 1
ATOM 5128 C CA . LEU A 1 693 ? 48.390 184.152 15.113 1.00 7.42 673 LEU A CA 1
ATOM 5129 C C . LEU A 1 693 ? 47.084 183.401 15.355 1.00 7.88 673 LEU A C 1
ATOM 5130 O O . LEU A 1 693 ? 46.024 183.913 14.976 1.00 9.56 673 LEU A O 1
ATOM 5135 N N . ARG A 1 694 ? 47.132 182.194 15.918 1.00 7.64 674 ARG A N 1
ATOM 5136 C CA . ARG A 1 694 ? 45.908 181.463 16.205 1.00 8.46 674 ARG A CA 1
ATOM 5137 C C . ARG A 1 694 ? 45.197 182.088 17.403 1.00 8.36 674 ARG A C 1
ATOM 5138 O O . ARG A 1 694 ? 45.824 182.688 18.287 1.00 9.18 674 ARG A O 1
ATOM 5146 N N . SER A 1 695 ? 43.878 181.940 17.443 1.00 8.64 675 SER A N 1
ATOM 5147 C CA . SER A 1 695 ? 43.070 182.510 18.515 1.00 9.79 675 SER A CA 1
ATOM 5148 C C . SER A 1 695 ? 41.822 181.664 18.695 1.00 8.14 675 SER A C 1
ATOM 5149 O O . SER A 1 695 ? 41.366 180.993 17.762 1.00 8.67 675 SER A O 1
ATOM 5152 N N . ALA A 1 696 ? 41.223 181.763 19.882 1.00 7.21 676 ALA A N 1
ATOM 5153 C CA . ALA A 1 696 ? 39.991 181.042 20.157 1.00 7.75 676 ALA A CA 1
ATOM 5154 C C . ALA A 1 696 ? 38.766 181.713 19.559 1.00 7.85 676 ALA A C 1
ATOM 5155 O O . ALA A 1 696 ? 37.735 181.053 19.405 1.00 9.72 676 ALA A O 1
ATOM 5157 N N . PHE A 1 697 ? 38.838 183.000 19.276 1.00 8.44 677 PHE A N 1
ATOM 5158 C CA . PHE A 1 697 ? 37.725 183.766 18.759 1.00 10.11 677 PHE A CA 1
ATOM 5159 C C . PHE A 1 697 ? 38.272 185.032 18.125 1.00 12.22 677 PHE A C 1
ATOM 5160 O O . PHE A 1 697 ? 39.467 185.330 18.280 1.00 13.01 677 PHE A O 1
#